Protein AF-A0A2L2YRJ2-F1 (afdb_monomer)

Mean predicted aligned error: 8.82 Å

Organism: Parasteatoda tepidariorum (NCBI:txid114398)

Solvent-accessible surface area (backbone atoms only — not comparable to full-atom values): 29422 Å² total; per-residue (Å²): 133,90,80,87,84,79,80,85,77,79,82,79,87,73,84,78,85,69,84,88,83,62,100,66,57,84,73,77,58,65,91,68,77,77,76,81,75,84,47,71,70,54,51,50,52,52,50,52,50,53,51,50,51,52,51,50,51,53,46,40,70,72,61,69,50,51,78,60,31,44,70,70,59,61,72,72,52,85,85,84,90,76,86,58,69,42,27,51,61,25,50,50,46,22,47,59,63,26,68,73,36,47,13,30,60,86,34,64,46,28,70,45,53,47,49,50,53,53,49,53,54,51,50,51,43,50,77,71,38,38,93,42,44,48,68,47,77,49,75,50,69,35,60,52,70,50,80,41,76,69,81,96,54,45,73,52,69,54,71,69,41,40,32,46,34,38,37,40,17,39,92,56,87,91,54,41,24,40,36,38,38,19,31,64,20,14,48,75,68,7,30,16,16,34,39,17,30,41,42,44,19,35,51,52,44,48,50,44,28,60,34,64,36,97,55,55,44,84,30,30,39,32,42,37,41,21,33,20,46,75,69,65,37,46,25,54,42,36,39,50,73,66,39,80,68,41,82,35,50,66,31,40,36,33,42,49,37,56,10,30,17,58,60,50,25,39,35,40,62,40,65,41,50,33,65,62,58,50,20,43,45,56,82,25,75,59,33,41,36,35,38,52,50,25,52,38,49,79,68,59,74,44,98,72,85,58,54,54,56,40,41,43,71,72,50,70,34,36,38,38,31,30,29,18,63,32,58,45,84,25,44,85,26,69,61,22,38,62,85,52,43,40,84,17,25,58,32,35,43,33,52,34,48,53,43,26,50,55,39,38,48,70,34,70,53,59,79,38,65,92,69,49,61,76,42,50,66,35,45,31,37,54,80,36,59,40,51,47,74,47,48,43,70,57,51,52,52,49,47,53,50,48,52,50,51,44,51,52,44,51,53,49,51,42,63,70,71,70,58,56,69,69,60,51,50,54,46,21,52,51,34,33,51,49,53,52,50,15,51,52,46,18,51,50,52,40,49,54,51,47,53,52,30,43,78,68,77,42,54,71,51,34,76,84,41,62,72,47,44,46,60,67,39,49,49,47,25,48,50,36,32,51,51,49,53,56,74,70,58,76,94,83,70,55,72,68,56,53,51,53,46,54,54,23,41,49,52,20,56,39,50,55,33,48,51,52,28,51,49,30,55,74,70,68,42,69,47,31,62,58,36,37,51,65,37,43,53,58,39,46,52,61,46,57,48,47,52,51,57,64,60,70,75,106

Sequence (554 aa):
MNTNVRQRTRPVLTAGGASQNSIFSDEDFGKKRCPPLITDRTWIVIFILYLAIFCLVLYSDLIRFPAPVSVASLKNVDKLRSFQFSEERARNFVVELSSIGPKPTGSYENEVVAVDYITRQLHYIKTHSKPFNKIEVDIQKTSGCFPLTFKDGMVSCYHDVKNVIAKIGPNKANSKSLVINCHFDSVPTSPGSSDNVVSCAVMLEVLLSLSQHDQALPNEVIFLFNGAEENILQAAHGFITEHPWAKSVVGFVNMEACGAGGKQMLFQADRERTWLLMAYANNTPYPQGSVVAQDIFQNGLIPSDTDYRIFEHFGEIPGLDFAYVKNGYVYHTQFDVPEAITVGAIQQAGLNLLNLIHNALNSPDMTSVEKQSKLQLVFFDFMGIFMVVYRISVATAINFLILILSFVDMLYRNRISGISLKTRINLVMKAAAVHIGSFVGAILICIIIATFLDLFNAAMSWYRSPYLIAGLYGCSSTAAIIYFHSLAVRKDESLRTKWLQEDAYFDAARLVWMMFLLLLELTRLNSSFICCAWVLFPTVIRGLYGNMFSLVGS

Secondary structure (DSSP, 8-state):
--------PPPP----------S--TTSSTT--PPPPPPHHHHHHHHHHHHHHHHHHHHHHHH-PPPPPPHHHHHTS--SS-----HHHHHHHHHHHHTT----TTSHIIIIIIHHHHHHHHHHHHHT--TTSEEEEEEEEEEEEEEE-STT-EEEEEEEEEEEEEEEE-S-TT--EEEEEEE----TT---IIIIIHHHHHHHHHHHHHHT-SS--SSEEEEEEES-STTTSHHHHHHHHH-GGGGGEEEEEEEEESSSBS--EEEEE-SSBTHHHHHHHSS-SS--BBHHHHHHHHTT-S----HHHHHHHTS---EEEEEE-B-TTSTTSTT--GGGSPTTHHHHHHHHHHHHHHHHHT-GGGT-GGG--B--EEEEESTTS-EEEEEHHHHHHHHHHHHHHHHHHHHHHHHHHT--HHHHHHHHHHHHHH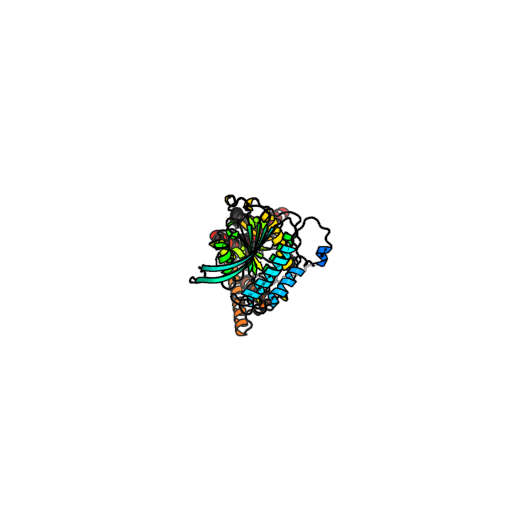HHHHHHHHHHHHHHHHHHHHHTT-TTHHHHSTTHHIIIIIIHHHHHHHHHHHHH--SS--HHHHHHHHHHHHHHHHHHHHHHHHHHHHTT-TTHHHHHHHHHHHIIIIIIIHHHHHHHT-

Foldseek 3Di:
DDDDDDDDDDDDDDDPPDPPPDPDDPVNQPDLDDDDDQDPVNVVVVVVVVVVVVVVLVCLQPPPFPAAADPVNVVPDDDDDDQDFHPVQLLVQLQVLLVLPAFAWPDCSQPPVNLVVLVVLLVVLQVPFDPQKHKDKDKDFFWDWDWDPQDPIDIQTDGRFIKIKMKIFGPDPLFAEEEEEAESHAFPAASCSVFPSLSSSLLSRLSSSQRHGPHTFLGMYMYIHGRHVVVPLGRLLRCCQPNPNNVRYAEYEYEGELAQDGAWEFQAWDQFQCQLVVLLQPPQPQYFYALVSHLCVVVCVDSDDGNLCSCVPVVVHTYIYIYHYPHSVCGNHNNSGSVRHDRSNSVSVNSSVSSSSNSCSPDPCSVCVVPRGGFGWGWGDDSRHGIDIDGVVVVLVLLVVLLVLLVVLVVVVVVSLPDDPVVLVVLLVVLLVLVVVLQVQLVVQLVVLQVVCVVVVNHPVCSVPVVVCCVSRVVRSVVSSVVSVVVVDDDDDDPSVVSSNVSSNLSNQLVVLSVVLVVCVVVVRSNSVVSSVVSRVSSCVCRVVVVVVVVVVD

Radius of gyration: 31.4 Å; Cα contacts (8 Å, |Δi|>4): 910; chains: 1; bounding box: 101×50×109 Å

InterPro domains:
  IPR007484 Peptidase M28 [PF04389] (163-356)
  IPR045175 Peptidase M28 family [PTHR12147] (73-439)
  IPR048024 Endoplasmic reticulum metallopeptidase 1-like, M28 peptidase domain [cd03875] (84-390)
  IPR053974 Endoplasmic reticulum metallopeptidase 1/1-A, TM domain [PF22249] (429-544)

pLDDT: mean 86.5, std 16.33, range [31.03, 98.88]

Structure (mmCIF, N/CA/C/O backbone):
data_AF-A0A2L2YRJ2-F1
#
_entry.id   AF-A0A2L2YRJ2-F1
#
loop_
_atom_site.group_PDB
_atom_site.id
_atom_site.type_symbol
_atom_site.label_atom_id
_atom_site.label_alt_id
_atom_site.label_comp_id
_atom_site.label_asym_id
_atom_site.label_entity_id
_atom_site.label_seq_id
_atom_site.pdbx_PDB_ins_code
_atom_site.Cartn_x
_atom_site.Cartn_y
_atom_site.Cartn_z
_atom_site.occupancy
_atom_site.B_iso_or_equiv
_atom_site.auth_seq_id
_atom_site.auth_comp_id
_atom_site.auth_asym_id
_atom_site.auth_atom_id
_atom_site.pdbx_PDB_model_num
ATOM 1 N N . MET A 1 1 ? 71.333 -30.178 -75.200 1.00 35.84 1 MET A N 1
ATOM 2 C CA . MET A 1 1 ? 71.454 -28.949 -74.385 1.00 35.84 1 MET A CA 1
ATOM 3 C C . MET A 1 1 ? 70.078 -28.322 -74.243 1.00 35.84 1 MET A C 1
ATOM 5 O O . MET A 1 1 ? 69.338 -28.286 -75.214 1.00 35.84 1 MET A O 1
ATOM 9 N N . ASN A 1 2 ? 69.748 -27.923 -73.015 1.00 35.06 2 ASN A N 1
ATOM 10 C CA . ASN A 1 2 ? 68.522 -27.263 -72.563 1.00 35.06 2 ASN A CA 1
ATOM 11 C C . ASN A 1 2 ? 67.955 -26.198 -73.518 1.00 35.06 2 ASN A C 1
ATOM 13 O O . ASN A 1 2 ? 68.706 -25.367 -74.017 1.00 35.06 2 ASN A O 1
ATOM 17 N N . THR A 1 3 ? 66.626 -26.097 -73.611 1.00 34.88 3 THR A N 1
ATOM 18 C CA . THR A 1 3 ? 65.869 -25.023 -72.928 1.00 34.88 3 THR A CA 1
ATOM 19 C C . THR A 1 3 ? 64.355 -25.223 -73.073 1.00 34.88 3 THR A C 1
ATOM 21 O O . THR A 1 3 ? 63.805 -25.320 -74.164 1.00 34.88 3 THR A O 1
ATOM 24 N N . ASN A 1 4 ? 63.688 -25.298 -71.920 1.00 33.62 4 ASN A N 1
ATOM 25 C CA . ASN A 1 4 ? 62.241 -25.369 -71.759 1.00 33.62 4 ASN A CA 1
ATOM 26 C C . ASN A 1 4 ? 61.562 -24.076 -72.238 1.00 33.62 4 ASN A C 1
ATOM 28 O O . ASN A 1 4 ? 61.814 -23.002 -71.691 1.00 33.62 4 ASN A O 1
ATOM 32 N N . VAL A 1 5 ? 60.630 -24.198 -73.183 1.00 36.47 5 VAL A N 1
ATOM 33 C CA . VAL A 1 5 ? 59.676 -23.144 -73.550 1.00 36.47 5 VAL A CA 1
ATOM 34 C C . VAL A 1 5 ? 58.531 -23.166 -72.531 1.00 36.47 5 VAL A C 1
ATOM 36 O O . VAL A 1 5 ? 57.661 -24.033 -72.574 1.00 36.47 5 VAL A O 1
ATOM 39 N N . ARG A 1 6 ? 58.531 -22.227 -71.577 1.00 34.84 6 ARG A N 1
ATOM 40 C CA . ARG A 1 6 ? 57.399 -22.008 -70.660 1.00 34.84 6 ARG A CA 1
ATOM 41 C C . ARG A 1 6 ? 56.298 -21.219 -71.374 1.00 34.84 6 ARG A C 1
ATOM 43 O O . ARG A 1 6 ? 56.477 -20.048 -71.704 1.00 34.84 6 ARG A O 1
ATOM 50 N N . GLN A 1 7 ? 55.151 -21.867 -71.563 1.00 34.66 7 GLN A N 1
ATOM 51 C CA . GLN A 1 7 ? 53.882 -21.247 -71.942 1.00 34.66 7 GLN A CA 1
ATOM 52 C C . GLN A 1 7 ? 53.484 -20.160 -70.928 1.00 34.66 7 GLN A C 1
ATOM 54 O O . GLN A 1 7 ? 53.433 -20.403 -69.723 1.00 34.66 7 GLN A O 1
ATOM 59 N N . ARG A 1 8 ? 53.167 -18.957 -71.422 1.00 31.03 8 ARG A N 1
ATOM 60 C CA . ARG A 1 8 ? 52.482 -17.908 -70.656 1.00 31.03 8 ARG A CA 1
ATOM 61 C C . ARG A 1 8 ? 50.996 -18.259 -70.554 1.00 31.03 8 ARG A C 1
ATOM 63 O O . ARG A 1 8 ? 50.228 -17.984 -71.472 1.00 31.03 8 ARG A O 1
ATOM 70 N N . THR A 1 9 ? 50.583 -18.836 -69.434 1.00 34.41 9 THR A N 1
ATOM 71 C CA . THR A 1 9 ? 49.176 -18.878 -69.021 1.00 34.41 9 THR A CA 1
ATOM 72 C C . THR A 1 9 ? 48.752 -17.494 -68.526 1.00 34.41 9 THR A C 1
ATOM 74 O O . THR A 1 9 ? 49.356 -16.948 -67.603 1.00 34.41 9 THR A O 1
ATOM 77 N N . ARG A 1 10 ? 47.723 -16.915 -69.156 1.00 32.09 10 ARG A N 1
ATOM 78 C CA . ARG A 1 10 ? 47.025 -15.710 -68.679 1.00 32.09 10 ARG A CA 1
ATOM 79 C C . ARG A 1 10 ? 46.411 -15.983 -67.297 1.00 32.09 10 ARG A C 1
ATOM 81 O O . ARG A 1 10 ? 45.681 -16.966 -67.180 1.00 32.09 10 ARG A O 1
ATOM 88 N N . PRO A 1 11 ? 46.613 -15.124 -66.285 1.00 34.06 11 PRO A N 1
ATOM 89 C CA . PRO A 1 11 ? 45.771 -15.137 -65.101 1.00 34.06 11 PRO A CA 1
ATOM 90 C C . PRO A 1 11 ? 44.407 -14.535 -65.440 1.00 34.06 11 PRO A C 1
ATOM 92 O O . PRO A 1 11 ? 44.299 -13.465 -66.041 1.00 34.06 11 PRO A O 1
ATOM 95 N N . VAL A 1 12 ? 43.382 -15.284 -65.062 1.00 33.03 12 VAL A N 1
ATOM 96 C CA . VAL A 1 12 ? 41.965 -14.945 -65.095 1.00 33.03 12 VAL A CA 1
ATOM 97 C C . VAL A 1 12 ? 41.713 -13.678 -64.271 1.00 33.03 12 VAL A C 1
ATOM 99 O O . VAL A 1 12 ? 42.153 -13.573 -63.130 1.00 33.03 12 VAL A O 1
ATOM 102 N N . LEU A 1 13 ? 40.986 -12.728 -64.862 1.00 31.62 13 LEU A N 1
ATOM 103 C CA . LEU A 1 13 ? 40.362 -11.599 -64.174 1.00 31.62 13 LEU A CA 1
ATOM 104 C C . LEU A 1 13 ? 39.374 -12.134 -63.129 1.00 31.62 13 LEU A C 1
ATOM 106 O O . LEU A 1 13 ? 38.245 -12.488 -63.463 1.00 31.62 13 LEU A O 1
ATOM 110 N N . THR A 1 14 ? 39.777 -12.192 -61.862 1.00 32.53 14 THR A N 1
ATOM 111 C CA . THR A 1 14 ? 38.826 -12.274 -60.751 1.00 32.53 14 THR A CA 1
ATOM 112 C C . THR A 1 14 ? 38.320 -10.870 -60.455 1.00 32.53 14 THR A C 1
ATOM 114 O O . THR A 1 14 ? 39.086 -9.995 -60.050 1.00 32.53 14 THR A O 1
ATOM 117 N N . ALA A 1 15 ? 37.028 -10.662 -60.696 1.00 33.38 15 ALA A N 1
ATOM 118 C CA . ALA A 1 15 ? 36.295 -9.446 -60.389 1.00 33.38 15 ALA A CA 1
ATOM 119 C C . ALA A 1 15 ? 36.354 -9.140 -58.881 1.00 33.38 15 ALA A C 1
ATOM 121 O O . ALA A 1 15 ? 35.571 -9.659 -58.090 1.00 33.38 15 ALA A O 1
ATOM 122 N N . GLY A 1 16 ? 37.292 -8.281 -58.485 1.00 31.19 16 GLY A N 1
ATOM 123 C CA . GLY A 1 16 ? 37.265 -7.589 -57.204 1.00 31.19 16 GLY A CA 1
ATOM 124 C C . GLY A 1 16 ? 36.267 -6.440 -57.280 1.00 31.19 16 GLY A C 1
ATOM 125 O O . GLY A 1 16 ? 36.648 -5.303 -57.534 1.00 31.19 16 GLY A O 1
ATOM 126 N N . GLY A 1 17 ? 34.982 -6.740 -57.094 1.00 32.19 17 GLY A N 1
ATOM 127 C CA . GLY A 1 17 ? 33.939 -5.737 -56.889 1.00 32.19 17 GLY A CA 1
ATOM 128 C C . GLY A 1 17 ? 34.040 -5.135 -55.489 1.00 32.19 17 GLY A C 1
ATOM 129 O O . GLY A 1 17 ? 33.180 -5.380 -54.653 1.00 32.19 17 GLY A O 1
ATOM 130 N N . ALA A 1 18 ? 35.107 -4.386 -55.213 1.00 35.09 18 ALA A N 1
ATOM 131 C CA . ALA A 1 18 ? 35.166 -3.519 -54.045 1.00 35.09 18 ALA A CA 1
ATOM 132 C C . ALA A 1 18 ? 34.403 -2.234 -54.382 1.00 35.09 18 ALA A C 1
ATOM 134 O O . ALA A 1 18 ? 34.770 -1.513 -55.311 1.00 35.09 18 ALA A O 1
ATOM 135 N N . SER A 1 19 ? 33.327 -1.950 -53.648 1.00 36.91 19 SER A N 1
ATOM 136 C CA . SER A 1 19 ? 32.596 -0.690 -53.752 1.00 36.91 19 SER A CA 1
ATOM 137 C C . SER A 1 19 ? 33.507 0.473 -53.337 1.00 36.91 19 SER A C 1
ATOM 139 O O . SER A 1 19 ? 33.623 0.808 -52.156 1.00 36.91 19 SER A O 1
ATOM 141 N N . GLN A 1 20 ? 34.168 1.094 -54.310 1.00 44.19 20 GLN A N 1
ATOM 142 C CA . GLN A 1 20 ? 34.892 2.352 -54.151 1.00 44.19 20 GLN A CA 1
ATOM 143 C C . GLN A 1 20 ? 33.901 3.512 -53.985 1.00 44.19 20 GLN A C 1
ATOM 145 O O . GLN A 1 20 ? 33.644 4.246 -54.927 1.00 44.19 20 GLN A O 1
ATOM 150 N N . ASN A 1 21 ? 33.332 3.673 -52.789 1.00 39.66 21 ASN A N 1
ATOM 151 C CA . ASN A 1 21 ? 32.550 4.864 -52.425 1.00 39.66 21 ASN A CA 1
ATOM 152 C C . ASN A 1 21 ? 32.901 5.408 -51.028 1.00 39.66 21 ASN A C 1
ATOM 154 O O . ASN A 1 21 ? 32.108 6.118 -50.415 1.00 39.66 21 ASN A O 1
ATOM 158 N N . SER A 1 22 ? 34.099 5.110 -50.519 1.00 40.34 22 SER A N 1
ATOM 159 C CA . SER A 1 22 ? 34.630 5.764 -49.320 1.00 40.34 22 SER A CA 1
ATOM 160 C C . SER A 1 22 ? 35.947 6.451 -49.653 1.00 40.34 22 SER A C 1
ATOM 162 O O . SER A 1 22 ? 36.911 5.795 -50.031 1.00 40.34 22 SER A O 1
ATOM 164 N N . ILE A 1 23 ? 35.972 7.777 -49.504 1.00 41.44 23 ILE A N 1
ATOM 165 C CA . ILE A 1 23 ? 37.171 8.626 -49.641 1.00 41.44 23 ILE A CA 1
ATOM 166 C C . ILE A 1 23 ? 38.114 8.445 -48.431 1.00 41.44 23 ILE A C 1
ATOM 168 O O . ILE A 1 23 ? 39.245 8.913 -48.453 1.00 41.44 23 ILE A O 1
ATOM 172 N N . PHE A 1 24 ? 37.671 7.735 -47.390 1.00 36.59 24 PHE A N 1
ATOM 173 C CA . PHE A 1 24 ? 38.447 7.462 -46.185 1.00 36.59 24 PHE A CA 1
ATOM 174 C C . PHE A 1 24 ? 38.690 5.959 -46.023 1.00 36.59 24 PHE A C 1
ATOM 176 O O . PHE A 1 24 ? 37.761 5.155 -46.162 1.00 36.59 24 PHE A O 1
ATOM 183 N N . SER A 1 25 ? 39.927 5.593 -45.699 1.00 48.00 25 SER A N 1
ATOM 184 C CA . SER A 1 25 ? 40.318 4.261 -45.239 1.00 48.00 25 SER A CA 1
ATOM 185 C C . SER A 1 25 ? 40.227 4.179 -43.710 1.00 48.00 25 SER A C 1
ATOM 187 O O . SER A 1 25 ? 40.301 5.195 -43.015 1.00 48.00 25 SER A O 1
ATOM 189 N N . ASP A 1 26 ? 40.088 2.974 -43.150 1.00 45.62 26 ASP A N 1
ATOM 190 C CA . ASP A 1 26 ? 40.118 2.776 -41.690 1.00 45.62 26 ASP A CA 1
ATOM 191 C C . ASP A 1 26 ? 41.463 3.211 -41.061 1.00 45.62 26 ASP A C 1
ATOM 193 O O . ASP A 1 26 ? 41.532 3.444 -39.853 1.00 45.62 26 ASP A O 1
ATOM 197 N N . GLU A 1 27 ? 42.514 3.396 -41.870 1.00 48.44 27 GLU A N 1
ATOM 198 C CA . GLU A 1 27 ? 43.819 3.914 -41.442 1.00 48.44 27 GLU A CA 1
ATOM 199 C C . GLU A 1 27 ? 43.842 5.445 -41.262 1.00 48.44 27 GLU A C 1
ATOM 201 O O . GLU A 1 27 ? 44.611 5.944 -40.438 1.00 48.44 27 GLU A O 1
ATOM 206 N N . ASP A 1 28 ? 42.954 6.191 -41.935 1.00 44.81 28 ASP A N 1
ATOM 207 C CA . ASP A 1 28 ? 42.867 7.664 -41.843 1.00 44.81 28 ASP A CA 1
ATOM 208 C C . ASP A 1 28 ? 42.295 8.145 -40.499 1.00 44.81 28 ASP A C 1
ATOM 210 O O . ASP A 1 28 ? 42.444 9.301 -40.096 1.00 44.81 28 ASP A O 1
ATOM 214 N N . PHE A 1 29 ? 41.664 7.239 -39.753 1.00 47.88 29 PHE A N 1
ATOM 215 C CA . PHE A 1 29 ? 41.135 7.489 -38.420 1.00 47.88 29 PHE A CA 1
ATOM 216 C C . PHE A 1 29 ? 42.075 6.886 -37.382 1.00 47.88 29 PHE A C 1
ATOM 218 O O . PHE A 1 29 ? 41.787 5.856 -36.777 1.00 47.88 29 PHE A O 1
ATOM 225 N N . GLY A 1 30 ? 43.232 7.530 -37.218 1.00 44.06 30 GLY A N 1
ATOM 226 C CA . GLY A 1 30 ? 44.374 7.001 -36.475 1.00 44.06 30 GLY A CA 1
ATOM 227 C C . GLY A 1 30 ? 44.004 6.244 -35.199 1.00 44.06 30 GLY A C 1
ATOM 228 O O . GLY A 1 30 ? 43.400 6.831 -34.312 1.00 44.06 30 GLY A O 1
ATOM 229 N N . LYS A 1 31 ? 44.380 4.954 -35.140 1.00 45.06 31 LYS A N 1
ATOM 230 C CA . LYS A 1 31 ? 44.517 4.014 -33.995 1.00 45.06 31 LYS A CA 1
ATOM 231 C C . LYS A 1 31 ? 43.736 4.290 -32.690 1.00 45.06 31 LYS A C 1
ATOM 233 O O . LYS A 1 31 ? 44.178 3.885 -31.614 1.00 45.06 31 LYS A O 1
ATOM 238 N N . LYS A 1 32 ? 42.572 4.931 -32.712 1.00 51.28 32 LYS A N 1
ATOM 239 C CA . LYS A 1 32 ? 41.735 5.102 -31.522 1.00 51.28 32 LYS A CA 1
ATOM 240 C C . LYS A 1 32 ? 40.816 3.895 -31.439 1.00 51.28 32 LYS A C 1
ATOM 242 O O . LYS A 1 32 ? 39.770 3.840 -32.076 1.00 51.28 32 LYS A O 1
ATOM 247 N N . ARG A 1 33 ? 41.335 2.901 -30.708 1.00 53.09 33 ARG A N 1
ATOM 248 C CA . ARG A 1 33 ? 40.746 1.614 -30.316 1.00 53.09 33 ARG A CA 1
ATOM 249 C C . ARG A 1 33 ? 39.212 1.666 -30.331 1.00 53.09 33 ARG A C 1
ATOM 251 O O . ARG A 1 33 ? 38.617 2.263 -29.442 1.00 53.09 33 ARG A O 1
ATOM 258 N N . CYS A 1 34 ? 38.581 1.023 -31.314 1.00 53.00 34 CYS A N 1
ATOM 259 C CA . CYS A 1 34 ? 37.191 0.606 -31.152 1.00 53.00 34 CYS A CA 1
ATOM 260 C C . CYS A 1 34 ? 37.207 -0.540 -30.129 1.00 53.00 34 CYS A C 1
ATOM 262 O O . CYS A 1 34 ? 37.907 -1.527 -30.374 1.00 53.00 34 CYS A O 1
ATOM 264 N N . PRO A 1 35 ? 36.520 -0.423 -28.980 1.00 59.78 35 PRO A N 1
ATOM 265 C CA . PRO A 1 35 ? 36.353 -1.548 -28.072 1.00 59.78 35 PRO A CA 1
ATOM 266 C C . PRO A 1 35 ? 35.767 -2.748 -28.832 1.00 59.78 35 PRO A C 1
ATOM 268 O O . PRO A 1 35 ? 34.958 -2.544 -29.745 1.00 59.78 35 PRO A O 1
ATOM 271 N N . PRO A 1 36 ? 36.147 -3.990 -28.491 1.00 59.56 36 PRO A N 1
ATOM 272 C CA . PRO A 1 36 ? 35.503 -5.158 -29.072 1.00 59.56 36 PRO A CA 1
ATOM 273 C C . PRO A 1 36 ? 34.001 -5.122 -28.760 1.00 59.56 36 PRO A C 1
ATOM 275 O O . PRO A 1 36 ? 33.606 -4.834 -27.629 1.00 59.56 36 PRO A O 1
ATOM 278 N N . LEU A 1 37 ? 33.171 -5.411 -29.767 1.00 65.12 37 LEU A N 1
ATOM 279 C CA . LEU A 1 37 ? 31.736 -5.600 -29.558 1.00 65.12 37 LEU A CA 1
ATOM 280 C C . LEU A 1 37 ? 31.517 -6.749 -28.568 1.00 65.12 37 LEU A C 1
ATOM 282 O O . LEU A 1 37 ? 32.254 -7.741 -28.575 1.00 65.12 37 LEU A O 1
ATOM 286 N N . ILE A 1 38 ? 30.489 -6.619 -27.732 1.00 69.94 38 ILE A N 1
ATOM 287 C CA . ILE A 1 38 ? 30.076 -7.686 -26.819 1.00 69.94 38 ILE A CA 1
ATOM 288 C C . ILE A 1 38 ? 29.731 -8.920 -27.660 1.00 69.94 38 ILE A C 1
ATOM 290 O O . ILE A 1 38 ? 28.893 -8.854 -28.558 1.00 69.94 38 ILE A O 1
ATOM 294 N N . THR A 1 39 ? 30.406 -10.039 -27.389 1.00 75.31 39 THR A N 1
ATOM 295 C CA . THR A 1 39 ? 30.191 -11.284 -28.139 1.00 75.31 39 THR A CA 1
ATOM 296 C C . THR A 1 39 ? 28.812 -11.875 -27.846 1.00 75.31 39 THR A C 1
ATOM 298 O O . THR A 1 39 ? 28.290 -11.700 -26.745 1.00 75.31 39 THR A O 1
ATOM 301 N N . ASP A 1 40 ? 28.260 -12.659 -28.775 1.00 79.44 40 ASP A N 1
ATOM 302 C CA . ASP A 1 40 ? 26.977 -13.357 -28.583 1.00 79.44 40 ASP A CA 1
ATOM 303 C C . ASP A 1 40 ? 26.963 -14.201 -27.300 1.00 79.44 40 ASP A C 1
ATOM 305 O O . ASP A 1 40 ? 25.982 -14.216 -26.561 1.00 79.44 40 ASP A O 1
ATOM 309 N N . ARG A 1 41 ? 28.090 -14.851 -26.976 1.00 80.31 41 ARG A N 1
ATOM 310 C CA . ARG A 1 41 ? 28.248 -15.616 -25.728 1.00 80.31 41 ARG A CA 1
ATOM 311 C C . ARG A 1 41 ? 28.090 -14.726 -24.498 1.00 80.31 41 ARG A C 1
ATOM 313 O O . ARG A 1 41 ? 27.421 -15.112 -23.546 1.00 80.31 41 ARG A O 1
ATOM 320 N N . THR A 1 42 ? 28.685 -13.536 -24.518 1.00 76.81 42 THR A N 1
ATOM 321 C CA . THR A 1 42 ? 28.560 -12.563 -23.429 1.00 76.81 42 THR A CA 1
ATOM 322 C C . THR A 1 42 ? 27.125 -12.047 -23.314 1.00 76.81 42 THR A C 1
ATOM 324 O O . THR A 1 42 ? 26.612 -11.962 -22.202 1.00 76.81 42 THR A O 1
ATOM 327 N N . TRP A 1 43 ? 26.442 -11.781 -24.433 1.00 78.94 43 TRP A N 1
ATOM 328 C CA . TRP A 1 43 ? 25.024 -11.404 -24.428 1.00 78.94 43 TRP A CA 1
ATOM 329 C C . TRP A 1 43 ? 24.119 -12.494 -23.850 1.00 78.94 43 TRP A C 1
ATOM 331 O O . TRP A 1 43 ? 23.234 -12.183 -23.057 1.00 78.94 43 TRP A O 1
ATOM 341 N N . ILE A 1 44 ? 24.371 -13.765 -24.175 1.00 84.94 44 ILE A N 1
ATOM 342 C CA . ILE A 1 44 ? 23.647 -14.905 -23.591 1.00 84.94 44 ILE A CA 1
ATOM 343 C C . ILE A 1 44 ? 23.855 -14.958 -22.074 1.00 84.94 44 ILE A C 1
ATOM 345 O O . ILE A 1 44 ? 22.890 -15.121 -21.333 1.00 84.94 44 ILE A O 1
ATOM 349 N N . VAL A 1 45 ? 25.090 -14.778 -21.593 1.00 85.56 45 VAL A N 1
ATOM 350 C CA . VAL A 1 45 ? 25.379 -14.749 -20.149 1.00 85.56 45 VAL A CA 1
ATOM 351 C C . VAL A 1 45 ? 24.655 -13.590 -19.461 1.00 85.56 45 VAL A C 1
ATOM 353 O O . VAL A 1 45 ? 24.043 -13.795 -18.415 1.00 85.56 45 VAL A O 1
ATOM 356 N N . ILE A 1 46 ? 24.672 -12.394 -20.058 1.00 82.81 46 ILE A N 1
ATOM 357 C CA . ILE A 1 46 ? 23.935 -11.229 -19.551 1.00 82.81 46 ILE A CA 1
ATOM 358 C C . ILE A 1 46 ? 22.435 -11.542 -19.482 1.00 82.81 46 ILE A C 1
ATOM 360 O O . ILE A 1 46 ? 21.816 -11.318 -18.445 1.00 82.81 46 ILE A O 1
ATOM 364 N N . PHE A 1 47 ? 21.857 -12.105 -20.544 1.00 84.94 47 PHE A N 1
ATOM 365 C CA . PHE A 1 47 ? 20.445 -12.484 -20.581 1.00 84.94 47 PHE A CA 1
ATOM 366 C C . PHE A 1 47 ? 20.087 -13.505 -19.493 1.00 84.94 47 PHE A C 1
ATOM 368 O O . PHE A 1 47 ? 19.115 -13.304 -18.769 1.00 84.94 47 PHE A O 1
ATOM 375 N N . ILE A 1 48 ? 20.892 -14.561 -19.327 1.00 90.44 48 ILE A N 1
ATOM 376 C CA . ILE A 1 48 ? 20.693 -15.569 -18.276 1.00 90.44 48 ILE A CA 1
ATOM 377 C C . ILE A 1 48 ? 20.762 -14.925 -16.890 1.00 90.44 48 ILE A C 1
ATOM 379 O O . ILE A 1 48 ? 19.938 -15.241 -16.036 1.00 90.44 48 ILE A O 1
ATOM 383 N N . LEU A 1 49 ? 21.702 -14.004 -16.662 1.00 89.50 49 LEU A N 1
ATOM 384 C CA . LEU A 1 49 ? 21.819 -13.290 -15.394 1.00 89.50 49 LEU A CA 1
ATOM 385 C C . LEU A 1 49 ? 20.576 -12.434 -15.111 1.00 89.50 49 LEU A C 1
ATOM 387 O O . LEU A 1 49 ? 20.030 -12.507 -14.013 1.00 89.50 49 LEU A O 1
ATOM 391 N N . TYR A 1 50 ? 20.095 -11.667 -16.094 1.00 86.38 50 TYR A N 1
ATOM 392 C CA . TYR A 1 50 ? 18.861 -10.886 -15.953 1.00 86.38 50 TYR A CA 1
ATOM 393 C C . TYR A 1 50 ? 17.649 -11.779 -15.691 1.00 86.38 50 TYR A C 1
ATOM 395 O O . TYR A 1 50 ? 16.852 -11.471 -14.807 1.00 86.38 50 TYR A O 1
ATOM 403 N N . LEU A 1 51 ? 17.531 -12.902 -16.405 1.00 87.62 51 LEU A N 1
ATOM 404 C CA . LEU A 1 51 ? 16.464 -13.874 -16.187 1.00 87.62 51 LEU A CA 1
ATOM 405 C C . LEU A 1 51 ? 16.543 -14.485 -14.781 1.00 87.62 51 LEU A C 1
ATOM 407 O O . LEU A 1 51 ? 15.524 -14.596 -14.109 1.00 87.62 51 LEU A O 1
ATOM 411 N N . ALA A 1 52 ? 17.741 -14.828 -14.304 1.00 92.56 52 ALA A N 1
ATOM 412 C CA . ALA A 1 52 ? 17.946 -15.358 -12.960 1.00 92.56 52 ALA A CA 1
ATOM 413 C C . ALA A 1 52 ? 17.574 -14.334 -11.876 1.00 92.56 52 ALA A C 1
ATOM 415 O O . ALA A 1 52 ? 16.887 -14.688 -10.919 1.00 92.56 52 ALA A O 1
ATOM 416 N N . ILE A 1 53 ? 17.966 -13.064 -12.040 1.00 89.69 53 ILE A N 1
ATOM 417 C CA . ILE A 1 53 ? 17.583 -11.972 -11.131 1.00 89.69 53 ILE A CA 1
ATOM 418 C C . ILE A 1 53 ? 16.066 -11.767 -11.153 1.00 89.69 53 ILE A C 1
ATOM 420 O O . ILE A 1 53 ? 15.450 -11.669 -10.096 1.00 89.69 53 ILE A O 1
ATOM 424 N N . PHE A 1 54 ? 15.449 -11.749 -12.334 1.00 86.62 54 PHE A N 1
ATOM 425 C CA . PHE A 1 54 ? 14.001 -11.628 -12.473 1.00 86.62 54 PHE A CA 1
ATOM 426 C C . PHE A 1 54 ? 13.268 -12.773 -11.759 1.00 86.62 54 PHE A C 1
ATOM 428 O O . PHE A 1 54 ? 12.376 -12.523 -10.950 1.00 86.62 54 PHE A O 1
ATOM 435 N N . CYS A 1 55 ? 13.699 -14.019 -11.970 1.00 87.50 55 CYS A N 1
ATOM 436 C CA . CYS A 1 55 ? 13.160 -15.182 -11.268 1.00 87.50 55 CYS A CA 1
ATOM 437 C C . CYS A 1 55 ? 13.371 -15.096 -9.750 1.00 87.50 55 CYS A C 1
ATOM 439 O O . CYS A 1 55 ? 12.471 -15.460 -9.001 1.00 87.50 55 CYS A O 1
ATOM 441 N N . LEU A 1 56 ? 14.519 -14.593 -9.283 1.00 88.25 56 LEU A N 1
ATOM 442 C CA . LEU A 1 56 ? 14.788 -14.389 -7.858 1.00 88.25 56 LEU A CA 1
ATOM 443 C C . LEU A 1 56 ? 13.856 -13.335 -7.243 1.00 88.25 56 LEU A C 1
ATOM 445 O O . LEU A 1 56 ? 13.368 -13.527 -6.132 1.00 88.25 56 LEU A O 1
ATOM 449 N N . VAL A 1 57 ? 13.587 -12.240 -7.958 1.00 86.06 57 VAL A N 1
ATOM 450 C CA . VAL A 1 57 ? 12.640 -11.202 -7.522 1.00 86.06 57 VAL A CA 1
ATOM 451 C C . VAL A 1 57 ? 11.225 -11.771 -7.441 1.00 86.06 57 VAL A C 1
ATOM 453 O O . VAL A 1 57 ? 10.581 -11.617 -6.406 1.00 86.06 57 VAL A O 1
ATOM 456 N N . LEU A 1 58 ? 10.772 -12.495 -8.472 1.00 82.56 58 LEU A N 1
ATOM 457 C CA . LEU A 1 58 ? 9.474 -13.180 -8.455 1.00 82.56 58 LEU A CA 1
ATOM 458 C C . LEU A 1 58 ? 9.379 -14.193 -7.309 1.00 82.56 58 LEU A C 1
ATOM 460 O O . LEU A 1 58 ? 8.386 -14.235 -6.590 1.00 82.56 58 LEU A O 1
ATOM 464 N N . TYR A 1 59 ? 10.430 -14.985 -7.104 1.00 83.88 59 TYR A N 1
ATOM 465 C CA . TYR A 1 59 ? 10.514 -15.944 -6.009 1.00 83.88 59 TYR A CA 1
ATOM 466 C C . TYR A 1 59 ? 10.414 -15.243 -4.646 1.00 83.88 59 TYR A C 1
ATOM 468 O O . TYR A 1 59 ? 9.638 -15.662 -3.790 1.00 83.88 59 TYR A O 1
ATOM 476 N N . SER A 1 60 ? 11.152 -14.147 -4.446 1.00 81.62 60 SER A N 1
ATOM 477 C CA . SER A 1 60 ? 11.133 -13.368 -3.200 1.00 81.62 60 SER A CA 1
ATOM 478 C C . SER A 1 60 ? 9.765 -12.741 -2.920 1.00 81.62 60 SER A C 1
ATOM 480 O O . SER A 1 60 ? 9.320 -12.694 -1.772 1.00 81.62 60 SER A O 1
ATOM 482 N N . ASP A 1 61 ? 9.086 -12.261 -3.957 1.00 78.31 61 ASP A N 1
ATOM 483 C CA . ASP A 1 61 ? 7.736 -11.710 -3.854 1.00 78.31 61 ASP A CA 1
ATOM 484 C C . ASP A 1 61 ? 6.704 -12.789 -3.470 1.00 78.31 61 ASP A C 1
ATOM 486 O O . ASP A 1 61 ? 5.868 -12.556 -2.596 1.00 78.31 61 ASP A O 1
ATOM 490 N N . LEU A 1 62 ? 6.816 -13.993 -4.046 1.00 76.12 62 LEU A N 1
ATOM 491 C CA . LEU A 1 62 ? 5.882 -15.102 -3.819 1.00 76.12 62 LEU A CA 1
ATOM 492 C C . LEU A 1 62 ? 6.105 -15.866 -2.508 1.00 76.12 62 LEU A C 1
ATOM 494 O O . LEU A 1 62 ? 5.139 -16.331 -1.911 1.00 76.12 62 LEU A O 1
ATOM 498 N N . ILE A 1 63 ? 7.352 -16.046 -2.069 1.00 72.50 63 ILE A N 1
ATOM 499 C CA . ILE A 1 63 ? 7.679 -16.987 -0.978 1.00 72.50 63 ILE A CA 1
ATOM 500 C C . ILE A 1 63 ? 7.962 -16.290 0.336 1.00 72.50 63 ILE A C 1
ATOM 502 O O . ILE A 1 63 ? 7.870 -16.905 1.397 1.00 72.50 63 ILE A O 1
ATOM 506 N N . ARG A 1 64 ? 8.263 -14.993 0.312 1.00 78.00 64 ARG A N 1
ATOM 507 C CA . ARG A 1 64 ? 8.592 -14.274 1.537 1.00 78.00 64 ARG A CA 1
ATOM 508 C C . ARG A 1 64 ? 7.356 -13.805 2.300 1.00 78.00 64 ARG A C 1
ATOM 510 O O . ARG A 1 64 ? 7.228 -12.624 2.629 1.00 78.00 64 ARG A O 1
ATOM 517 N N . PHE A 1 65 ? 6.471 -14.746 2.578 1.00 84.00 65 PHE A N 1
ATOM 518 C CA . PHE A 1 65 ? 5.467 -14.628 3.617 1.00 84.00 65 PHE A CA 1
ATOM 519 C C . PHE A 1 65 ? 6.028 -15.215 4.917 1.00 84.00 65 PHE A C 1
ATOM 521 O O . PHE A 1 65 ? 6.784 -16.191 4.876 1.00 84.00 65 PHE A O 1
ATOM 528 N N . PRO A 1 66 ? 5.693 -14.644 6.083 1.00 89.25 66 PRO A N 1
ATOM 529 C CA . PRO A 1 66 ? 5.843 -15.375 7.328 1.00 89.25 66 PRO A CA 1
ATOM 530 C C . PRO A 1 66 ? 5.011 -16.658 7.276 1.00 89.25 66 PRO A C 1
ATOM 532 O O . PRO A 1 66 ? 3.915 -16.681 6.715 1.00 89.25 66 PRO A O 1
ATOM 535 N N . ALA A 1 67 ? 5.521 -17.721 7.896 1.00 90.00 67 ALA A N 1
ATOM 536 C CA . ALA A 1 67 ? 4.721 -18.917 8.104 1.00 90.00 67 ALA A CA 1
ATOM 537 C C . ALA A 1 67 ? 3.515 -18.569 8.999 1.00 90.00 67 ALA A C 1
ATOM 539 O O . ALA A 1 67 ? 3.712 -17.902 10.022 1.00 90.00 67 ALA A O 1
ATOM 540 N N . PRO A 1 68 ? 2.292 -19.004 8.651 1.00 92.50 68 PRO A N 1
ATOM 541 C CA . PRO A 1 68 ? 1.119 -18.766 9.483 1.00 92.50 68 PRO A CA 1
ATOM 542 C C . PRO A 1 68 ? 1.317 -19.415 10.857 1.00 92.50 68 PRO A C 1
ATOM 544 O O . PRO A 1 68 ? 1.690 -20.587 10.958 1.00 92.50 68 PRO A O 1
ATOM 547 N N . VAL A 1 69 ? 1.086 -18.653 11.927 1.00 93.75 69 VAL A N 1
ATOM 548 C CA . VAL A 1 69 ? 1.310 -19.127 13.298 1.00 93.75 69 VAL A CA 1
ATOM 549 C C . VAL A 1 69 ? 0.019 -19.681 13.898 1.00 93.75 69 VAL A C 1
ATOM 551 O O . VAL A 1 69 ? -0.997 -18.985 13.997 1.00 93.75 69 VAL A O 1
ATOM 554 N N . SER A 1 70 ? 0.086 -20.933 14.356 1.00 93.19 70 SER A N 1
ATOM 555 C CA . SER A 1 70 ? -1.009 -21.605 15.063 1.00 93.19 70 SER A CA 1
ATOM 556 C C . SER A 1 70 ? -1.073 -21.226 16.548 1.00 93.19 70 SER A C 1
ATOM 558 O O . SER A 1 70 ? -0.066 -20.871 17.171 1.00 93.19 70 SER A O 1
ATOM 560 N N . VAL A 1 71 ? -2.243 -21.385 17.159 1.00 88.88 71 VAL A N 1
ATOM 561 C CA . VAL A 1 71 ? -2.454 -21.219 18.603 1.00 88.88 71 VAL A CA 1
ATOM 562 C C . VAL A 1 71 ? -1.612 -22.211 19.402 1.00 88.88 71 VAL A C 1
ATOM 564 O O . VAL A 1 71 ? -1.096 -21.870 20.467 1.00 88.88 71 VAL A O 1
ATOM 567 N N . ALA A 1 72 ? -1.452 -23.436 18.895 1.00 86.75 72 ALA A N 1
ATOM 568 C CA . ALA A 1 72 ? -0.630 -24.461 19.530 1.00 86.75 72 ALA A CA 1
ATOM 569 C C . ALA A 1 72 ? 0.851 -24.055 19.559 1.00 86.75 72 ALA A C 1
ATOM 571 O O . ALA A 1 72 ? 1.508 -24.201 20.589 1.00 86.75 72 ALA A O 1
ATOM 572 N N . SER A 1 73 ? 1.353 -23.472 18.466 1.00 84.81 73 SER A N 1
ATOM 573 C CA . SER A 1 73 ? 2.729 -22.977 18.374 1.00 84.81 73 SER A CA 1
ATOM 574 C C . SER A 1 73 ? 3.016 -21.898 19.419 1.00 84.81 73 SER A C 1
ATOM 576 O O . SER A 1 73 ? 4.077 -21.932 20.033 1.00 84.81 73 SER A O 1
ATOM 578 N N . LEU A 1 74 ? 2.067 -20.994 19.688 1.00 82.44 74 LEU A N 1
ATOM 579 C CA . LEU A 1 74 ? 2.239 -19.930 20.688 1.00 82.44 74 LEU A CA 1
ATOM 580 C C . LEU A 1 74 ? 2.350 -20.446 22.131 1.00 82.44 74 LEU A C 1
ATOM 582 O O . LEU A 1 74 ? 2.995 -19.803 22.957 1.00 82.44 74 LEU A O 1
ATOM 586 N N . LYS A 1 75 ? 1.757 -21.606 22.446 1.00 74.94 75 LYS A N 1
ATOM 587 C CA . LYS A 1 75 ? 1.832 -22.215 23.789 1.00 74.94 75 LYS A CA 1
ATOM 588 C C . LYS A 1 75 ? 3.217 -22.780 24.114 1.00 74.94 75 LYS A C 1
ATOM 590 O O . LYS A 1 75 ? 3.555 -22.881 25.287 1.00 74.94 75 LYS A O 1
ATOM 595 N N . ASN A 1 76 ? 3.991 -23.128 23.085 1.00 63.03 76 ASN A N 1
ATOM 596 C CA . ASN A 1 76 ? 5.306 -23.763 23.207 1.00 63.03 76 ASN A CA 1
ATOM 597 C C . ASN A 1 76 ? 6.473 -22.764 23.151 1.00 63.03 76 ASN A C 1
ATOM 599 O O . ASN A 1 76 ? 7.629 -23.175 23.201 1.00 63.03 76 ASN A O 1
ATOM 603 N N . VAL A 1 77 ? 6.195 -21.464 23.012 1.00 64.88 77 VAL A N 1
ATOM 604 C CA . VAL A 1 77 ? 7.228 -20.425 23.057 1.00 64.88 77 VAL A CA 1
ATOM 605 C C . VAL A 1 77 ? 7.457 -20.049 24.516 1.00 64.88 77 VAL A C 1
ATOM 607 O O . VAL A 1 77 ? 6.570 -19.469 25.147 1.00 64.88 77 VAL A O 1
ATOM 610 N N . ASP A 1 78 ? 8.645 -20.359 25.044 1.00 55.31 78 ASP A N 1
ATOM 611 C CA . ASP A 1 78 ? 9.079 -19.884 26.357 1.00 55.31 78 ASP A CA 1
ATOM 612 C C . ASP A 1 78 ? 8.979 -18.352 26.395 1.00 55.31 78 ASP A C 1
ATOM 614 O O . ASP A 1 78 ? 9.677 -17.620 25.689 1.00 55.31 78 ASP A O 1
ATOM 618 N N . LYS A 1 79 ? 8.013 -17.867 27.181 1.00 57.16 79 LYS A N 1
ATOM 619 C CA . LYS A 1 79 ? 7.684 -16.450 27.332 1.00 57.16 79 LYS A CA 1
ATOM 620 C C . LYS A 1 79 ? 8.894 -15.689 27.840 1.00 57.16 79 LYS A C 1
ATOM 622 O O . LYS A 1 79 ? 9.396 -16.033 28.899 1.00 57.16 79 LYS A O 1
ATOM 627 N N . LEU A 1 80 ? 9.219 -14.574 27.191 1.00 45.06 80 LEU A N 1
ATOM 628 C CA . LEU A 1 80 ? 9.438 -13.279 27.847 1.00 45.06 80 LEU A CA 1
ATOM 629 C C . LEU A 1 80 ? 9.759 -12.238 26.760 1.00 45.06 80 LEU A C 1
ATOM 631 O O . LEU A 1 80 ? 10.893 -12.172 26.304 1.00 45.06 80 LEU A O 1
ATOM 635 N N . ARG A 1 81 ? 8.779 -11.377 26.427 1.00 49.41 81 ARG A N 1
ATOM 636 C CA . ARG A 1 81 ? 8.925 -9.995 25.889 1.00 49.41 81 ARG A CA 1
ATOM 637 C C . ARG A 1 81 ? 8.459 -9.670 24.459 1.00 49.41 81 ARG A C 1
ATOM 639 O O . ARG A 1 81 ? 8.330 -8.480 24.194 1.00 49.41 81 ARG A O 1
ATOM 646 N N . SER A 1 82 ? 8.159 -10.610 23.558 1.00 60.59 82 SER A N 1
ATOM 647 C CA . SER A 1 82 ? 7.691 -10.243 22.202 1.00 60.59 82 SER A CA 1
ATOM 648 C C . SER A 1 82 ? 6.165 -10.244 22.066 1.00 60.59 82 SER A C 1
ATOM 650 O O . SER A 1 82 ? 5.476 -11.084 22.645 1.00 60.59 82 SER A O 1
ATOM 652 N N . PHE A 1 83 ? 5.632 -9.296 21.289 1.00 76.94 83 PHE A N 1
ATOM 653 C CA . PHE A 1 83 ? 4.251 -9.359 20.814 1.00 76.94 83 PHE A CA 1
ATOM 654 C C . PHE A 1 83 ? 4.062 -10.604 19.939 1.00 76.94 83 PHE A C 1
ATOM 656 O O . PHE A 1 83 ? 4.941 -10.950 19.147 1.00 76.94 83 PHE A O 1
ATOM 663 N N . GLN A 1 84 ? 2.933 -11.289 20.103 1.00 85.69 84 GLN A N 1
ATOM 664 C CA . GLN A 1 84 ? 2.627 -12.546 19.423 1.00 85.69 84 GLN A CA 1
ATOM 665 C C . GLN A 1 84 ? 1.389 -12.359 18.552 1.00 85.69 84 GLN A C 1
ATOM 667 O O . GLN A 1 84 ? 0.432 -11.730 18.979 1.00 85.69 84 GLN A O 1
ATOM 672 N N . PHE A 1 85 ? 1.378 -12.942 17.357 1.00 94.38 85 PHE A N 1
ATOM 673 C CA . PHE A 1 85 ? 0.237 -12.869 16.446 1.00 94.38 85 PHE A CA 1
ATOM 674 C C . PHE A 1 85 ? -0.041 -14.252 15.866 1.00 94.38 85 PHE A C 1
ATOM 676 O O . PHE A 1 85 ? 0.898 -14.907 15.406 1.00 94.38 85 PHE A O 1
ATOM 683 N N . SER A 1 86 ? -1.299 -14.690 15.889 1.00 96.31 86 SER A N 1
ATOM 684 C CA . SER A 1 86 ? -1.753 -15.956 15.314 1.00 96.31 86 SER A CA 1
ATOM 685 C C . SER A 1 86 ? -2.665 -15.730 14.115 1.00 96.31 86 SER A C 1
ATOM 687 O O . SER A 1 86 ? -3.824 -15.342 14.262 1.00 96.31 86 SER A O 1
ATOM 689 N N . GLU A 1 87 ? -2.170 -16.072 12.925 1.00 97.00 87 GLU A N 1
ATOM 690 C CA . GLU A 1 87 ? -3.013 -16.122 11.729 1.00 97.00 87 GLU A CA 1
ATOM 691 C C . GLU A 1 87 ? -4.156 -17.136 11.853 1.00 97.00 87 GLU A C 1
ATOM 693 O O . GLU A 1 87 ? -5.226 -16.876 11.321 1.00 97.00 87 GLU A O 1
ATOM 698 N N . GLU A 1 88 ? -3.992 -18.248 12.578 1.00 97.19 88 GLU A N 1
ATOM 699 C CA . GLU A 1 88 ? -5.084 -19.214 12.788 1.00 97.19 88 GLU A CA 1
ATOM 700 C C . GLU A 1 88 ? -6.310 -18.562 13.453 1.00 97.19 88 GLU A C 1
ATOM 702 O O . GLU A 1 88 ? -7.424 -18.694 12.950 1.00 97.19 88 GLU A O 1
ATOM 707 N N . ARG A 1 89 ? -6.116 -17.805 14.547 1.00 96.69 89 ARG A N 1
ATOM 708 C CA . ARG A 1 89 ? -7.224 -17.090 15.210 1.00 96.69 89 ARG A CA 1
ATOM 709 C C . ARG A 1 89 ? -7.833 -16.022 14.318 1.00 96.69 89 ARG A C 1
ATOM 711 O O . ARG A 1 89 ? -9.053 -15.970 14.193 1.00 96.69 89 ARG A O 1
ATOM 718 N N . ALA A 1 90 ? -6.991 -15.193 13.703 1.00 98.19 90 ALA A N 1
ATOM 719 C CA . ALA A 1 90 ? -7.462 -14.135 12.821 1.00 98.19 90 ALA A CA 1
ATOM 720 C C . ALA A 1 90 ? -8.254 -14.719 11.636 1.00 98.19 90 ALA A C 1
ATOM 722 O O . ALA A 1 90 ? -9.336 -14.242 11.318 1.00 98.19 90 ALA A O 1
ATOM 723 N N . ARG A 1 91 ? -7.791 -15.819 11.034 1.00 98.00 91 ARG A N 1
ATOM 724 C CA . ARG A 1 91 ? -8.495 -16.490 9.934 1.00 98.00 91 ARG A CA 1
ATOM 725 C C . ARG A 1 91 ? -9.837 -17.079 10.370 1.00 98.00 91 ARG A C 1
ATOM 727 O O . ARG A 1 91 ? -10.794 -16.972 9.612 1.00 98.00 91 ARG A O 1
ATOM 734 N N . ASN A 1 92 ? -9.942 -17.630 11.581 1.00 98.12 92 ASN A N 1
ATOM 735 C CA . ASN A 1 92 ? -11.231 -18.082 12.116 1.00 98.12 92 ASN A CA 1
ATOM 736 C C . ASN A 1 92 ? -12.217 -16.918 12.275 1.00 98.12 92 ASN A C 1
ATOM 738 O O . ASN A 1 92 ? -13.374 -17.053 11.891 1.00 98.12 92 ASN A O 1
ATOM 742 N N . PHE A 1 93 ? -11.753 -15.760 12.757 1.00 98.38 93 PHE A N 1
ATOM 743 C CA . PHE A 1 93 ? -12.586 -14.557 12.809 1.00 98.38 93 PHE A CA 1
ATOM 744 C C . PHE A 1 93 ? -13.057 -14.131 11.412 1.00 98.38 93 PHE A C 1
ATOM 746 O O . PHE A 1 93 ? -14.231 -13.809 11.247 1.00 98.38 93 PHE A O 1
ATOM 753 N N . VAL A 1 94 ? -12.177 -14.171 10.401 1.00 98.62 94 VAL A N 1
ATOM 754 C CA . VAL A 1 94 ? -12.568 -13.869 9.014 1.00 98.62 94 VAL A CA 1
ATOM 755 C C . VAL A 1 94 ? -13.678 -14.803 8.550 1.00 98.62 94 VAL A C 1
ATOM 757 O O . VAL A 1 94 ? -14.702 -14.339 8.066 1.00 98.62 94 VAL A O 1
ATOM 760 N N . VAL A 1 95 ? -13.506 -16.113 8.739 1.00 98.62 95 VAL A N 1
ATOM 761 C CA . VAL A 1 95 ? -14.514 -17.110 8.357 1.00 98.62 95 VAL A CA 1
ATOM 762 C C . VAL A 1 95 ? -15.849 -16.837 9.053 1.00 98.62 95 VAL A C 1
ATOM 764 O O . VAL A 1 95 ? -16.887 -16.814 8.396 1.00 98.62 95 VAL A O 1
ATOM 767 N N . GLU A 1 96 ? -15.834 -16.592 10.363 1.00 98.44 96 GLU A N 1
ATOM 768 C CA . GLU A 1 96 ? -17.049 -16.347 11.142 1.00 98.44 96 GLU A CA 1
ATOM 769 C C . GLU A 1 96 ? -17.750 -15.039 10.736 1.00 98.44 96 GLU A C 1
ATOM 771 O O . GLU A 1 96 ? -18.949 -15.064 10.456 1.00 98.44 96 GLU A O 1
ATOM 776 N N . LEU A 1 97 ? -17.036 -13.912 10.632 1.00 98.31 97 LEU A N 1
ATOM 777 C CA . LEU A 1 97 ? -17.651 -12.629 10.270 1.00 98.31 97 LEU A CA 1
ATOM 778 C C . LEU A 1 97 ? -18.096 -12.589 8.796 1.00 98.31 97 LEU A C 1
ATOM 780 O O . LEU A 1 97 ? -19.141 -12.018 8.476 1.00 98.31 97 LEU A O 1
ATOM 784 N N . SER A 1 98 ? -17.360 -13.236 7.888 1.00 97.94 98 SER A N 1
ATOM 785 C CA . SER A 1 98 ? -17.776 -13.379 6.488 1.00 97.94 98 SER A CA 1
ATOM 786 C C . SER A 1 98 ? -18.967 -14.322 6.314 1.00 97.94 98 SER A C 1
ATOM 788 O O . SER A 1 98 ? -19.743 -14.131 5.381 1.00 97.94 98 SER A O 1
ATOM 790 N N . SER A 1 99 ? -19.172 -15.292 7.215 1.00 98.06 99 SER A N 1
ATOM 791 C CA . SER A 1 99 ? -20.318 -16.215 7.148 1.00 98.06 99 SER A CA 1
ATOM 792 C C . SER A 1 99 ? -21.680 -15.538 7.339 1.00 98.06 99 SER A C 1
ATOM 794 O O . SER A 1 99 ? -22.697 -16.108 6.950 1.00 98.06 99 SER A O 1
ATOM 796 N N . ILE A 1 100 ? -21.702 -14.307 7.870 1.00 98.00 100 ILE A N 1
ATOM 797 C CA . ILE A 1 100 ? -22.900 -13.453 7.908 1.00 98.00 100 ILE A CA 1
ATOM 798 C C . ILE A 1 100 ? -23.406 -13.159 6.482 1.00 98.00 100 ILE A C 1
ATOM 800 O O . ILE A 1 100 ? -24.603 -12.974 6.279 1.00 98.00 100 ILE A O 1
ATOM 804 N N . GLY A 1 101 ? -22.512 -13.160 5.489 1.00 97.44 101 GLY A N 1
ATOM 805 C CA . GLY A 1 101 ? -22.801 -12.764 4.116 1.00 97.44 101 GLY A CA 1
ATOM 806 C C . GLY A 1 101 ? -22.587 -11.264 3.884 1.00 97.44 101 GLY A C 1
ATOM 807 O O . GLY A 1 101 ? -21.839 -10.625 4.636 1.00 97.44 101 GLY A O 1
ATOM 808 N N . PRO A 1 102 ? -23.197 -10.701 2.827 1.00 98.19 102 PRO A N 1
ATOM 809 C CA . PRO A 1 102 ? -23.106 -9.276 2.536 1.00 98.19 102 PRO A CA 1
ATOM 810 C C . PRO A 1 102 ? -23.666 -8.413 3.665 1.00 98.19 102 PRO A C 1
ATOM 812 O O . PRO A 1 102 ? -24.768 -8.656 4.154 1.00 98.19 102 PRO A O 1
ATOM 815 N N . LYS A 1 103 ? -22.903 -7.389 4.049 1.00 98.12 103 LYS A N 1
ATOM 816 C CA . LYS A 1 103 ? -23.198 -6.441 5.130 1.00 98.12 103 LYS A CA 1
ATOM 817 C C . LYS A 1 103 ? -23.212 -4.998 4.598 1.00 98.12 103 LYS A C 1
ATOM 819 O O . LYS A 1 103 ? -22.452 -4.172 5.095 1.00 98.12 103 LYS A O 1
ATOM 824 N N . PRO A 1 104 ? -24.044 -4.649 3.600 1.00 97.81 104 PRO A N 1
ATOM 825 C CA . PRO A 1 104 ? -24.148 -3.258 3.172 1.00 97.81 104 PRO A CA 1
ATOM 826 C C . PRO A 1 104 ? -24.665 -2.382 4.316 1.00 97.81 104 PRO A C 1
ATOM 828 O O . PRO A 1 104 ? -25.501 -2.825 5.112 1.00 97.81 104 PRO A O 1
ATOM 831 N N . THR A 1 105 ? -24.189 -1.141 4.398 1.00 97.00 105 THR A N 1
ATOM 832 C CA . THR A 1 105 ? -24.623 -0.171 5.414 1.00 97.00 105 THR A CA 1
ATOM 833 C C . THR A 1 105 ? -26.151 -0.089 5.494 1.00 97.00 105 THR A C 1
ATOM 835 O O . THR A 1 105 ? -26.843 -0.065 4.474 1.00 97.00 105 THR A O 1
ATOM 838 N N . GLY A 1 106 ? -26.700 -0.065 6.712 1.00 95.69 106 GLY A N 1
ATOM 839 C CA . GLY A 1 106 ? -28.148 -0.059 6.949 1.00 95.69 106 GLY A CA 1
ATOM 840 C C . GLY A 1 106 ? -28.838 -1.430 6.893 1.00 95.69 106 GLY A C 1
ATOM 841 O O . GLY A 1 106 ? -30.014 -1.524 7.249 1.00 95.69 106 GLY A O 1
ATOM 842 N N . SER A 1 107 ? -28.144 -2.501 6.491 1.00 97.75 107 SER A N 1
ATOM 843 C CA . SER A 1 107 ? -28.663 -3.875 6.596 1.00 97.75 107 SER A CA 1
ATOM 844 C C . SER A 1 107 ? -28.699 -4.374 8.043 1.00 97.75 107 SER A C 1
ATOM 846 O O . SER A 1 107 ? -27.973 -3.887 8.911 1.00 97.75 107 SER A O 1
ATOM 848 N N . TYR A 1 108 ? -29.527 -5.384 8.320 1.00 98.31 108 TYR A N 1
ATOM 849 C CA . TYR A 1 108 ? -29.562 -6.020 9.641 1.00 98.31 108 TYR A CA 1
ATOM 850 C C . TYR A 1 108 ? -28.229 -6.721 9.954 1.00 98.31 108 TYR A C 1
ATOM 852 O O . TYR A 1 108 ? -27.728 -6.675 11.080 1.00 98.31 108 TYR A O 1
ATOM 860 N N . GLU A 1 109 ? -27.635 -7.320 8.927 1.00 98.56 109 GLU A N 1
ATOM 861 C CA . GLU A 1 109 ? -26.341 -7.985 8.937 1.00 98.56 109 GLU A CA 1
ATOM 862 C C . GLU A 1 109 ? -25.227 -7.030 9.385 1.00 98.56 109 GLU A C 1
ATOM 864 O O . GLU A 1 109 ? -24.451 -7.383 10.274 1.00 98.56 109 GLU A O 1
ATOM 869 N N . ASN A 1 110 ? -25.193 -5.809 8.840 1.00 98.44 110 ASN A N 1
ATOM 870 C CA . ASN A 1 110 ? -24.228 -4.778 9.223 1.00 98.44 110 ASN A CA 1
ATOM 871 C C . ASN A 1 110 ? -24.537 -4.172 10.599 1.00 98.44 110 ASN A C 1
ATOM 873 O O . ASN A 1 110 ? -23.726 -4.230 11.521 1.00 98.44 110 ASN A O 1
ATOM 877 N N . GLU A 1 111 ? -25.739 -3.614 10.762 1.00 97.62 111 GLU A N 1
ATOM 878 C CA . GLU A 1 111 ? -26.069 -2.744 11.895 1.00 97.62 111 GLU A CA 1
ATOM 879 C C . GLU A 1 111 ? -26.281 -3.495 13.211 1.00 97.62 111 GLU A C 1
ATOM 881 O O . GLU A 1 111 ? -26.249 -2.884 14.287 1.00 97.62 111 GLU A O 1
ATOM 886 N N . VAL A 1 112 ? -26.569 -4.797 13.149 1.00 98.44 112 VAL A N 1
ATOM 887 C CA . VAL A 1 112 ? -26.910 -5.610 14.322 1.00 98.44 112 VAL A CA 1
ATOM 888 C C . VAL A 1 112 ? -25.970 -6.795 14.458 1.00 98.44 112 VAL A C 1
ATOM 890 O O . VAL A 1 112 ? -25.313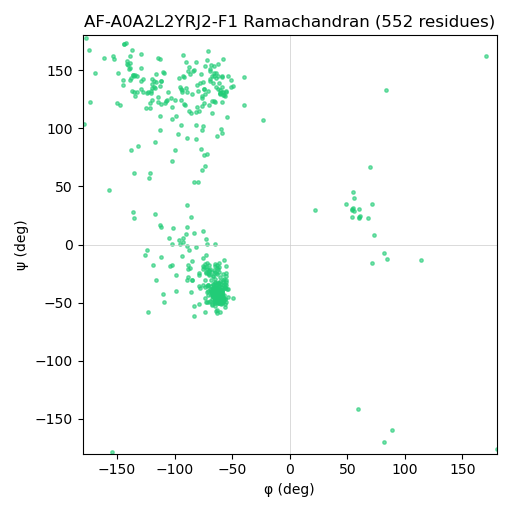 -6.918 15.489 1.00 98.44 112 VAL A O 1
ATOM 893 N N . VAL A 1 113 ? -25.891 -7.664 13.447 1.00 98.69 113 VAL A N 1
ATOM 894 C CA . VAL A 1 113 ? -25.187 -8.951 13.586 1.00 98.69 113 VAL A CA 1
ATOM 895 C C . VAL A 1 113 ? -23.671 -8.757 13.656 1.00 98.69 113 VAL A C 1
ATOM 897 O O . VAL A 1 113 ? -23.035 -9.272 14.576 1.00 98.69 113 VAL A O 1
ATOM 900 N N . ALA A 1 114 ? -23.091 -7.987 12.732 1.00 98.69 114 ALA A N 1
ATOM 901 C CA . ALA A 1 114 ? -21.659 -7.700 12.718 1.00 98.69 114 ALA A CA 1
ATOM 902 C C . ALA A 1 114 ? -21.231 -6.886 13.951 1.00 98.69 114 ALA A C 1
ATOM 904 O O . ALA A 1 114 ? -20.271 -7.252 14.632 1.00 98.69 114 ALA A O 1
ATOM 905 N N . VAL A 1 115 ? -21.999 -5.846 14.300 1.00 98.75 115 VAL A N 1
ATOM 906 C CA . VAL A 1 115 ? -21.769 -5.019 15.498 1.00 98.75 115 VAL A CA 1
ATOM 907 C C . VAL A 1 115 ? -21.783 -5.855 16.780 1.00 98.75 115 VAL A C 1
ATOM 909 O O . VAL A 1 115 ? -20.868 -5.726 17.598 1.00 98.75 115 VAL A O 1
ATOM 912 N N . ASP A 1 116 ? -22.781 -6.727 16.965 1.00 98.69 116 ASP A N 1
ATOM 913 C CA . ASP A 1 116 ? -22.847 -7.639 18.115 1.00 98.69 116 ASP A CA 1
ATOM 914 C C . ASP A 1 116 ? -21.632 -8.570 18.146 1.00 98.69 116 ASP A C 1
ATOM 916 O O . ASP A 1 116 ? -20.963 -8.695 19.176 1.00 98.69 116 ASP A O 1
ATOM 920 N N . TYR A 1 117 ? -21.316 -9.194 17.009 1.00 98.69 117 TYR A N 1
ATOM 921 C CA . TYR A 1 117 ? -20.217 -10.144 16.919 1.00 98.69 117 TYR A CA 1
ATOM 922 C C . TYR A 1 117 ? -18.878 -9.504 17.305 1.00 98.69 117 TYR A C 1
ATOM 924 O O . TYR A 1 117 ? -18.197 -10.021 18.193 1.00 98.69 117 TYR A O 1
ATOM 932 N N . ILE A 1 118 ? -18.535 -8.347 16.725 1.00 98.81 118 ILE A N 1
ATOM 933 C CA . ILE A 1 118 ? -17.295 -7.615 17.034 1.00 98.81 118 ILE A CA 1
ATOM 934 C C . ILE A 1 118 ? -17.286 -7.191 18.508 1.00 98.81 118 ILE A C 1
ATOM 936 O O . ILE A 1 118 ? -16.300 -7.408 19.216 1.00 98.81 118 ILE A O 1
ATOM 940 N N . THR A 1 119 ? -18.404 -6.662 19.011 1.00 98.81 119 THR A N 1
ATOM 941 C CA . THR A 1 119 ? -18.537 -6.224 20.409 1.00 98.81 119 THR A CA 1
ATOM 942 C C . THR A 1 119 ? -18.287 -7.373 21.391 1.00 98.81 119 THR A C 1
ATOM 944 O O . THR A 1 119 ? -17.570 -7.196 22.381 1.00 98.81 119 THR A O 1
ATOM 947 N N . ARG A 1 120 ? -18.802 -8.581 21.117 1.00 98.62 120 ARG A N 1
ATOM 948 C CA . ARG A 1 120 ? -18.541 -9.768 21.950 1.00 98.62 120 ARG A CA 1
ATOM 949 C C . ARG A 1 120 ? -17.065 -10.153 21.966 1.00 98.62 120 ARG A C 1
ATOM 951 O O . ARG A 1 120 ? -16.548 -10.451 23.044 1.00 98.62 120 ARG A O 1
ATOM 958 N N . GLN A 1 121 ? -16.376 -10.094 20.824 1.00 98.69 121 GLN A N 1
ATOM 959 C CA . GLN A 1 121 ? -14.931 -10.355 20.780 1.00 98.69 121 GLN A CA 1
ATOM 960 C C . GLN A 1 121 ? -14.152 -9.326 21.613 1.00 98.69 121 GLN A C 1
ATOM 962 O O . GLN A 1 121 ? -13.296 -9.692 22.421 1.00 98.69 121 GLN A O 1
ATOM 967 N N . LEU A 1 122 ? -14.495 -8.041 21.500 1.00 98.81 122 LEU A N 1
ATOM 968 C CA . LEU A 1 122 ? -13.865 -6.974 22.283 1.00 98.81 122 LEU A CA 1
ATOM 969 C C . LEU A 1 122 ? -14.101 -7.133 23.791 1.00 98.81 122 LEU A C 1
ATOM 971 O O . LEU A 1 122 ? -13.171 -6.980 24.587 1.00 98.81 122 LEU A O 1
ATOM 975 N N . HIS A 1 123 ? -15.320 -7.484 24.208 1.00 98.62 123 HIS A N 1
ATOM 976 C CA . HIS A 1 123 ? -15.619 -7.772 25.612 1.00 98.62 123 HIS A CA 1
ATOM 977 C C . HIS A 1 123 ? -14.873 -9.001 26.132 1.00 98.62 123 HIS A C 1
ATOM 979 O O . HIS A 1 123 ? -14.382 -8.984 27.268 1.00 98.62 123 HIS A O 1
ATOM 985 N N . TYR A 1 124 ? -14.722 -10.037 25.308 1.00 98.25 124 TYR A N 1
ATOM 986 C CA . TYR A 1 124 ? -13.910 -11.196 25.655 1.00 98.25 124 TYR A CA 1
ATOM 987 C C . TYR A 1 124 ? -12.447 -10.792 25.897 1.00 98.25 124 TYR A C 1
ATOM 989 O O . TYR A 1 124 ? -11.902 -11.086 26.962 1.00 98.25 124 TYR A O 1
ATOM 997 N N . ILE A 1 125 ? -11.834 -10.033 24.981 1.00 98.25 125 ILE A N 1
ATOM 998 C CA . ILE A 1 125 ? -10.456 -9.541 25.148 1.00 98.25 125 ILE A CA 1
ATOM 999 C C . ILE A 1 125 ? -10.334 -8.672 26.408 1.00 98.25 125 ILE A C 1
ATOM 1001 O O . ILE A 1 125 ? -9.422 -8.866 27.210 1.00 98.25 125 ILE A O 1
ATOM 1005 N N . LYS A 1 126 ? -11.279 -7.751 26.632 1.00 98.00 126 LYS A N 1
ATOM 1006 C CA . LYS A 1 126 ? -11.302 -6.871 27.809 1.00 98.00 126 LYS A CA 1
ATOM 1007 C C . LYS A 1 126 ? -11.323 -7.652 29.125 1.00 98.00 126 LYS A C 1
ATOM 1009 O O . LYS A 1 126 ? -10.542 -7.345 30.023 1.00 98.00 126 LYS A O 1
ATOM 1014 N N . THR A 1 127 ? -12.190 -8.655 29.241 1.00 97.69 127 THR A N 1
ATOM 1015 C CA . THR A 1 127 ? -12.354 -9.467 30.466 1.00 97.69 127 THR A CA 1
ATOM 1016 C C . THR A 1 127 ? -11.169 -10.390 30.754 1.00 97.69 127 THR A C 1
ATOM 1018 O O . THR A 1 127 ? -10.952 -10.740 31.910 1.00 97.69 127 THR A O 1
ATOM 1021 N N . HIS A 1 128 ? -10.377 -10.731 29.736 1.00 95.75 128 HIS A N 1
ATOM 1022 C CA . HIS A 1 128 ? -9.189 -11.584 29.856 1.00 95.75 128 HIS A CA 1
ATOM 1023 C C . HIS A 1 128 ? -7.866 -10.804 29.769 1.00 95.75 128 HIS A C 1
ATOM 1025 O O . HIS A 1 128 ? -6.790 -11.406 29.728 1.00 95.75 128 HIS A O 1
ATOM 1031 N N . SER A 1 129 ? -7.925 -9.472 29.717 1.00 94.44 129 SER A N 1
ATOM 1032 C CA . SER A 1 129 ? -6.750 -8.604 29.637 1.00 94.44 129 SER A CA 1
ATOM 1033 C C . SER A 1 129 ? -5.927 -8.610 30.928 1.00 94.44 129 SER A C 1
ATOM 1035 O O . SER A 1 129 ? -6.449 -8.774 32.034 1.00 94.44 129 SER A O 1
ATOM 1037 N N . LYS A 1 130 ? -4.610 -8.424 30.797 1.00 92.69 130 LYS A N 1
ATOM 1038 C CA . LYS A 1 130 ? -3.721 -8.232 31.949 1.00 92.69 130 LYS A CA 1
ATOM 1039 C C . LYS A 1 130 ? -3.910 -6.830 32.546 1.00 92.69 130 LYS A C 1
ATOM 1041 O O . LYS A 1 130 ? -4.208 -5.891 31.812 1.00 92.69 130 LYS A O 1
ATOM 1046 N N . PRO A 1 131 ? -3.639 -6.630 33.850 1.00 92.44 131 PRO A N 1
ATOM 1047 C CA . PRO A 1 131 ? -3.948 -5.377 34.548 1.00 92.44 131 PRO A CA 1
ATOM 1048 C C . PRO A 1 131 ? -3.031 -4.190 34.191 1.00 92.44 131 PRO A C 1
ATOM 1050 O O . PRO A 1 131 ? -3.136 -3.134 34.810 1.00 92.44 131 PRO A O 1
ATOM 1053 N N . PHE A 1 132 ? -2.114 -4.342 33.231 1.00 92.19 132 PHE A N 1
ATOM 1054 C CA . PHE A 1 132 ? -1.160 -3.295 32.851 1.00 92.19 132 PHE A CA 1
ATOM 1055 C C . PHE A 1 132 ? -1.764 -2.214 31.951 1.00 92.19 132 PHE A C 1
ATOM 1057 O O . PHE A 1 132 ? -1.282 -1.082 31.957 1.00 92.19 132 PHE A O 1
ATOM 1064 N N . ASN A 1 133 ? -2.807 -2.551 31.188 1.00 93.06 133 ASN A N 1
ATOM 1065 C CA . ASN A 1 133 ? -3.464 -1.645 30.253 1.00 93.06 133 ASN A CA 1
ATOM 1066 C C . ASN A 1 133 ? -4.973 -1.654 30.492 1.00 93.06 133 ASN A C 1
ATOM 1068 O O . ASN A 1 133 ? -5.565 -2.704 30.734 1.00 93.06 133 ASN A O 1
ATOM 1072 N N . LYS A 1 134 ? -5.608 -0.485 30.405 1.00 95.19 134 LYS A N 1
ATOM 1073 C CA . LYS A 1 134 ? -7.065 -0.359 30.499 1.00 95.19 134 LYS A CA 1
ATOM 1074 C C . LYS A 1 134 ? -7.664 -0.502 29.104 1.00 95.19 134 LYS A C 1
ATOM 1076 O O . LYS A 1 134 ? -7.206 0.177 28.190 1.00 95.19 134 LYS A O 1
ATOM 1081 N N . ILE A 1 135 ? -8.691 -1.345 28.963 1.00 97.56 135 ILE A N 1
ATOM 1082 C CA . ILE A 1 135 ? -9.476 -1.474 27.727 1.00 97.56 135 ILE A CA 1
ATOM 1083 C C . ILE A 1 135 ? -10.869 -0.869 27.924 1.00 97.56 135 ILE A C 1
ATOM 1085 O O . ILE A 1 135 ? -11.646 -1.289 28.790 1.00 97.56 135 ILE A O 1
ATOM 1089 N N . GLU A 1 136 ? -11.194 0.113 27.094 1.00 97.75 136 GLU A N 1
ATOM 1090 C CA . GLU A 1 136 ? -12.504 0.755 26.994 1.00 97.75 136 GLU A CA 1
ATOM 1091 C C . GLU A 1 136 ? -13.133 0.387 25.651 1.00 97.75 136 GLU A C 1
ATOM 1093 O O . GLU A 1 136 ? -12.426 0.283 24.656 1.00 97.75 136 GLU A O 1
ATOM 1098 N N . VAL A 1 137 ? -14.442 0.141 25.635 1.00 98.56 137 VAL A N 1
ATOM 1099 C CA . VAL A 1 137 ? -15.190 -0.219 24.424 1.00 98.56 137 VAL A CA 1
ATOM 1100 C C . VAL A 1 137 ? -16.386 0.713 24.346 1.00 98.56 137 VAL A C 1
ATOM 1102 O O . VAL A 1 137 ? -17.043 0.908 25.371 1.00 98.56 137 VAL A O 1
ATOM 1105 N N . ASP A 1 138 ? -16.633 1.273 23.168 1.00 98.56 138 ASP A N 1
ATOM 1106 C CA . ASP A 1 138 ? -17.786 2.117 22.872 1.00 98.56 138 ASP A CA 1
ATOM 1107 C C . ASP A 1 138 ? -18.422 1.707 21.539 1.00 98.56 138 ASP A C 1
ATOM 1109 O O . ASP A 1 138 ? -17.728 1.271 20.617 1.00 98.56 138 ASP A O 1
ATOM 1113 N N . ILE A 1 139 ? -19.745 1.830 21.453 1.00 98.56 139 ILE A N 1
ATOM 1114 C CA . ILE A 1 139 ? -20.496 1.645 20.209 1.00 98.56 139 ILE A CA 1
ATOM 1115 C C . ILE A 1 139 ? -21.049 3.015 19.842 1.00 98.56 139 ILE A C 1
ATOM 1117 O O . ILE A 1 139 ? -22.070 3.450 20.381 1.00 98.56 139 ILE A O 1
ATOM 1121 N N . GLN A 1 140 ? -20.360 3.699 18.935 1.00 98.31 140 GLN A N 1
ATOM 1122 C CA . GLN A 1 140 ? -20.768 5.023 18.495 1.00 98.31 140 GLN A CA 1
ATOM 1123 C C . GLN A 1 140 ? -21.925 4.895 17.509 1.00 98.31 140 GLN A C 1
ATOM 1125 O O . GLN A 1 140 ? -21.899 4.056 16.612 1.00 98.31 140 GLN A O 1
ATOM 1130 N N . LYS A 1 141 ? -22.902 5.791 17.640 1.00 97.69 141 LYS A N 1
ATOM 1131 C CA . LYS A 1 141 ? -23.946 6.039 16.649 1.00 97.69 141 LYS A CA 1
ATOM 1132 C C . LYS A 1 141 ? -23.871 7.508 16.247 1.00 97.69 141 LYS A C 1
ATOM 1134 O O . LYS A 1 141 ? -23.924 8.367 17.126 1.00 97.69 141 LYS A O 1
ATOM 1139 N N . THR A 1 142 ? -23.677 7.793 14.965 1.00 96.00 142 THR A N 1
ATOM 1140 C CA . THR A 1 142 ? -23.328 9.139 14.479 1.00 96.00 142 THR A CA 1
ATOM 1141 C C . THR A 1 142 ? -24.080 9.490 13.198 1.00 96.00 142 THR A C 1
ATOM 1143 O O . THR A 1 142 ? -24.461 8.618 12.417 1.00 96.00 142 THR A O 1
ATOM 1146 N N . SER A 1 143 ? -24.311 10.784 13.003 1.00 97.12 143 SER A N 1
ATOM 1147 C CA . SER A 1 143 ? -25.012 11.360 11.857 1.00 97.12 143 SER A CA 1
ATOM 1148 C C . SER A 1 143 ? -24.231 12.575 11.383 1.00 97.12 143 SER A C 1
ATOM 1150 O O . SER A 1 143 ? -23.684 13.305 12.199 1.00 97.12 143 SER A O 1
ATOM 1152 N N . GLY A 1 144 ? -24.190 12.837 10.084 1.00 96.25 144 GLY A N 1
ATOM 1153 C CA . GLY A 1 144 ? -23.398 13.945 9.569 1.00 96.25 144 GLY A CA 1
ATOM 1154 C C . GLY A 1 144 ? -23.535 14.124 8.070 1.00 96.25 144 GLY A C 1
ATOM 1155 O O . GLY A 1 144 ? -24.227 13.368 7.392 1.00 96.25 144 GLY A O 1
ATOM 1156 N N . CYS A 1 145 ? -22.875 15.155 7.556 1.00 94.81 145 CYS A N 1
ATOM 1157 C CA . CYS A 1 145 ? -22.791 15.429 6.131 1.00 94.81 145 CYS A CA 1
ATOM 1158 C C . CYS A 1 145 ? -21.422 16.009 5.795 1.00 94.81 145 CYS A C 1
ATOM 1160 O O . CYS A 1 145 ? -20.931 16.869 6.527 1.00 94.81 145 CYS A O 1
ATOM 1162 N N . PHE A 1 146 ? -20.852 15.620 4.659 1.00 93.38 146 PHE A N 1
ATOM 1163 C CA . PHE A 1 146 ? -19.609 16.203 4.170 1.00 93.38 146 PHE A CA 1
ATOM 1164 C C . PHE A 1 146 ? -19.525 16.209 2.640 1.00 93.38 146 PHE A C 1
ATOM 1166 O O . PHE A 1 146 ? -20.078 15.329 1.973 1.00 93.38 146 PHE A O 1
ATOM 1173 N N . PRO A 1 147 ? -18.857 17.218 2.054 1.00 89.06 147 PRO A N 1
ATOM 1174 C CA . PRO A 1 147 ? -18.643 17.278 0.620 1.00 89.06 147 PRO A CA 1
ATOM 1175 C C . PRO A 1 147 ? -17.468 16.387 0.206 1.00 89.06 147 PRO A C 1
ATOM 1177 O O . PRO A 1 147 ? -16.388 16.413 0.796 1.00 89.06 147 PRO A O 1
ATOM 1180 N N . LEU A 1 148 ? -17.660 15.667 -0.888 1.00 78.81 148 LEU A N 1
ATOM 1181 C CA . LEU A 1 148 ? -16.642 14.927 -1.608 1.00 78.81 148 LEU A CA 1
ATOM 1182 C C . LEU A 1 148 ? -16.459 15.563 -2.980 1.00 78.81 148 LEU A C 1
ATOM 1184 O O . LEU A 1 148 ? -17.392 15.720 -3.763 1.00 78.81 148 LEU A O 1
ATOM 1188 N N . THR A 1 149 ? -15.224 15.962 -3.253 1.00 70.62 149 THR A N 1
ATOM 1189 C CA . THR A 1 149 ? -14.841 16.683 -4.473 1.00 70.62 149 THR A CA 1
ATOM 1190 C C . THR A 1 149 ? -14.429 15.759 -5.621 1.00 70.62 149 THR A C 1
ATOM 1192 O O . THR A 1 149 ? -13.908 16.245 -6.620 1.00 70.62 149 THR A O 1
ATOM 1195 N N . PHE A 1 150 ? -14.620 14.438 -5.505 1.00 66.38 150 PHE A N 1
ATOM 1196 C CA . PHE A 1 150 ? -14.378 13.538 -6.635 1.00 66.38 150 PHE A CA 1
ATOM 1197 C C . PHE A 1 150 ? -15.532 13.663 -7.655 1.00 66.38 150 PHE A C 1
ATOM 1199 O O . PHE A 1 150 ? -16.695 13.769 -7.266 1.00 66.38 150 PHE A O 1
ATOM 1206 N N . LYS A 1 151 ? -15.219 13.656 -8.963 1.00 61.38 151 LYS A N 1
ATOM 1207 C CA . LYS A 1 151 ? -16.164 13.918 -10.081 1.00 61.38 151 LYS A CA 1
ATOM 1208 C C . LYS A 1 151 ? -16.817 15.317 -10.002 1.00 61.38 151 LYS A C 1
ATOM 1210 O O . LYS A 1 151 ? -16.143 16.279 -9.655 1.00 61.38 151 LYS A O 1
ATOM 1215 N N . ASP A 1 152 ? -18.104 15.434 -10.338 1.00 64.81 152 ASP A N 1
ATOM 1216 C CA . ASP A 1 152 ? -18.873 16.690 -10.407 1.00 64.81 152 ASP A CA 1
ATOM 1217 C C . ASP A 1 152 ? -19.268 17.255 -9.022 1.00 64.81 152 ASP A C 1
ATOM 1219 O O . ASP A 1 152 ? -20.068 18.186 -8.927 1.00 64.81 152 ASP A O 1
ATOM 1223 N N . GLY A 1 153 ? -18.695 16.707 -7.942 1.00 75.44 153 GLY A N 1
ATOM 1224 C CA . GLY A 1 153 ? -19.022 17.038 -6.558 1.00 75.44 153 GLY A CA 1
ATOM 1225 C C . GLY A 1 153 ? -20.243 16.270 -6.046 1.00 75.44 153 GLY A C 1
ATOM 1226 O O . GLY A 1 153 ? -21.284 16.197 -6.693 1.00 75.44 153 GLY A O 1
ATOM 1227 N N . MET A 1 154 ? -20.125 15.695 -4.851 1.00 84.88 154 MET A N 1
ATOM 1228 C CA . MET A 1 154 ? -21.202 14.976 -4.169 1.00 84.88 154 MET A CA 1
ATOM 1229 C C . MET A 1 154 ? -21.183 15.332 -2.684 1.00 84.88 154 MET A C 1
ATOM 1231 O O . MET A 1 154 ? -20.115 15.460 -2.096 1.00 84.88 154 MET A O 1
ATOM 1235 N N . VAL A 1 155 ? -22.346 15.485 -2.054 1.00 89.50 155 VAL A N 1
ATOM 1236 C CA . VAL A 1 155 ? -22.443 15.597 -0.590 1.00 89.50 155 VAL A CA 1
ATOM 1237 C C . VAL A 1 155 ? -22.919 14.256 -0.049 1.00 89.50 155 VAL A C 1
ATOM 1239 O O . VAL A 1 155 ? -24.015 13.817 -0.391 1.00 89.50 155 VAL A O 1
ATOM 1242 N N . SER A 1 156 ? -22.095 13.612 0.776 1.00 91.56 156 SER A N 1
ATOM 1243 C CA . SER A 1 156 ? -22.468 12.392 1.494 1.00 91.56 156 SER A CA 1
ATOM 1244 C C . SER A 1 156 ? -23.121 12.802 2.808 1.00 91.56 156 SER A C 1
ATOM 1246 O O . SER A 1 156 ? -22.477 13.444 3.634 1.00 91.56 156 SER A O 1
ATOM 1248 N N . CYS A 1 157 ? -24.405 12.489 2.973 1.00 94.62 157 CYS A N 1
ATOM 1249 C CA . CYS A 1 157 ? -25.161 12.709 4.204 1.00 94.62 157 CYS A CA 1
ATOM 1250 C C . CYS A 1 157 ? -25.632 11.369 4.750 1.00 94.62 157 CYS A C 1
ATOM 1252 O O . CYS A 1 157 ? -26.163 10.546 4.005 1.00 94.62 157 CYS A O 1
ATOM 1254 N N . TYR A 1 158 ? -25.486 11.183 6.054 1.00 95.88 158 TYR A N 1
ATOM 1255 C CA . TYR A 1 158 ? -25.758 9.923 6.719 1.00 95.88 158 TYR A CA 1
ATOM 1256 C C . TYR A 1 158 ? -26.407 10.148 8.076 1.00 95.88 158 TYR A C 1
ATOM 1258 O O . TYR A 1 158 ? -26.263 11.199 8.706 1.00 95.88 158 TYR A O 1
ATOM 1266 N N . HIS A 1 159 ? -27.144 9.139 8.519 1.00 96.00 159 HIS A N 1
ATOM 1267 C CA . HIS A 1 159 ? -27.855 9.176 9.780 1.00 96.00 159 HIS A CA 1
ATOM 1268 C C . HIS A 1 159 ? -27.673 7.852 10.495 1.00 96.00 159 HIS A C 1
ATOM 1270 O O . HIS A 1 159 ? -27.912 6.800 9.907 1.00 96.00 159 HIS A O 1
ATOM 1276 N N . ASP A 1 160 ? -27.334 7.922 11.778 1.00 95.50 160 ASP A N 1
ATOM 1277 C CA . ASP A 1 160 ? -27.350 6.781 12.680 1.00 95.50 160 ASP A CA 1
ATOM 1278 C C . ASP A 1 160 ? -26.408 5.619 12.301 1.00 95.50 160 ASP A C 1
ATOM 1280 O O . ASP A 1 160 ? -26.635 4.489 12.743 1.00 95.50 160 ASP A O 1
ATOM 1284 N N . VAL A 1 161 ? -25.337 5.888 11.544 1.00 96.50 161 VAL A N 1
ATOM 1285 C CA . VAL A 1 161 ? -24.316 4.878 11.210 1.00 96.50 161 VAL A CA 1
ATOM 1286 C C . VAL A 1 161 ? -23.516 4.500 12.452 1.00 96.50 161 VAL A C 1
ATOM 1288 O O . VAL A 1 161 ? -23.366 5.311 13.378 1.00 96.50 161 VAL A O 1
ATOM 1291 N N . LYS A 1 162 ? -23.003 3.267 12.488 1.00 97.81 162 LYS A N 1
ATOM 1292 C CA . LYS A 1 162 ? -22.347 2.714 13.675 1.00 97.81 162 LYS A CA 1
ATOM 1293 C C . LYS A 1 162 ? -20.853 2.498 13.494 1.00 97.81 162 LYS A C 1
ATOM 1295 O O . LYS A 1 162 ? -20.405 1.988 12.474 1.00 97.81 162 LYS A O 1
ATOM 1300 N N . ASN A 1 163 ? -20.113 2.798 14.557 1.00 98.56 163 ASN A N 1
ATOM 1301 C CA . ASN A 1 163 ? -18.750 2.319 14.762 1.00 98.56 163 ASN A CA 1
ATOM 1302 C C . ASN A 1 163 ? -18.709 1.423 15.999 1.00 98.56 163 ASN A C 1
ATOM 1304 O O . ASN A 1 163 ? -19.388 1.696 16.992 1.00 98.56 163 ASN A O 1
ATOM 1308 N N . VAL A 1 164 ? -17.851 0.406 15.980 1.00 98.81 164 VAL A N 1
ATOM 1309 C CA . VAL A 1 164 ? -17.443 -0.321 17.186 1.00 98.81 164 VAL A CA 1
ATOM 1310 C C . VAL A 1 164 ? -16.005 0.070 17.492 1.00 98.81 164 VAL A C 1
ATOM 1312 O O . VAL A 1 164 ? -15.126 -0.040 16.644 1.00 98.81 164 VAL A O 1
ATOM 1315 N N . ILE A 1 165 ? -15.753 0.579 18.694 1.00 98.81 165 ILE A N 1
ATOM 1316 C CA . ILE A 1 165 ? -14.492 1.244 19.022 1.00 98.81 165 ILE A CA 1
ATOM 1317 C C . ILE A 1 165 ? -13.911 0.609 20.274 1.00 98.81 165 ILE A C 1
ATOM 1319 O O . ILE A 1 165 ? -14.593 0.487 21.290 1.00 98.81 165 ILE A O 1
ATOM 1323 N N . ALA A 1 166 ? -12.632 0.248 20.237 1.00 98.69 166 ALA A N 1
ATOM 1324 C CA . ALA A 1 166 ? -11.895 -0.180 21.418 1.00 98.69 166 ALA A CA 1
ATOM 1325 C C . ALA A 1 166 ? -10.664 0.692 21.635 1.00 98.69 166 ALA A C 1
ATOM 1327 O O . ALA A 1 166 ? -9.865 0.886 20.728 1.00 98.69 166 ALA A O 1
ATOM 1328 N N . LYS A 1 167 ? -10.468 1.180 22.856 1.00 98.31 167 LYS A N 1
ATOM 1329 C CA . LYS A 1 167 ? -9.276 1.930 23.251 1.00 98.31 167 LYS A CA 1
ATOM 1330 C C . LYS A 1 167 ? -8.494 1.146 24.289 1.00 98.31 167 LYS A C 1
ATOM 1332 O O . LYS A 1 167 ? -9.052 0.768 25.317 1.00 98.31 167 LYS A O 1
ATOM 1337 N N . ILE A 1 168 ? -7.209 0.931 24.031 1.00 97.69 168 ILE A N 1
ATOM 1338 C CA . ILE A 1 168 ? -6.261 0.316 24.962 1.00 97.69 168 ILE A CA 1
ATOM 1339 C C . ILE A 1 168 ? -5.128 1.289 25.267 1.00 97.69 168 ILE A C 1
ATOM 1341 O O . ILE A 1 168 ? -4.599 1.940 24.372 1.00 97.69 168 ILE A O 1
ATOM 1345 N N . GLY A 1 169 ? -4.717 1.381 26.526 1.00 95.25 169 GLY A N 1
ATOM 1346 C CA . GLY A 1 169 ? -3.569 2.206 26.880 1.00 95.25 169 GLY A CA 1
ATOM 1347 C C . GLY A 1 169 ? -3.242 2.204 28.366 1.00 95.25 169 GLY A C 1
ATOM 1348 O O . GLY A 1 169 ? -3.879 1.483 29.148 1.00 95.25 169 GLY A O 1
ATOM 1349 N N . PRO A 1 170 ? -2.249 3.013 28.769 1.00 91.56 170 PRO A N 1
ATOM 1350 C CA . PRO A 1 170 ? -1.893 3.161 30.169 1.00 91.56 170 PRO A CA 1
ATOM 1351 C C . PRO A 1 170 ? -3.031 3.830 30.942 1.00 91.56 170 PRO A C 1
ATOM 1353 O O . PRO A 1 170 ? -3.785 4.643 30.409 1.00 91.56 170 PRO A O 1
ATOM 1356 N N . ASN A 1 171 ? -3.115 3.562 32.243 1.00 81.62 171 ASN A N 1
ATOM 1357 C CA . ASN A 1 171 ? -4.022 4.284 33.134 1.00 81.62 171 ASN A CA 1
ATOM 1358 C C . ASN A 1 171 ? -3.465 5.688 33.463 1.00 81.62 171 ASN A C 1
ATOM 1360 O O . ASN A 1 171 ? -3.073 5.965 34.596 1.00 81.62 171 ASN A O 1
ATOM 1364 N N . LYS A 1 172 ? -3.343 6.551 32.446 1.00 81.31 172 LYS A N 1
ATOM 1365 C CA . LYS A 1 172 ? -2.735 7.886 32.532 1.00 81.31 172 LYS A CA 1
ATOM 1366 C C . LYS A 1 172 ? -3.625 8.935 31.863 1.00 81.31 172 LYS A C 1
ATOM 1368 O O . LYS A 1 172 ? -4.041 8.770 30.719 1.00 81.31 172 LYS A O 1
ATOM 1373 N N . ALA A 1 173 ? -3.864 10.042 32.567 1.00 70.50 173 ALA A N 1
ATOM 1374 C CA . ALA A 1 173 ? -4.583 11.196 32.030 1.00 70.50 173 ALA A CA 1
ATOM 1375 C C . ALA A 1 173 ? -3.798 11.888 30.896 1.00 70.50 173 ALA A C 1
ATOM 1377 O O . ALA A 1 173 ? -2.569 11.957 30.942 1.00 70.50 173 ALA A O 1
ATOM 1378 N N . ASN A 1 174 ? -4.518 12.455 29.921 1.00 78.06 174 ASN A N 1
ATOM 1379 C CA . ASN A 1 174 ? -3.971 13.201 28.775 1.00 78.06 174 ASN A CA 1
ATOM 1380 C C . ASN A 1 174 ? -3.029 12.394 27.863 1.00 78.06 174 ASN A C 1
ATOM 1382 O O . ASN A 1 174 ? -2.100 12.953 27.276 1.00 78.06 174 ASN A O 1
ATOM 1386 N N . SER A 1 175 ? -3.252 11.086 27.751 1.00 84.69 175 SER A N 1
ATOM 1387 C CA . SER A 1 175 ? -2.527 10.256 26.790 1.00 84.69 175 SER A CA 1
ATOM 1388 C C . SER A 1 175 ? -2.909 10.635 25.353 1.00 84.69 175 SER A C 1
ATOM 1390 O O . SER A 1 175 ? -4.035 11.053 25.082 1.00 84.69 175 SER A O 1
ATOM 1392 N N . LYS A 1 176 ? -1.937 10.551 24.441 1.00 94.19 176 LYS A N 1
ATOM 1393 C CA . LYS A 1 176 ? -2.172 10.682 23.000 1.00 94.19 176 LYS A CA 1
ATOM 1394 C C . LYS A 1 176 ? -2.512 9.311 22.426 1.00 94.19 176 LYS A C 1
ATOM 1396 O O . LYS A 1 176 ? -2.009 8.304 22.928 1.00 94.19 176 LYS A O 1
ATOM 1401 N N . SER A 1 177 ? -3.324 9.295 21.375 1.00 96.06 177 SER A N 1
ATOM 1402 C CA . SER A 1 177 ? -3.825 8.075 20.745 1.00 96.06 177 SER A CA 1
ATOM 1403 C C . SER A 1 177 ? -3.347 7.924 19.304 1.00 96.06 177 SER A C 1
ATOM 1405 O O . SER A 1 177 ? -3.313 8.891 18.542 1.00 96.06 177 SER A O 1
ATOM 1407 N N . LEU A 1 178 ? -2.995 6.695 18.928 1.00 98.06 178 LEU A N 1
ATOM 1408 C CA . LEU A 1 178 ? -2.848 6.267 17.536 1.00 98.06 178 LEU A CA 1
ATOM 1409 C C . LEU A 1 178 ? -4.130 5.528 17.166 1.00 98.06 178 LEU A C 1
ATOM 1411 O O . LEU A 1 178 ? -4.489 4.582 17.866 1.00 98.06 178 LEU A O 1
ATOM 1415 N N . VAL A 1 179 ? -4.825 5.942 16.108 1.00 98.56 179 VAL A N 1
ATOM 1416 C CA . VAL A 1 179 ? -6.012 5.210 15.640 1.00 98.56 179 VAL A CA 1
ATOM 1417 C C . VAL A 1 179 ? -5.632 4.226 14.537 1.00 98.56 179 VAL A C 1
ATOM 1419 O O . VAL A 1 179 ? -4.883 4.567 13.628 1.00 98.56 179 VAL A O 1
ATOM 1422 N N . ILE A 1 180 ? -6.128 2.999 14.633 1.00 98.81 180 ILE A N 1
ATOM 1423 C CA . ILE A 1 180 ? -6.051 1.967 13.603 1.00 98.81 180 ILE A CA 1
ATOM 1424 C C . ILE A 1 180 ? -7.480 1.755 13.101 1.00 98.81 180 ILE A C 1
ATOM 1426 O O . ILE A 1 180 ? -8.352 1.446 13.913 1.00 98.81 180 ILE A O 1
ATOM 1430 N N . ASN A 1 181 ? -7.716 1.964 11.808 1.00 98.81 181 ASN A N 1
ATOM 1431 C CA . ASN A 1 181 ? -9.030 1.892 11.170 1.00 98.81 181 ASN A CA 1
ATOM 1432 C C . ASN A 1 181 ? -9.115 0.704 10.199 1.00 98.81 181 ASN A C 1
ATOM 1434 O O . ASN A 1 181 ? -8.188 0.483 9.418 1.00 98.81 181 ASN A O 1
ATOM 1438 N N . CYS A 1 182 ? -10.237 -0.012 10.250 1.00 98.44 182 CYS A N 1
ATOM 1439 C CA . CYS A 1 182 ? -10.742 -0.927 9.221 1.00 98.44 182 CYS A CA 1
ATOM 1440 C C . CYS A 1 182 ? -12.255 -0.730 9.113 1.00 98.44 182 CYS A C 1
ATOM 1442 O O . CYS A 1 182 ? -12.875 -0.271 10.082 1.00 98.44 182 CYS A O 1
ATOM 1444 N N . HIS A 1 183 ? -12.852 -1.184 8.015 1.00 98.56 183 HIS A N 1
ATOM 1445 C CA . HIS A 1 183 ? -14.303 -1.272 7.900 1.00 98.56 183 HIS A CA 1
ATOM 1446 C C . HIS A 1 183 ? -14.807 -2.718 7.915 1.00 98.56 183 HIS A C 1
ATOM 1448 O O . HIS A 1 183 ? -14.112 -3.649 7.508 1.00 98.56 183 HIS A O 1
ATOM 1454 N N . PHE A 1 184 ? -16.004 -2.926 8.461 1.00 98.44 184 PHE A N 1
ATOM 1455 C CA . PHE A 1 184 ? -16.649 -4.241 8.538 1.00 98.44 184 PHE A CA 1
ATOM 1456 C C . PHE A 1 184 ? -17.896 -4.364 7.657 1.00 98.44 184 PHE A C 1
ATOM 1458 O O . PHE A 1 184 ? -18.410 -5.481 7.505 1.00 98.44 184 PHE A O 1
ATOM 1465 N N . ASP A 1 185 ? -18.393 -3.251 7.112 1.00 98.44 185 ASP A N 1
ATOM 1466 C CA . ASP A 1 185 ? -19.410 -3.264 6.066 1.00 98.44 185 ASP A CA 1
ATOM 1467 C C . ASP A 1 185 ? -18.820 -3.761 4.743 1.00 98.44 185 ASP A C 1
ATOM 1469 O O . ASP A 1 185 ? -17.608 -3.904 4.595 1.00 98.44 185 ASP A O 1
ATOM 1473 N N . SER A 1 186 ? -19.696 -4.089 3.798 1.00 98.06 186 SER A N 1
ATOM 1474 C CA . SER A 1 186 ? -19.308 -4.577 2.475 1.00 98.06 186 SER A CA 1
ATOM 1475 C C . SER A 1 186 ? -20.225 -4.010 1.397 1.00 98.06 186 SER A C 1
ATOM 1477 O O . SER A 1 186 ? -21.400 -3.733 1.658 1.00 98.06 186 SER A O 1
ATOM 1479 N N . VAL A 1 187 ? -19.768 -3.969 0.143 1.00 96.88 187 VAL A N 1
ATOM 1480 C CA . VAL A 1 187 ? -20.683 -3.735 -0.986 1.00 96.88 187 VAL A CA 1
ATOM 1481 C C . VAL A 1 187 ? -21.808 -4.779 -1.065 1.00 96.88 187 VAL A C 1
ATOM 1483 O O . VAL A 1 187 ? -21.680 -5.909 -0.563 1.00 96.88 187 VAL A O 1
ATOM 1486 N N . PRO A 1 188 ? -22.917 -4.460 -1.763 1.00 95.81 188 PRO A N 1
ATOM 1487 C CA . PRO A 1 188 ? -23.924 -5.453 -2.105 1.00 95.81 188 PRO A CA 1
ATOM 1488 C C . PRO A 1 188 ? -23.304 -6.687 -2.776 1.00 95.81 188 PRO A C 1
ATOM 1490 O O . PRO A 1 188 ? -22.425 -6.573 -3.624 1.00 95.81 188 PRO A O 1
ATOM 1493 N N . THR A 1 189 ? -23.816 -7.875 -2.446 1.00 94.56 189 THR A N 1
ATOM 1494 C CA . THR A 1 189 ? -23.422 -9.193 -3.001 1.00 94.56 189 THR A CA 1
ATOM 1495 C C . THR A 1 189 ? -22.055 -9.753 -2.591 1.00 94.56 189 THR A C 1
ATOM 1497 O O . THR A 1 189 ? -21.856 -10.959 -2.736 1.00 94.56 189 THR A O 1
ATOM 1500 N N . SER A 1 190 ? -21.147 -8.943 -2.043 1.00 97.56 190 SER A N 1
ATOM 1501 C CA . SER A 1 190 ? -19.847 -9.410 -1.543 1.00 97.56 190 SER A CA 1
ATOM 1502 C C . SER A 1 190 ? -19.933 -9.813 -0.066 1.00 97.56 190 SER A C 1
ATOM 1504 O O . SER A 1 190 ? -20.489 -9.047 0.715 1.00 97.56 190 SER A O 1
ATOM 1506 N N . PRO A 1 191 ? -19.378 -10.962 0.366 1.00 97.44 191 PRO A N 1
ATOM 1507 C CA . PRO A 1 191 ? -19.171 -11.264 1.787 1.00 97.44 191 PRO A CA 1
ATOM 1508 C C . PRO A 1 191 ? -18.155 -10.336 2.476 1.00 97.44 191 PRO A C 1
ATOM 1510 O O . PRO A 1 191 ? -18.177 -10.222 3.709 1.00 97.44 191 PRO A O 1
ATOM 1513 N N . GLY A 1 192 ? -17.270 -9.711 1.691 1.00 97.44 192 GLY A N 1
ATOM 1514 C CA . GLY A 1 192 ? -16.252 -8.774 2.158 1.00 97.44 192 GLY A CA 1
ATOM 1515 C C . GLY A 1 192 ? -15.110 -9.421 2.945 1.00 97.44 192 GLY A C 1
ATOM 1516 O O . GLY A 1 192 ? -14.661 -8.873 3.949 1.00 97.44 192 GLY A O 1
ATOM 1517 N N . SER A 1 193 ? -14.702 -10.650 2.598 1.00 98.25 193 SER A N 1
ATOM 1518 C CA . SER A 1 193 ? -13.672 -11.370 3.359 1.00 98.25 193 SER A CA 1
ATOM 1519 C C . SER A 1 193 ? -12.315 -10.678 3.355 1.00 98.25 193 SER A C 1
ATOM 1521 O O . SER A 1 193 ? -11.716 -10.539 4.424 1.00 98.25 193 SER A O 1
ATOM 1523 N N . SER A 1 194 ? -11.809 -10.280 2.185 1.00 97.44 194 SER A N 1
ATOM 1524 C CA . SER A 1 194 ? -10.607 -9.446 2.101 1.00 97.44 194 SER A CA 1
ATOM 1525 C C . SER A 1 194 ? -10.930 -7.970 2.245 1.00 97.44 194 SER A C 1
ATOM 1527 O O . SER A 1 194 ? -10.111 -7.256 2.808 1.00 97.44 194 SER A O 1
ATOM 1529 N N . ASP A 1 195 ? -12.117 -7.555 1.816 1.00 97.62 195 ASP A N 1
ATOM 1530 C CA . ASP A 1 195 ? -12.582 -6.176 1.816 1.00 97.62 195 ASP A CA 1
ATOM 1531 C C . ASP A 1 195 ? -13.807 -6.002 2.739 1.00 97.62 195 ASP A C 1
ATOM 1533 O O . ASP A 1 195 ? -14.952 -6.207 2.344 1.00 97.62 195 ASP A O 1
ATOM 1537 N N . ASN A 1 196 ? -13.624 -5.732 4.031 1.00 98.00 196 ASN A N 1
ATOM 1538 C CA . ASN A 1 196 ? -12.347 -5.522 4.725 1.00 98.00 196 ASN A CA 1
ATOM 1539 C C . ASN A 1 196 ? -12.290 -6.261 6.077 1.00 98.00 196 ASN A C 1
ATOM 1541 O O . ASN A 1 196 ? -11.555 -5.932 7.017 1.00 98.00 196 ASN A O 1
ATOM 1545 N N . VAL A 1 197 ? -13.037 -7.371 6.156 1.00 98.56 197 VAL A N 1
ATOM 1546 C CA . VAL A 1 197 ? -13.115 -8.250 7.333 1.00 98.56 197 VAL A CA 1
ATOM 1547 C C . VAL A 1 197 ? -11.731 -8.747 7.775 1.00 98.56 197 VAL A C 1
ATOM 1549 O O . VAL A 1 197 ? -11.478 -8.878 8.977 1.00 98.56 197 VAL A O 1
ATOM 1552 N N . VAL A 1 198 ? -10.811 -8.998 6.837 1.00 98.62 198 VAL A N 1
ATOM 1553 C CA . VAL A 1 198 ? -9.435 -9.421 7.142 1.00 98.62 198 VAL A CA 1
ATOM 1554 C C . VAL A 1 198 ? -8.677 -8.402 7.993 1.00 98.62 198 VAL A C 1
ATOM 1556 O O . VAL A 1 198 ? -7.997 -8.803 8.941 1.00 98.62 198 VAL A O 1
ATOM 1559 N N . SER A 1 199 ? -8.815 -7.101 7.733 1.00 98.50 199 SER A N 1
ATOM 1560 C CA . SER A 1 199 ? -8.130 -6.069 8.520 1.00 98.50 199 SER A CA 1
ATOM 1561 C C . SER A 1 199 ? -8.735 -5.955 9.911 1.00 98.50 199 SER A C 1
ATOM 1563 O O . SER A 1 199 ? -8.005 -5.817 10.894 1.00 98.50 199 SER A O 1
ATOM 1565 N N . CYS A 1 200 ? -10.048 -6.140 10.031 1.00 98.75 200 CYS A N 1
ATOM 1566 C CA . CYS A 1 200 ? -10.705 -6.210 11.329 1.00 98.75 200 CYS A CA 1
ATOM 1567 C C . CYS A 1 200 ? -10.260 -7.441 12.140 1.00 98.75 200 CYS A C 1
ATOM 1569 O O . CYS A 1 200 ? -10.022 -7.345 13.348 1.00 98.75 200 CYS A O 1
ATOM 1571 N N . ALA A 1 201 ? -10.019 -8.578 11.484 1.00 98.75 201 ALA A N 1
ATOM 1572 C CA . ALA A 1 201 ? -9.409 -9.742 12.123 1.00 98.75 201 ALA A CA 1
ATOM 1573 C C . ALA A 1 201 ? -7.989 -9.451 12.634 1.00 98.75 201 ALA A C 1
ATOM 1575 O O . ALA A 1 201 ? -7.638 -9.813 13.762 1.00 98.75 201 ALA A O 1
ATOM 1576 N N . VAL A 1 202 ? -7.176 -8.770 11.816 1.00 98.75 202 VAL A N 1
ATOM 1577 C CA . VAL A 1 202 ? -5.824 -8.342 12.196 1.00 98.75 202 VAL A CA 1
ATOM 1578 C C . VAL A 1 202 ? -5.883 -7.409 13.407 1.00 98.75 202 VAL A C 1
ATOM 1580 O O . VAL A 1 202 ? -5.160 -7.632 14.376 1.00 98.75 202 VAL A O 1
ATOM 1583 N N . MET A 1 203 ? -6.774 -6.418 13.404 1.00 98.75 203 MET A N 1
ATOM 1584 C CA . MET A 1 203 ? -6.958 -5.483 14.516 1.00 98.75 203 MET A CA 1
ATOM 1585 C C . MET A 1 203 ? -7.335 -6.183 15.825 1.00 98.75 203 MET A C 1
ATOM 1587 O O . MET A 1 203 ? -6.763 -5.862 16.868 1.00 98.75 203 MET A O 1
ATOM 1591 N N . LEU A 1 204 ? -8.239 -7.165 15.792 1.00 98.69 204 LEU A N 1
ATOM 1592 C CA . LEU A 1 204 ? -8.628 -7.917 16.989 1.00 98.69 204 LEU A CA 1
ATOM 1593 C C . LEU A 1 204 ? -7.494 -8.772 17.552 1.00 98.69 204 LEU A C 1
ATOM 1595 O O . LEU A 1 204 ? -7.271 -8.771 18.764 1.00 98.69 204 LEU A O 1
ATOM 1599 N N . GLU A 1 205 ? -6.754 -9.477 16.698 1.00 98.44 205 GLU A N 1
ATOM 1600 C CA . GLU A 1 205 ? -5.621 -10.298 17.138 1.00 98.44 205 GLU A CA 1
ATOM 1601 C C . GLU A 1 205 ? -4.461 -9.424 17.653 1.00 98.44 205 GLU A C 1
ATOM 1603 O O . GLU A 1 205 ? -3.822 -9.760 18.654 1.00 98.44 205 GLU A O 1
ATOM 1608 N N . VAL A 1 206 ? -4.229 -8.255 17.044 1.00 98.38 206 VAL A N 1
ATOM 1609 C CA . VAL A 1 206 ? -3.277 -7.260 17.557 1.00 98.38 206 VAL A CA 1
ATOM 1610 C C . VAL A 1 206 ? -3.727 -6.716 18.912 1.00 98.38 206 VAL A C 1
ATOM 1612 O O . VAL A 1 206 ? -2.932 -6.725 19.853 1.00 98.38 206 VAL A O 1
ATOM 1615 N N . LEU A 1 207 ? -4.989 -6.303 19.065 1.00 98.44 207 LEU A N 1
ATOM 1616 C CA . LEU A 1 207 ? -5.536 -5.851 20.347 1.00 98.44 207 LEU A CA 1
ATOM 1617 C C . LEU A 1 207 ? -5.400 -6.935 21.426 1.00 98.44 207 LEU A C 1
ATOM 1619 O O . LEU A 1 207 ? -4.975 -6.633 22.545 1.00 98.44 207 LEU A O 1
ATOM 1623 N N . LEU A 1 208 ? -5.689 -8.198 21.094 1.00 97.06 208 LEU A N 1
ATOM 1624 C CA . LEU A 1 208 ? -5.463 -9.331 21.987 1.00 97.06 208 LEU A CA 1
ATOM 1625 C C . LEU A 1 208 ? -3.987 -9.412 22.394 1.00 97.06 208 LEU A C 1
ATOM 1627 O O . LEU A 1 208 ? -3.700 -9.466 23.591 1.00 97.06 208 LEU A O 1
ATOM 1631 N N . SER A 1 209 ? -3.047 -9.341 21.449 1.00 95.31 209 SER A N 1
ATOM 1632 C CA . SER A 1 209 ? -1.615 -9.358 21.772 1.00 95.31 209 SER A CA 1
ATOM 1633 C C . SER A 1 209 ? -1.202 -8.206 22.690 1.00 95.31 209 SER A C 1
ATOM 1635 O O . SER A 1 209 ? -0.421 -8.429 23.617 1.00 95.31 209 SER A O 1
ATOM 1637 N N . LEU A 1 210 ? -1.693 -6.987 22.449 1.00 95.69 210 LEU A N 1
ATOM 1638 C CA . LEU A 1 210 ? -1.394 -5.825 23.290 1.00 95.69 210 LEU A CA 1
ATOM 1639 C C . LEU A 1 210 ? -1.998 -5.984 24.696 1.00 95.69 210 LEU A C 1
ATOM 1641 O O . LEU A 1 210 ? -1.344 -5.667 25.690 1.00 95.69 210 LEU A O 1
ATOM 1645 N N . SER A 1 211 ? -3.209 -6.543 24.802 1.00 95.31 211 SER A N 1
ATOM 1646 C CA . SER A 1 211 ? -3.889 -6.803 26.082 1.00 95.31 211 SER A CA 1
ATOM 1647 C C . SER A 1 211 ? -3.159 -7.814 26.973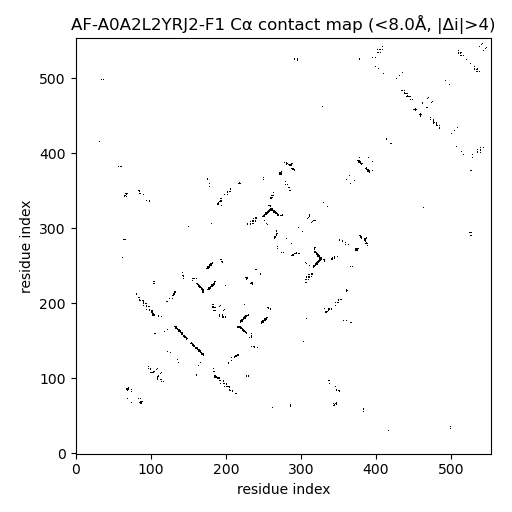 1.00 95.31 211 SER A C 1
ATOM 1649 O O . SER A 1 211 ? -3.325 -7.809 28.194 1.00 95.31 211 SER A O 1
ATOM 1651 N N . GLN A 1 212 ? -2.353 -8.685 26.360 1.00 92.75 212 GLN A N 1
ATOM 1652 C CA . GLN A 1 212 ? -1.568 -9.717 27.034 1.00 92.75 212 GLN A CA 1
ATOM 1653 C C . GLN A 1 212 ? -0.120 -9.291 27.297 1.00 92.75 212 GLN A C 1
ATOM 1655 O O . GLN A 1 212 ? 0.666 -10.095 27.808 1.00 92.75 212 GLN A O 1
ATOM 1660 N N . HIS A 1 213 ? 0.256 -8.054 26.973 1.00 89.12 213 HIS A N 1
ATOM 1661 C CA . HIS A 1 213 ? 1.600 -7.560 27.233 1.00 89.12 213 HIS A CA 1
ATOM 1662 C C . HIS A 1 213 ? 1.852 -7.391 28.741 1.00 89.12 213 HIS A C 1
ATOM 1664 O O . HIS A 1 213 ? 0.975 -6.967 29.490 1.00 89.12 213 HIS A O 1
ATOM 1670 N N . ASP A 1 214 ? 3.060 -7.735 29.195 1.00 89.31 214 ASP A N 1
ATOM 1671 C CA . ASP A 1 214 ? 3.451 -7.693 30.616 1.00 89.31 214 ASP A CA 1
ATOM 1672 C C . ASP A 1 214 ? 3.899 -6.297 31.087 1.00 89.31 214 ASP A C 1
ATOM 1674 O O . ASP A 1 214 ? 4.464 -6.144 32.169 1.00 89.31 214 ASP A O 1
ATOM 1678 N N . GLN A 1 215 ? 3.692 -5.274 30.257 1.00 89.88 215 GLN A N 1
ATOM 1679 C CA . GLN A 1 215 ? 4.045 -3.888 30.538 1.00 89.88 215 GLN A CA 1
ATOM 1680 C C . GLN A 1 215 ? 2.942 -2.954 30.041 1.00 89.88 215 GLN A C 1
ATOM 1682 O O . GLN A 1 215 ? 2.231 -3.253 29.075 1.00 89.88 215 GLN A O 1
ATOM 1687 N N . ALA A 1 216 ? 2.804 -1.813 30.716 1.00 91.88 216 ALA A N 1
ATOM 1688 C CA . ALA A 1 216 ? 1.902 -0.761 30.275 1.00 91.88 216 ALA A CA 1
ATOM 1689 C C . ALA A 1 216 ? 2.405 -0.168 28.952 1.00 91.88 216 ALA A C 1
ATOM 1691 O O . ALA A 1 216 ? 3.605 0.057 28.780 1.00 91.88 216 ALA A O 1
ATOM 1692 N N . LEU A 1 217 ? 1.485 0.095 28.028 1.00 93.88 217 LEU A N 1
ATOM 1693 C CA . LEU A 1 217 ? 1.789 0.785 26.784 1.00 93.88 217 LEU A CA 1
ATOM 1694 C C . LEU A 1 217 ? 2.208 2.236 27.083 1.00 93.88 217 LEU A C 1
ATOM 1696 O O . LEU A 1 217 ? 1.649 2.853 27.993 1.00 93.88 217 LEU A O 1
ATOM 1700 N N . PRO A 1 218 ? 3.153 2.819 26.324 1.00 93.19 218 PRO A N 1
ATOM 1701 C CA . PRO A 1 218 ? 3.564 4.208 26.543 1.00 93.19 218 PRO A CA 1
ATOM 1702 C C . PRO A 1 218 ? 2.455 5.236 26.270 1.00 93.19 218 PRO A C 1
ATOM 1704 O O . PRO A 1 218 ? 2.407 6.280 26.918 1.00 93.19 218 PRO A O 1
ATOM 1707 N N . ASN A 1 219 ? 1.585 4.940 25.301 1.00 95.31 219 ASN A N 1
ATOM 1708 C CA . ASN A 1 219 ? 0.509 5.797 24.806 1.00 95.31 219 ASN A CA 1
ATOM 1709 C C . ASN A 1 219 ? -0.719 4.937 24.446 1.00 95.31 219 ASN A C 1
ATOM 1711 O O . ASN A 1 219 ? -0.656 3.706 24.502 1.00 95.31 219 ASN A O 1
ATOM 1715 N N . GLU A 1 220 ? -1.838 5.578 24.115 1.00 96.38 220 GLU A N 1
ATOM 1716 C CA . GLU A 1 220 ? -3.091 4.898 23.778 1.00 96.38 220 GLU A CA 1
ATOM 1717 C C . GLU A 1 220 ? -3.118 4.444 22.307 1.00 96.38 220 GLU A C 1
ATOM 1719 O O . GLU A 1 220 ? -2.534 5.070 21.418 1.00 96.38 220 GLU A O 1
ATOM 1724 N N . VAL A 1 221 ? -3.836 3.352 22.048 1.00 98.31 221 VAL A N 1
ATOM 1725 C CA . VAL A 1 221 ? -4.208 2.886 20.708 1.00 98.31 221 VAL A CA 1
ATOM 1726 C C . VAL A 1 221 ? -5.723 2.751 20.659 1.00 98.31 221 VAL A C 1
ATOM 1728 O O . VAL A 1 221 ? -6.323 2.135 21.544 1.00 98.31 221 VAL A O 1
ATOM 1731 N N . ILE A 1 222 ? -6.337 3.322 19.628 1.00 98.75 222 ILE A N 1
ATOM 1732 C CA . ILE A 1 222 ? -7.763 3.187 19.336 1.00 98.75 222 ILE A CA 1
ATOM 1733 C C . ILE A 1 222 ? -7.902 2.265 18.130 1.00 98.75 222 ILE A C 1
ATOM 1735 O O . ILE A 1 222 ? -7.330 2.529 17.082 1.00 98.75 222 ILE A O 1
ATOM 1739 N N . PHE A 1 223 ? -8.669 1.196 18.273 1.00 98.88 223 PHE A N 1
ATOM 1740 C CA . PHE A 1 223 ? -9.088 0.319 17.192 1.00 98.88 223 PHE A CA 1
ATOM 1741 C C . PHE A 1 223 ? -10.503 0.727 16.787 1.00 98.88 223 PHE A C 1
ATOM 1743 O O . PHE A 1 223 ? -11.437 0.567 17.578 1.00 98.88 223 PHE A O 1
ATOM 1750 N N . LEU A 1 224 ? -10.634 1.300 15.592 1.00 98.88 224 LEU A N 1
ATOM 1751 C CA . LEU A 1 224 ? -11.889 1.752 15.005 1.00 98.88 224 LEU A CA 1
ATOM 1752 C C . LEU A 1 224 ? -12.363 0.737 13.965 1.00 98.88 224 LEU A C 1
ATOM 1754 O O . LEU A 1 224 ? -11.780 0.631 12.891 1.00 98.88 224 LEU A O 1
ATOM 1758 N N . PHE A 1 225 ? -13.416 0.001 14.303 1.00 98.81 225 PHE A N 1
ATOM 1759 C CA . PHE A 1 225 ? -14.135 -0.857 13.370 1.00 98.81 225 PHE A CA 1
ATOM 1760 C C . PHE A 1 225 ? -15.306 -0.041 12.836 1.00 98.81 225 PHE A C 1
ATOM 1762 O O . PHE A 1 225 ? -16.283 0.184 13.560 1.00 98.81 225 PHE A O 1
ATOM 1769 N N . ASN A 1 226 ? -15.174 0.459 11.614 1.00 96.12 226 ASN A N 1
ATOM 1770 C CA . ASN A 1 226 ? -16.162 1.337 11.015 1.00 96.12 226 ASN A CA 1
ATOM 1771 C C . ASN A 1 226 ? -17.190 0.550 10.186 1.00 96.12 226 ASN A C 1
ATOM 1773 O O . ASN A 1 226 ? -16.873 -0.500 9.637 1.00 96.12 226 ASN A O 1
ATOM 1777 N N . GLY A 1 227 ? -18.445 0.998 10.186 1.00 97.62 227 GLY A N 1
ATOM 1778 C CA . GLY A 1 227 ? -19.560 0.252 9.588 1.00 97.62 227 GLY A CA 1
ATOM 1779 C C . GLY A 1 227 ? -20.170 0.889 8.344 1.00 97.62 227 GLY A C 1
ATOM 1780 O O . GLY A 1 227 ? -21.316 0.566 8.023 1.00 97.62 227 GLY A O 1
ATOM 1781 N N . ALA A 1 228 ? -19.497 1.857 7.720 1.00 97.69 228 ALA A N 1
ATOM 1782 C CA . ALA A 1 228 ? -20.040 2.561 6.557 1.00 97.69 228 ALA A CA 1
ATOM 1783 C C . ALA A 1 228 ? -18.951 3.190 5.672 1.00 97.69 228 ALA A C 1
ATOM 1785 O O . ALA A 1 228 ? -19.057 4.372 5.324 1.00 97.69 228 ALA A O 1
ATOM 1786 N N . GLU A 1 229 ? -17.901 2.439 5.346 1.00 97.38 229 GLU A N 1
ATOM 1787 C CA . GLU A 1 229 ? -16.910 2.862 4.346 1.00 97.38 229 GLU A CA 1
ATOM 1788 C C . GLU A 1 229 ? -17.499 2.748 2.937 1.00 97.38 229 GLU A C 1
ATOM 1790 O O . GLU A 1 229 ? -17.485 3.722 2.183 1.00 97.38 229 GLU A O 1
ATOM 1795 N N . GLU A 1 230 ? -18.162 1.628 2.641 1.00 95.38 230 GLU A N 1
ATOM 1796 C CA . GLU A 1 230 ? -18.627 1.275 1.292 1.00 95.38 230 GLU A CA 1
ATOM 1797 C C . GLU A 1 230 ? -19.842 2.102 0.869 1.00 95.38 230 GLU A C 1
ATOM 1799 O O . GLU A 1 230 ? -20.150 2.272 -0.314 1.00 95.38 230 GLU A O 1
ATOM 1804 N N . ASN A 1 231 ? -20.528 2.691 1.853 1.00 91.06 231 ASN A N 1
ATOM 1805 C CA . ASN A 1 231 ? -21.487 3.769 1.640 1.00 91.06 231 ASN A CA 1
ATOM 1806 C C . ASN A 1 231 ? -20.822 5.156 1.684 1.00 91.06 231 ASN A C 1
ATOM 1808 O O . ASN A 1 231 ? -21.434 6.148 2.081 1.00 91.06 231 ASN A O 1
ATOM 1812 N N . ILE A 1 232 ? -19.582 5.231 1.206 1.00 90.88 232 ILE A N 1
ATOM 1813 C CA . ILE A 1 232 ? -18.784 6.434 0.998 1.00 90.88 232 ILE A CA 1
ATOM 1814 C C . ILE A 1 232 ? -18.337 7.097 2.313 1.00 90.88 232 ILE A C 1
ATOM 1816 O O . ILE A 1 232 ? -18.716 8.235 2.614 1.00 90.88 232 ILE A O 1
ATOM 1820 N N . LEU A 1 233 ? -17.474 6.390 3.049 1.00 93.94 233 LEU A N 1
ATOM 1821 C CA . LEU A 1 233 ? -16.583 6.876 4.119 1.00 93.94 233 LEU A CA 1
ATOM 1822 C C . LEU A 1 233 ? -17.289 7.526 5.329 1.00 93.94 233 LEU A C 1
ATOM 1824 O O . LEU A 1 233 ? -16.741 8.377 6.039 1.00 93.94 233 LEU A O 1
ATOM 1828 N N . GLN A 1 234 ? -18.558 7.186 5.547 1.00 96.62 234 GLN A N 1
ATOM 1829 C CA . GLN A 1 234 ? -19.458 7.906 6.452 1.00 96.62 234 GLN A CA 1
ATOM 1830 C C . GLN A 1 234 ? -19.099 7.695 7.922 1.00 96.62 234 GLN A C 1
ATOM 1832 O O . GLN A 1 234 ? -19.102 8.636 8.722 1.00 96.62 234 GLN A O 1
ATOM 1837 N N . ALA A 1 235 ? -18.790 6.453 8.290 1.00 97.38 235 ALA A N 1
ATOM 1838 C CA . ALA A 1 235 ? -18.581 6.083 9.682 1.00 97.38 235 ALA A CA 1
ATOM 1839 C C . ALA A 1 235 ? -17.235 6.603 10.223 1.00 97.38 235 ALA A C 1
ATOM 1841 O O . ALA A 1 235 ? -17.185 7.099 11.356 1.00 97.38 235 ALA A O 1
ATOM 1842 N N . ALA A 1 236 ? -16.176 6.611 9.403 1.00 97.75 236 ALA A N 1
ATOM 1843 C CA . ALA A 1 236 ? -14.912 7.261 9.750 1.00 97.75 236 ALA A CA 1
ATOM 1844 C C . ALA A 1 236 ? -15.080 8.777 9.932 1.00 97.75 236 ALA A C 1
ATOM 1846 O O . ALA A 1 236 ? -14.514 9.347 10.871 1.00 97.75 236 ALA A O 1
ATOM 1847 N N . HIS A 1 237 ? -15.913 9.422 9.100 1.00 97.69 237 HIS A N 1
ATOM 1848 C CA . HIS A 1 237 ? -16.195 10.856 9.222 1.00 97.69 237 HIS A CA 1
ATOM 1849 C C . HIS A 1 237 ? -16.845 11.151 10.571 1.00 97.69 237 HIS A C 1
ATOM 1851 O O . HIS A 1 237 ? -16.340 11.969 11.337 1.00 97.69 237 HIS A O 1
ATOM 1857 N N . GLY A 1 238 ? -17.890 10.402 10.927 1.00 97.75 238 GLY A N 1
ATOM 1858 C CA . GLY A 1 238 ? -18.552 10.560 12.219 1.00 97.75 238 GLY A CA 1
ATOM 1859 C C . GLY A 1 238 ? -17.643 10.287 13.422 1.00 97.75 238 GLY A C 1
ATOM 1860 O O . GLY A 1 238 ? -17.764 10.953 14.454 1.00 97.75 238 GLY A O 1
ATOM 1861 N N . PHE A 1 239 ? -16.683 9.362 13.315 1.00 98.50 239 PHE A N 1
ATOM 1862 C CA . PHE A 1 239 ? -15.688 9.175 14.371 1.00 98.50 239 PHE A CA 1
ATOM 1863 C C . PHE A 1 239 ? -14.806 10.414 14.537 1.00 98.50 239 PHE A C 1
ATOM 1865 O O . PHE A 1 239 ? -14.738 10.971 15.635 1.00 98.50 239 PHE A O 1
ATOM 1872 N N . ILE A 1 240 ? -14.133 10.849 13.468 1.00 98.12 240 ILE A N 1
ATOM 1873 C CA . ILE A 1 240 ? -13.099 11.883 13.575 1.00 98.12 240 ILE A CA 1
ATOM 1874 C C . ILE A 1 240 ? -13.682 13.258 13.931 1.00 98.12 240 ILE A C 1
ATOM 1876 O O . ILE A 1 240 ? -13.025 14.024 14.637 1.00 98.12 240 ILE A O 1
ATOM 1880 N N . THR A 1 241 ? -14.922 13.556 13.522 1.00 97.44 241 THR A N 1
ATOM 1881 C CA . THR A 1 241 ? -15.559 14.853 13.800 1.00 97.44 241 THR A CA 1
ATOM 1882 C C . THR A 1 241 ? -16.324 14.904 15.121 1.00 97.44 241 THR A C 1
ATOM 1884 O O . THR A 1 241 ? -16.403 15.974 15.726 1.00 97.44 241 THR A O 1
ATOM 1887 N N . GLU A 1 242 ? -16.900 13.790 15.590 1.00 96.88 242 GLU A N 1
ATOM 1888 C CA . GLU A 1 242 ? -17.835 13.815 16.729 1.00 96.88 242 GLU A CA 1
ATOM 1889 C C . GLU A 1 242 ? -17.353 13.048 17.963 1.00 96.88 242 GLU A C 1
ATOM 1891 O O . GLU A 1 242 ? -17.702 13.411 19.091 1.00 96.88 242 GLU A O 1
ATOM 1896 N N . HIS A 1 243 ? -16.558 11.988 17.790 1.00 98.00 243 HIS A N 1
ATOM 1897 C CA . HIS A 1 243 ? -16.253 11.089 18.897 1.00 98.00 243 HIS A CA 1
ATOM 1898 C C . HIS A 1 243 ? -15.329 11.760 19.933 1.00 98.00 243 HIS A C 1
ATOM 1900 O O . HIS A 1 243 ? -14.271 12.286 19.576 1.00 98.00 243 HIS A O 1
ATOM 1906 N N . PRO A 1 244 ? -15.621 11.699 21.249 1.00 96.81 244 PRO A N 1
ATOM 1907 C CA . PRO A 1 244 ? -14.789 12.349 22.264 1.00 96.81 244 PRO A CA 1
ATOM 1908 C C . PRO A 1 244 ? -13.317 11.916 22.250 1.00 96.81 244 PRO A C 1
ATOM 1910 O O . PRO A 1 244 ? -12.436 12.733 22.528 1.00 96.81 244 PRO A O 1
ATOM 1913 N N . TRP A 1 245 ? -13.033 10.650 21.915 1.00 97.25 245 TRP A N 1
ATOM 1914 C CA . TRP A 1 245 ? -11.655 10.143 21.836 1.00 97.25 245 TRP A CA 1
ATOM 1915 C C . TRP A 1 245 ? -10.870 10.672 20.629 1.00 97.25 245 TRP A C 1
ATOM 1917 O O . TRP A 1 245 ? -9.640 10.706 20.707 1.00 97.25 245 TRP A O 1
ATOM 1927 N N . ALA A 1 246 ? -11.536 11.156 19.573 1.00 97.19 246 ALA A N 1
ATOM 1928 C CA . ALA A 1 246 ? -10.879 11.714 18.388 1.00 97.19 246 ALA A CA 1
ATOM 1929 C C . ALA A 1 246 ? -9.948 12.889 18.741 1.00 97.19 246 ALA A C 1
ATOM 1931 O O . ALA A 1 246 ? -8.861 13.020 18.190 1.00 97.19 246 ALA A O 1
ATOM 1932 N N . LYS A 1 247 ? -10.294 13.668 19.775 1.00 94.69 247 LYS A N 1
ATOM 1933 C CA . LYS A 1 247 ? -9.497 14.806 20.279 1.00 94.69 247 LYS A CA 1
ATOM 1934 C C . LYS A 1 247 ? -8.101 14.428 20.789 1.00 94.69 247 LYS A C 1
ATOM 1936 O O . LYS A 1 247 ? -7.250 15.299 20.961 1.00 94.69 247 LYS A O 1
ATOM 1941 N N . SER A 1 248 ? -7.880 13.153 21.107 1.00 94.75 248 SER A N 1
ATOM 1942 C CA . SER A 1 248 ? -6.586 12.646 21.579 1.00 94.75 248 SER A CA 1
ATOM 1943 C C . SER A 1 248 ? -5.712 12.082 20.457 1.00 94.75 248 SER A C 1
ATOM 1945 O O . SER A 1 248 ? -4.541 11.787 20.702 1.00 94.75 248 SER A O 1
ATOM 1947 N N . VAL A 1 249 ? -6.265 11.924 19.251 1.00 96.00 249 VAL A N 1
ATOM 1948 C CA . VAL A 1 249 ? -5.599 11.264 18.129 1.00 96.00 249 VAL A CA 1
ATOM 1949 C C . VAL A 1 249 ? -4.526 12.175 17.540 1.00 96.00 249 VAL A C 1
ATOM 1951 O O . VAL A 1 249 ? -4.749 13.363 17.329 1.00 96.00 249 VAL A O 1
ATOM 1954 N N . VAL A 1 250 ? -3.339 11.616 17.298 1.00 95.62 250 VAL A N 1
ATOM 1955 C CA . VAL A 1 250 ? -2.178 12.351 16.747 1.00 95.62 250 VAL A CA 1
ATOM 1956 C C . VAL A 1 250 ? -1.619 11.737 15.468 1.00 95.62 250 VAL A C 1
ATOM 1958 O O . VAL A 1 250 ? -0.704 12.284 14.854 1.00 95.62 250 VAL A O 1
ATOM 1961 N N . GLY A 1 251 ? -2.164 10.594 15.074 1.00 96.50 251 GLY A N 1
ATOM 1962 C CA . GLY A 1 251 ? -1.913 9.960 13.798 1.00 96.50 251 GLY A CA 1
ATOM 1963 C C . GLY A 1 251 ? -2.806 8.743 13.618 1.00 96.50 251 GLY A C 1
ATOM 1964 O O . GLY A 1 251 ? -3.437 8.286 14.580 1.00 96.50 251 GLY A O 1
ATOM 1965 N N . PHE A 1 252 ? -2.859 8.233 12.393 1.00 98.19 252 PHE A N 1
ATOM 1966 C CA . PHE A 1 252 ? -3.726 7.119 12.039 1.00 98.19 252 PHE A CA 1
ATOM 1967 C C . PHE A 1 252 ? -3.056 6.091 11.124 1.00 98.19 252 PHE A C 1
ATOM 1969 O O . PHE A 1 252 ? -2.107 6.383 10.398 1.00 98.19 252 PHE A O 1
ATOM 1976 N N . VAL A 1 253 ? -3.572 4.870 11.157 1.00 98.62 253 VAL A N 1
ATOM 1977 C CA . VAL A 1 253 ? -3.269 3.805 10.204 1.00 98.62 253 VAL A CA 1
ATOM 1978 C C . VAL A 1 253 ? -4.595 3.330 9.637 1.00 98.62 253 VAL A C 1
ATOM 1980 O O . VAL A 1 253 ? -5.431 2.839 10.391 1.00 98.62 253 VAL A O 1
ATOM 1983 N N . ASN A 1 254 ? -4.781 3.484 8.333 1.00 98.62 254 ASN A N 1
ATOM 1984 C CA . ASN A 1 254 ? -5.900 2.910 7.607 1.00 98.62 254 ASN A CA 1
ATOM 1985 C C . ASN A 1 254 ? -5.479 1.573 6.989 1.00 98.62 254 ASN A C 1
ATOM 1987 O O . ASN A 1 254 ? -4.374 1.454 6.451 1.00 98.62 254 ASN A O 1
ATOM 1991 N N . MET A 1 255 ? -6.330 0.562 7.114 1.00 98.25 255 MET A N 1
ATOM 1992 C CA . MET A 1 255 ? -6.119 -0.761 6.542 1.00 98.25 255 MET A CA 1
ATOM 1993 C C . MET A 1 255 ? -7.269 -1.074 5.598 1.00 98.25 255 MET A C 1
ATOM 1995 O O . MET A 1 255 ? -8.413 -0.953 6.009 1.00 98.25 255 MET A O 1
ATOM 1999 N N . GLU A 1 256 ? -6.943 -1.508 4.387 1.00 96.50 256 GLU A N 1
ATOM 2000 C CA . GLU A 1 256 ? -7.860 -1.655 3.263 1.00 96.50 256 GLU A CA 1
ATOM 2001 C C . GLU A 1 256 ? -7.553 -2.907 2.418 1.00 96.50 256 GLU A C 1
ATOM 2003 O O . GLU A 1 256 ? -6.526 -3.586 2.597 1.00 96.50 256 GLU A O 1
ATOM 2008 N N . ALA A 1 257 ? -8.409 -3.200 1.445 1.00 95.69 257 ALA A N 1
ATOM 2009 C CA . ALA A 1 257 ? -8.156 -4.134 0.367 1.00 95.69 257 ALA A CA 1
ATOM 2010 C C . ALA A 1 257 ? -8.799 -3.679 -0.950 1.00 95.69 257 ALA A C 1
ATOM 2012 O O . ALA A 1 257 ? -9.956 -3.314 -1.014 1.00 95.69 257 ALA A O 1
ATOM 2013 N N . CYS A 1 258 ? -8.060 -3.812 -2.049 1.00 93.06 258 CYS A N 1
ATOM 2014 C CA . CYS A 1 258 ? -8.601 -3.825 -3.411 1.00 93.06 258 CYS A CA 1
ATOM 2015 C C . CYS A 1 258 ? -8.329 -5.172 -4.110 1.00 93.06 258 CYS A C 1
ATOM 2017 O O . CYS A 1 258 ? -8.211 -5.279 -5.334 1.00 93.06 258 CYS A O 1
ATOM 2019 N N . GLY A 1 259 ? -8.186 -6.228 -3.304 1.00 93.12 259 GLY A N 1
ATOM 2020 C CA . GLY A 1 259 ? -7.968 -7.605 -3.725 1.00 93.12 259 GLY A CA 1
ATOM 2021 C C . GLY A 1 259 ? -7.624 -8.519 -2.549 1.00 93.12 259 GLY A C 1
ATOM 2022 O O . GLY A 1 259 ? -7.190 -8.064 -1.498 1.00 93.12 259 GLY A O 1
ATOM 2023 N N . ALA A 1 260 ? -7.760 -9.833 -2.734 1.00 92.62 260 ALA A N 1
ATOM 2024 C CA . ALA A 1 260 ? -7.546 -10.813 -1.658 1.00 92.62 260 ALA A CA 1
ATOM 2025 C C . ALA A 1 260 ? -6.112 -11.378 -1.584 1.00 92.62 260 ALA A C 1
ATOM 2027 O O . ALA A 1 260 ? -5.799 -12.281 -0.806 1.00 92.62 260 ALA A O 1
ATOM 2028 N N . GLY A 1 261 ? -5.215 -10.913 -2.448 1.00 86.88 261 GLY A N 1
ATOM 2029 C CA . GLY A 1 261 ? -3.921 -11.535 -2.681 1.00 86.88 261 GLY A CA 1
ATOM 2030 C C . GLY A 1 261 ? -2.725 -10.708 -2.231 1.00 86.88 261 GLY A C 1
ATOM 2031 O O . GLY A 1 261 ? -2.740 -9.477 -2.227 1.00 86.88 261 GLY A O 1
ATOM 2032 N N . GLY A 1 262 ? -1.605 -11.405 -2.032 1.00 89.38 262 GLY A N 1
ATOM 2033 C CA . GLY A 1 262 ? -0.311 -10.763 -1.821 1.00 89.38 262 GLY A CA 1
ATOM 2034 C C . GLY A 1 262 ? -0.093 -10.292 -0.385 1.00 89.38 262 GLY A C 1
ATOM 2035 O O . GLY A 1 262 ? -0.829 -10.647 0.527 1.00 89.38 262 GLY A O 1
ATOM 2036 N N . LYS A 1 263 ? 0.976 -9.522 -0.184 1.00 91.81 263 LYS A N 1
ATOM 2037 C CA . LYS A 1 263 ? 1.272 -8.866 1.095 1.00 91.81 263 LYS A CA 1
ATOM 2038 C C . LYS A 1 263 ? 0.496 -7.560 1.178 1.00 91.81 263 LYS A C 1
ATOM 2040 O O . LYS A 1 263 ? 0.308 -6.911 0.148 1.00 91.81 263 LYS A O 1
ATOM 2045 N N . GLN A 1 264 ? 0.127 -7.157 2.388 1.00 94.62 264 GLN A N 1
ATOM 2046 C CA . GLN A 1 264 ? -0.462 -5.844 2.602 1.00 94.62 264 GLN A CA 1
ATOM 2047 C C . GLN A 1 264 ? 0.601 -4.771 2.331 1.00 94.62 264 GLN A C 1
ATOM 2049 O O . GLN A 1 264 ? 1.688 -4.816 2.917 1.00 94.62 264 GLN A O 1
ATOM 2054 N N . MET A 1 265 ? 0.308 -3.855 1.410 1.00 94.81 265 MET A N 1
ATOM 2055 C CA . MET A 1 265 ? 1.227 -2.848 0.882 1.00 94.81 265 MET A CA 1
ATOM 2056 C C . MET A 1 265 ? 0.899 -1.466 1.439 1.00 94.81 265 MET A C 1
ATOM 2058 O O . MET A 1 265 ? -0.237 -1.024 1.325 1.00 94.81 265 MET A O 1
ATOM 2062 N N . LEU A 1 266 ? 1.908 -0.752 1.943 1.00 96.62 266 LEU A N 1
ATOM 2063 C CA . LEU A 1 266 ? 1.833 0.690 2.176 1.00 96.62 266 LEU A CA 1
ATOM 2064 C C . LEU A 1 266 ? 1.751 1.419 0.832 1.00 96.62 266 LEU A C 1
ATOM 2066 O O . LEU A 1 266 ? 2.725 1.413 0.066 1.00 96.62 266 LEU A O 1
ATOM 2070 N N . PHE A 1 267 ? 0.615 2.054 0.560 1.00 93.31 267 PHE A N 1
ATOM 2071 C CA . PHE A 1 267 ? 0.370 2.732 -0.710 1.00 93.31 267 PHE A CA 1
ATOM 2072 C C . PHE A 1 267 ? 0.115 4.233 -0.569 1.00 93.31 267 PHE A C 1
ATOM 2074 O O . PHE A 1 267 ? 0.317 4.940 -1.549 1.00 93.31 267 PHE A O 1
ATOM 2081 N N . GLN A 1 268 ? -0.214 4.746 0.622 1.00 93.44 268 GLN A N 1
ATOM 2082 C CA . GLN A 1 268 ? -0.214 6.190 0.897 1.00 93.44 268 GLN A CA 1
ATOM 2083 C C . GLN A 1 268 ? 0.425 6.500 2.251 1.00 93.44 268 GLN A C 1
ATOM 2085 O O . GLN A 1 268 ? 0.297 5.738 3.207 1.00 93.44 268 GLN A O 1
ATOM 2090 N N . ALA A 1 269 ? 1.109 7.636 2.336 1.00 93.38 269 ALA A N 1
ATOM 2091 C CA . ALA A 1 269 ? 1.598 8.221 3.575 1.00 93.38 269 ALA A CA 1
ATOM 2092 C C . ALA A 1 269 ? 1.431 9.750 3.536 1.00 93.38 269 ALA A C 1
ATOM 2094 O O . ALA A 1 269 ? 1.455 10.357 2.457 1.00 93.38 269 ALA A O 1
ATOM 2095 N N . ASP A 1 270 ? 1.316 10.374 4.714 1.00 91.38 270 ASP A N 1
ATOM 2096 C CA . ASP A 1 270 ? 1.302 11.839 4.835 1.00 91.38 270 ASP A CA 1
ATOM 2097 C C . ASP A 1 270 ? 2.596 12.431 4.236 1.00 91.38 270 ASP A C 1
ATOM 2099 O O . ASP A 1 270 ? 3.715 12.000 4.542 1.00 91.38 270 ASP A O 1
ATOM 2103 N N . ARG A 1 271 ? 2.437 13.418 3.344 1.00 84.00 271 ARG A N 1
ATOM 2104 C CA . ARG A 1 271 ? 3.535 14.020 2.567 1.00 84.00 271 ARG A CA 1
ATOM 2105 C C . ARG A 1 271 ? 4.454 14.921 3.383 1.00 84.00 271 ARG A C 1
ATOM 2107 O O . ARG A 1 271 ? 5.579 15.173 2.951 1.00 84.00 271 ARG A O 1
ATOM 2114 N N . GLU A 1 272 ? 3.972 15.466 4.494 1.00 84.81 272 GLU A N 1
ATOM 2115 C CA . GLU A 1 272 ? 4.714 16.426 5.309 1.00 84.81 272 GLU A CA 1
ATOM 2116 C C . GLU A 1 272 ? 5.156 15.807 6.632 1.00 84.81 272 GLU A C 1
ATOM 2118 O O . GLU A 1 272 ? 6.318 15.911 7.015 1.00 84.81 272 GLU A O 1
ATOM 2123 N N . ARG A 1 273 ? 4.242 15.166 7.354 1.00 90.88 273 ARG A N 1
ATOM 2124 C CA . ARG A 1 273 ? 4.433 14.680 8.723 1.00 90.88 273 ARG A CA 1
ATOM 2125 C C . ARG A 1 273 ? 4.747 13.189 8.713 1.00 90.88 273 ARG A C 1
ATOM 2127 O O . ARG A 1 273 ? 3.909 12.334 8.978 1.00 90.88 273 ARG A O 1
ATOM 2134 N N . THR A 1 274 ? 6.008 12.871 8.460 1.00 90.81 274 THR A N 1
ATOM 2135 C CA . THR A 1 274 ? 6.444 11.503 8.135 1.00 90.81 274 THR A CA 1
ATOM 2136 C C . THR A 1 274 ? 6.835 10.636 9.332 1.00 90.81 274 THR A C 1
ATOM 2138 O O . THR A 1 274 ? 7.500 9.616 9.160 1.00 90.81 274 THR A O 1
ATOM 2141 N N . TRP A 1 275 ? 6.487 11.019 10.559 1.00 92.56 275 TRP A N 1
ATOM 2142 C CA . TRP A 1 275 ? 6.928 10.292 11.756 1.00 92.56 275 TRP A CA 1
ATOM 2143 C C . TRP A 1 275 ? 6.382 8.852 11.800 1.00 92.56 275 TRP A C 1
ATOM 2145 O O . TRP A 1 275 ? 7.121 7.932 12.153 1.00 92.56 275 TRP A O 1
ATOM 2155 N N . LEU A 1 276 ? 5.137 8.630 11.354 1.00 95.00 276 LEU A N 1
ATOM 2156 C CA . LEU A 1 276 ? 4.561 7.285 11.224 1.00 95.00 276 LEU A CA 1
ATOM 2157 C C . LEU A 1 276 ? 5.250 6.468 10.134 1.00 95.00 276 LEU A C 1
ATOM 2159 O O . LEU A 1 276 ? 5.544 5.294 10.349 1.00 95.00 276 LEU A O 1
ATOM 2163 N N . LEU A 1 277 ? 5.577 7.085 8.994 1.00 95.38 277 LEU A N 1
ATOM 2164 C CA . LEU A 1 277 ? 6.348 6.425 7.938 1.00 95.38 277 LEU A CA 1
ATOM 2165 C C . LEU A 1 277 ? 7.715 5.972 8.467 1.00 95.38 277 LEU A C 1
ATOM 2167 O O . LEU A 1 277 ? 8.144 4.858 8.182 1.00 95.38 277 LEU A O 1
ATOM 2171 N N . MET A 1 278 ? 8.379 6.796 9.282 1.00 94.38 278 MET A N 1
ATOM 2172 C CA . MET A 1 278 ? 9.640 6.421 9.927 1.00 94.38 278 MET A CA 1
ATOM 2173 C C . MET A 1 278 ? 9.452 5.301 10.959 1.00 94.38 278 MET A C 1
ATOM 2175 O O . MET A 1 278 ? 10.280 4.392 11.018 1.00 94.38 278 MET A O 1
ATOM 2179 N N . ALA A 1 279 ? 8.358 5.316 11.728 1.00 95.25 279 ALA A N 1
ATOM 2180 C CA . ALA A 1 279 ? 8.017 4.233 12.650 1.00 95.25 279 ALA A CA 1
ATOM 2181 C C . ALA A 1 279 ? 7.776 2.903 11.913 1.00 95.25 279 ALA A C 1
ATOM 2183 O O . ALA A 1 279 ? 8.236 1.858 12.376 1.00 95.25 279 ALA A O 1
ATOM 2184 N N . TYR A 1 280 ? 7.129 2.941 10.744 1.00 97.00 280 TYR A N 1
ATOM 2185 C CA . TYR A 1 280 ? 6.953 1.774 9.878 1.00 97.00 280 TYR A CA 1
ATOM 2186 C C . TYR A 1 280 ? 8.267 1.347 9.213 1.00 97.00 280 TYR A C 1
ATOM 2188 O O . TYR A 1 280 ? 8.564 0.162 9.119 1.00 97.00 280 TYR A O 1
ATOM 2196 N N . ALA A 1 281 ? 9.107 2.277 8.772 1.00 95.88 281 ALA A N 1
ATOM 2197 C CA . ALA A 1 281 ? 10.379 1.934 8.143 1.00 95.88 281 ALA A CA 1
ATOM 2198 C C . ALA A 1 281 ? 11.386 1.302 9.120 1.00 95.88 281 ALA A C 1
ATOM 2200 O O . ALA A 1 281 ? 12.276 0.560 8.700 1.00 95.88 281 ALA A O 1
ATOM 2201 N N . ASN A 1 282 ? 11.242 1.569 10.419 1.00 94.94 282 ASN A N 1
ATOM 2202 C CA . ASN A 1 282 ? 12.140 1.076 11.453 1.00 94.94 282 ASN A CA 1
ATOM 2203 C C . ASN A 1 282 ? 11.907 -0.416 11.764 1.00 94.94 282 ASN A C 1
ATOM 2205 O O . ASN A 1 282 ? 10.987 -0.783 12.49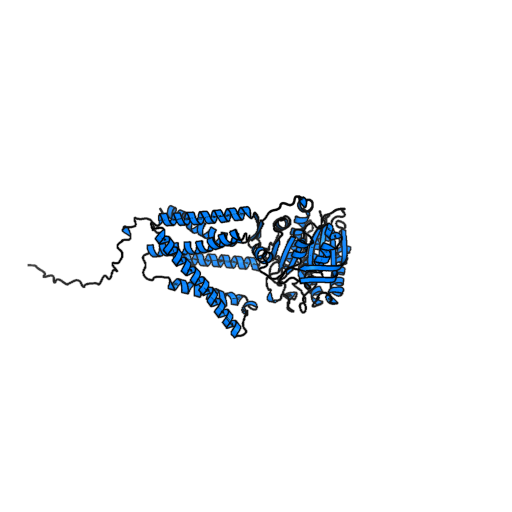2 1.00 94.94 282 ASN A O 1
ATOM 2209 N N . ASN A 1 283 ? 12.777 -1.287 11.248 1.00 92.00 283 ASN A N 1
ATOM 2210 C CA . ASN A 1 283 ? 12.805 -2.724 11.561 1.00 92.00 283 ASN A CA 1
ATOM 2211 C C . ASN A 1 283 ? 11.472 -3.467 11.349 1.00 92.00 283 ASN A C 1
ATOM 2213 O O . ASN A 1 283 ? 11.208 -4.460 12.028 1.00 92.00 283 ASN A O 1
ATOM 2217 N N . THR A 1 284 ? 10.631 -3.021 10.411 1.00 93.69 284 THR A N 1
ATOM 2218 C CA . THR A 1 284 ? 9.431 -3.789 10.055 1.00 93.69 284 THR A CA 1
ATOM 2219 C C . THR A 1 284 ? 9.833 -5.171 9.535 1.00 93.69 284 THR A C 1
ATOM 2221 O O . THR A 1 284 ? 10.714 -5.239 8.678 1.00 93.69 284 THR A O 1
ATOM 2224 N N . PRO A 1 285 ? 9.234 -6.271 10.037 1.00 91.94 285 PRO A N 1
ATOM 2225 C CA . PRO A 1 285 ? 9.710 -7.620 9.722 1.00 91.94 285 PRO A CA 1
ATOM 2226 C C . PRO A 1 285 ? 9.534 -8.034 8.256 1.00 91.94 285 PRO A C 1
ATOM 2228 O O . PRO A 1 285 ? 10.408 -8.687 7.683 1.00 91.94 285 PRO A O 1
ATOM 2231 N N . TYR A 1 286 ? 8.401 -7.668 7.652 1.00 93.31 286 TYR A N 1
ATOM 2232 C CA . TYR A 1 286 ? 8.033 -8.061 6.288 1.00 93.31 286 TYR A CA 1
ATOM 2233 C C . TYR A 1 286 ? 7.484 -6.859 5.509 1.00 93.31 286 TYR A C 1
ATOM 2235 O O . TYR A 1 286 ? 6.304 -6.858 5.135 1.00 93.31 286 TYR A O 1
ATOM 2243 N N . PRO A 1 287 ? 8.290 -5.801 5.313 1.00 93.88 287 PRO A N 1
ATOM 2244 C CA . PRO A 1 287 ? 7.818 -4.547 4.753 1.00 93.88 287 PRO A CA 1
ATOM 2245 C C . PRO A 1 287 ? 7.338 -4.735 3.317 1.00 93.88 287 PRO A C 1
ATOM 2247 O O . PRO A 1 287 ? 7.876 -5.552 2.572 1.00 93.88 287 PRO A O 1
ATOM 2250 N N . GLN A 1 288 ? 6.338 -3.953 2.938 1.00 93.44 288 GLN A N 1
ATOM 2251 C CA . GLN A 1 288 ? 5.871 -3.844 1.565 1.00 93.44 288 GLN A CA 1
ATOM 2252 C C . GLN A 1 288 ? 5.373 -2.418 1.379 1.00 93.44 288 GLN A C 1
ATOM 2254 O O . GLN A 1 288 ? 4.461 -1.987 2.082 1.00 93.44 288 GLN A O 1
ATOM 2259 N N . GLY A 1 289 ? 5.959 -1.675 0.452 1.00 93.25 289 GLY A N 1
ATOM 2260 C CA . GLY A 1 289 ? 5.562 -0.293 0.237 1.00 93.25 289 GLY A CA 1
ATOM 2261 C C . GLY A 1 289 ? 6.153 0.285 -1.029 1.00 93.25 289 GLY A C 1
ATOM 2262 O O . GLY A 1 289 ? 7.259 -0.069 -1.433 1.00 93.25 289 GLY A O 1
ATOM 2263 N N . SER A 1 290 ? 5.415 1.192 -1.660 1.00 91.69 290 SER A N 1
ATOM 2264 C CA . SER A 1 290 ? 5.873 1.850 -2.878 1.00 91.69 290 SER A CA 1
ATOM 2265 C C . SER A 1 290 ? 5.295 3.249 -3.000 1.00 91.69 290 SER A C 1
ATOM 2267 O O . SER A 1 290 ? 4.083 3.420 -3.122 1.00 91.69 290 SER A O 1
ATOM 2269 N N . VAL A 1 291 ? 6.173 4.249 -3.083 1.00 90.38 291 VAL A N 1
ATOM 2270 C CA . VAL A 1 291 ? 5.764 5.630 -3.364 1.00 90.38 291 VAL A CA 1
ATOM 2271 C C . VAL A 1 291 ? 5.120 5.794 -4.748 1.00 90.38 291 VAL A C 1
ATOM 2273 O O . VAL A 1 291 ? 4.426 6.772 -4.992 1.00 90.38 291 VAL A O 1
ATOM 2276 N N . VAL A 1 292 ? 5.305 4.837 -5.666 1.00 87.44 292 VAL A N 1
ATOM 2277 C CA . VAL A 1 292 ? 4.622 4.860 -6.971 1.00 87.44 292 VAL A CA 1
ATOM 2278 C C . VAL A 1 292 ? 3.113 4.778 -6.785 1.00 87.44 292 VAL A C 1
ATOM 2280 O O . VAL A 1 292 ? 2.377 5.506 -7.441 1.00 87.44 292 VAL A O 1
ATOM 2283 N N . ALA A 1 293 ? 2.655 3.910 -5.880 1.00 81.50 293 ALA A N 1
ATOM 2284 C CA . ALA A 1 293 ? 1.235 3.790 -5.588 1.00 81.50 293 ALA A CA 1
ATOM 2285 C C . ALA A 1 293 ? 0.704 5.102 -4.987 1.00 81.50 293 ALA A C 1
ATOM 2287 O O . ALA A 1 293 ? -0.341 5.586 -5.413 1.00 81.50 293 ALA A O 1
ATOM 2288 N N . GLN A 1 294 ? 1.492 5.744 -4.120 1.00 84.75 294 GLN A N 1
ATOM 2289 C CA . GLN A 1 294 ? 1.156 7.047 -3.549 1.00 84.75 294 GLN A CA 1
ATOM 2290 C C . GLN A 1 294 ? 1.012 8.130 -4.622 1.00 84.75 294 GLN A C 1
ATOM 2292 O O . GLN A 1 294 ? 0.032 8.872 -4.616 1.00 84.75 294 GLN A O 1
ATOM 2297 N N . ASP A 1 295 ? 1.970 8.224 -5.548 1.00 86.06 295 ASP A N 1
ATOM 2298 C CA . ASP A 1 295 ? 1.910 9.181 -6.654 1.00 86.06 295 ASP A CA 1
ATOM 2299 C C . ASP A 1 295 ? 0.658 8.953 -7.516 1.00 86.06 295 ASP A C 1
ATOM 2301 O O . ASP A 1 295 ? 0.053 9.915 -7.979 1.00 86.06 295 ASP A O 1
ATOM 2305 N N . ILE A 1 296 ? 0.237 7.706 -7.729 1.00 82.75 296 ILE A N 1
ATOM 2306 C CA . ILE A 1 296 ? -0.960 7.401 -8.521 1.00 82.75 296 ILE A CA 1
ATOM 2307 C C . ILE A 1 296 ? -2.239 7.832 -7.784 1.00 82.75 296 ILE A C 1
ATOM 2309 O O . ILE A 1 296 ? -3.073 8.528 -8.369 1.00 82.75 296 ILE A O 1
ATOM 2313 N N . PHE A 1 297 ? -2.386 7.452 -6.512 1.00 80.00 297 PHE A N 1
ATOM 2314 C CA . PHE A 1 297 ? -3.580 7.752 -5.713 1.00 80.00 297 PHE A CA 1
ATOM 2315 C C . PHE A 1 297 ? -3.718 9.250 -5.432 1.00 80.00 297 PHE A C 1
ATOM 2317 O O . PHE A 1 297 ? -4.726 9.864 -5.770 1.00 80.00 297 PHE A O 1
ATOM 2324 N N . GLN A 1 298 ? -2.672 9.880 -4.904 1.00 80.38 298 GLN A N 1
ATOM 2325 C CA . GLN A 1 298 ? -2.747 11.270 -4.451 1.00 80.38 298 GLN A CA 1
ATOM 2326 C C . GLN A 1 298 ? -2.750 12.298 -5.597 1.00 80.38 298 GLN A C 1
ATOM 2328 O O . GLN A 1 298 ? -3.011 13.474 -5.355 1.00 80.38 298 GLN A O 1
ATOM 2333 N N . ASN A 1 299 ? -2.460 11.895 -6.842 1.00 78.25 299 ASN A N 1
ATOM 2334 C CA . ASN A 1 299 ? -2.698 12.736 -8.026 1.00 78.25 299 ASN A CA 1
ATOM 2335 C C . ASN A 1 299 ? -4.075 12.486 -8.671 1.00 78.25 299 ASN A C 1
ATOM 2337 O O . ASN A 1 299 ? -4.354 13.044 -9.732 1.00 78.25 299 ASN A O 1
ATOM 2341 N N . GLY A 1 300 ? -4.931 11.655 -8.064 1.00 72.06 300 GLY A N 1
ATOM 2342 C CA . GLY A 1 300 ? -6.288 11.390 -8.546 1.00 72.06 300 GLY A CA 1
ATOM 2343 C C . GLY A 1 300 ? -6.343 10.623 -9.868 1.00 72.06 300 GLY A C 1
ATOM 2344 O O . GLY A 1 300 ? -7.332 10.721 -10.593 1.00 72.06 300 GLY A O 1
ATOM 2345 N N . LEU A 1 301 ? -5.282 9.880 -10.216 1.00 74.00 301 LEU A N 1
ATOM 2346 C CA . LEU A 1 301 ? -5.257 9.065 -11.437 1.00 74.00 301 LEU A CA 1
ATOM 2347 C C . LEU A 1 301 ? -6.141 7.818 -11.313 1.00 74.00 301 LEU A C 1
ATOM 2349 O O . LEU A 1 301 ? -6.597 7.289 -12.326 1.00 74.00 301 LEU A O 1
ATOM 2353 N N . ILE A 1 302 ? -6.388 7.361 -10.084 1.00 71.56 302 ILE A N 1
ATOM 2354 C CA . ILE A 1 302 ? -7.372 6.326 -9.771 1.00 71.56 302 ILE A CA 1
ATOM 2355 C C . ILE A 1 302 ? -8.602 7.020 -9.169 1.00 71.56 302 ILE A C 1
ATOM 2357 O O . ILE A 1 302 ? -8.453 7.757 -8.196 1.00 71.56 302 ILE A O 1
ATOM 2361 N N . PRO A 1 303 ? -9.816 6.796 -9.706 1.00 69.19 303 PRO A N 1
ATOM 2362 C CA . PRO A 1 303 ? -11.054 7.355 -9.167 1.00 69.19 303 PRO A CA 1
ATOM 2363 C C . PRO A 1 303 ? -11.546 6.539 -7.958 1.00 69.19 303 PRO A C 1
ATOM 2365 O O . PRO A 1 303 ? -12.678 6.062 -7.956 1.00 69.19 303 PRO A O 1
ATOM 2368 N N . SER A 1 304 ? -10.676 6.346 -6.969 1.00 73.38 304 SER A N 1
ATOM 2369 C CA . SER A 1 304 ? -10.936 5.617 -5.726 1.00 73.38 304 SER A CA 1
ATOM 2370 C C . SER A 1 304 ? -10.507 6.479 -4.553 1.00 73.38 304 SER A C 1
ATOM 2372 O O . SER A 1 304 ? -9.595 7.296 -4.680 1.00 73.38 304 SER A O 1
ATOM 2374 N N . ASP A 1 305 ? -11.159 6.273 -3.423 1.00 82.56 305 ASP A N 1
ATOM 2375 C CA . ASP A 1 305 ? -10.868 6.936 -2.162 1.00 82.56 305 ASP A CA 1
ATOM 2376 C C . ASP A 1 305 ? -10.931 5.893 -1.045 1.00 82.56 305 ASP A C 1
ATOM 2378 O O . ASP A 1 305 ? -11.384 4.779 -1.297 1.00 82.56 305 ASP A O 1
ATOM 2382 N N . THR A 1 306 ? -10.452 6.241 0.142 1.00 90.44 306 THR A N 1
ATOM 2383 C CA . THR A 1 306 ? -10.540 5.398 1.343 1.00 90.44 306 THR A CA 1
ATOM 2384 C C . THR A 1 306 ? -10.769 6.295 2.552 1.00 90.44 306 THR A C 1
ATOM 2386 O O . THR A 1 306 ? -10.615 7.524 2.484 1.00 90.44 306 THR A O 1
ATOM 2389 N N . ASP A 1 307 ? -11.034 5.697 3.711 1.00 93.94 307 ASP A N 1
ATOM 2390 C CA . ASP A 1 307 ? -11.112 6.435 4.973 1.00 93.94 307 ASP A CA 1
ATOM 2391 C C . ASP A 1 307 ? -9.844 7.250 5.290 1.00 93.94 307 ASP A C 1
ATOM 2393 O O . ASP A 1 307 ? -9.912 8.203 6.072 1.00 93.94 307 ASP A O 1
ATOM 2397 N N . TYR A 1 308 ? -8.694 6.955 4.659 1.00 94.12 308 TYR A N 1
ATOM 2398 C CA . TYR A 1 308 ? -7.480 7.770 4.775 1.00 94.12 308 TYR A CA 1
ATOM 2399 C C . TYR A 1 308 ? -7.764 9.255 4.532 1.00 94.12 308 TYR A C 1
ATOM 2401 O O . TYR A 1 308 ? -7.352 10.102 5.330 1.00 94.12 308 TYR A O 1
ATOM 2409 N N . ARG A 1 309 ? -8.524 9.579 3.479 1.00 91.44 309 ARG A N 1
ATOM 2410 C CA . ARG A 1 309 ? -8.880 10.966 3.159 1.00 91.44 309 ARG A CA 1
ATOM 2411 C C . ARG A 1 309 ? -9.683 11.612 4.273 1.00 91.44 309 ARG A C 1
ATOM 2413 O O . ARG A 1 309 ? -9.540 12.809 4.512 1.00 91.44 309 ARG A O 1
ATOM 2420 N N . ILE A 1 310 ? -10.550 10.855 4.936 1.00 94.94 310 ILE A N 1
ATOM 2421 C CA . ILE A 1 310 ? -11.392 11.399 5.993 1.00 94.94 310 ILE A CA 1
ATOM 2422 C C . ILE A 1 310 ? -10.544 11.871 7.168 1.00 94.94 310 ILE A C 1
ATOM 2424 O O . ILE A 1 310 ? -10.687 13.008 7.627 1.00 94.94 310 ILE A O 1
ATOM 2428 N N . PHE A 1 311 ? -9.611 11.034 7.611 1.00 96.31 311 PHE A N 1
ATOM 2429 C CA . PHE A 1 311 ? -8.681 11.402 8.671 1.00 96.31 311 PHE A CA 1
ATOM 2430 C C . PHE A 1 311 ? -7.730 12.526 8.254 1.00 96.31 311 PHE A C 1
ATOM 2432 O O . PHE A 1 311 ? -7.463 13.424 9.054 1.00 96.31 311 PHE A O 1
ATOM 2439 N N . GLU A 1 312 ? -7.249 12.512 7.010 1.00 93.19 312 GLU A N 1
ATOM 2440 C CA . GLU A 1 312 ? -6.356 13.545 6.486 1.00 93.19 312 GLU A CA 1
ATOM 2441 C C . GLU A 1 312 ? -7.056 14.910 6.380 1.00 93.19 312 GLU A C 1
ATOM 2443 O O . GLU A 1 312 ? -6.528 15.907 6.868 1.00 93.19 312 GLU A O 1
ATOM 2448 N N . HIS A 1 313 ? -8.247 14.973 5.777 1.00 92.25 313 HIS A N 1
ATOM 2449 C CA . HIS A 1 313 ? -8.934 16.233 5.474 1.00 92.25 313 HIS A CA 1
ATOM 2450 C C . HIS A 1 313 ? -9.778 16.778 6.628 1.00 92.25 313 HIS A C 1
ATOM 2452 O O . HIS A 1 313 ? -9.798 17.988 6.833 1.00 92.25 313 HIS A O 1
ATOM 2458 N N . PHE A 1 314 ? -10.507 15.922 7.352 1.00 94.31 314 PHE A N 1
ATOM 2459 C CA . PHE A 1 314 ? -11.407 16.362 8.429 1.00 94.31 314 PHE A CA 1
ATOM 2460 C C . PHE A 1 314 ? -10.769 16.226 9.810 1.00 94.31 314 PHE A C 1
ATOM 2462 O O . PHE A 1 314 ? -11.125 16.965 10.726 1.00 94.31 314 PHE A O 1
ATOM 2469 N N . GLY A 1 315 ? -9.822 15.297 9.964 1.00 93.88 315 GLY A N 1
ATOM 2470 C CA . GLY A 1 315 ? -9.027 15.164 11.182 1.00 93.88 315 GLY A CA 1
ATOM 2471 C C . GLY A 1 315 ? -7.757 16.008 11.193 1.00 93.88 315 GLY A C 1
ATOM 2472 O O . GLY A 1 315 ? -7.224 16.261 12.270 1.00 93.88 315 GLY A O 1
ATOM 2473 N N . GLU A 1 316 ? -7.254 16.419 10.023 1.00 93.25 316 GLU A N 1
ATOM 2474 C CA . GLU A 1 316 ? -5.958 17.089 9.864 1.00 93.25 316 GLU A CA 1
ATOM 2475 C C . GLU A 1 316 ? -4.819 16.354 10.593 1.00 93.25 316 GLU A C 1
ATOM 2477 O O . GLU A 1 316 ? -3.882 16.973 11.099 1.00 93.25 316 GLU A O 1
ATOM 2482 N N . ILE A 1 317 ? -4.863 15.022 10.648 1.00 93.00 317 ILE A N 1
ATOM 2483 C CA . ILE A 1 317 ? -3.858 14.186 11.319 1.00 93.00 317 ILE A CA 1
ATOM 2484 C C . ILE A 1 317 ? -3.035 13.403 10.292 1.00 93.00 317 ILE A C 1
ATOM 2486 O O . ILE A 1 317 ? -3.550 13.079 9.229 1.00 93.00 317 ILE A O 1
ATOM 2490 N N . PRO A 1 318 ? -1.753 13.110 10.563 1.00 94.38 318 PRO A N 1
ATOM 2491 C CA . PRO A 1 318 ? -0.932 12.325 9.651 1.00 94.38 318 PRO A CA 1
ATOM 2492 C C . PRO A 1 318 ? -1.245 10.838 9.730 1.00 94.38 318 PRO A C 1
ATOM 2494 O O . PRO A 1 318 ? -1.495 10.314 10.817 1.00 94.38 318 PRO A O 1
ATOM 2497 N N . GLY A 1 319 ? -1.138 10.129 8.609 1.00 95.62 319 GLY A N 1
ATOM 2498 C CA . GLY A 1 319 ? -1.372 8.693 8.611 1.00 95.62 319 GLY A CA 1
ATOM 2499 C C . GLY A 1 319 ? -0.672 7.906 7.526 1.00 95.62 319 GLY A C 1
ATOM 2500 O O . GLY A 1 319 ? 0.112 8.435 6.733 1.00 95.62 319 GLY A O 1
ATOM 2501 N N . LEU A 1 320 ? -0.948 6.608 7.554 1.00 97.44 320 LEU A N 1
ATOM 2502 C CA . LEU A 1 320 ? -0.504 5.611 6.589 1.00 97.44 320 LEU A CA 1
ATOM 2503 C C . LEU A 1 320 ? -1.721 4.843 6.081 1.00 97.44 320 LEU A C 1
ATOM 2505 O O . LEU A 1 320 ? -2.611 4.539 6.873 1.00 97.44 320 LEU A O 1
ATOM 2509 N N . ASP A 1 321 ? -1.722 4.498 4.799 1.00 97.38 321 ASP A N 1
ATOM 2510 C CA . ASP A 1 321 ? -2.771 3.707 4.158 1.00 97.38 321 ASP A CA 1
ATOM 2511 C C . ASP A 1 321 ? -2.191 2.413 3.590 1.00 97.38 321 ASP A C 1
ATOM 2513 O O . ASP A 1 321 ? -1.223 2.431 2.814 1.00 97.38 321 ASP A O 1
ATOM 2517 N N . PHE A 1 322 ? -2.762 1.286 4.000 1.00 97.75 322 PHE A N 1
ATOM 2518 C CA . PHE A 1 322 ? -2.291 -0.049 3.660 1.00 97.75 322 PHE A CA 1
ATOM 2519 C C . PHE A 1 322 ? -3.371 -0.828 2.930 1.00 97.75 322 PHE A C 1
ATOM 2521 O O . PHE A 1 322 ? -4.473 -0.910 3.440 1.00 97.75 322 PHE A O 1
ATOM 2528 N N . ALA A 1 323 ? -3.053 -1.471 1.805 1.00 95.94 323 ALA A N 1
ATOM 2529 C CA . ALA A 1 323 ? -4.022 -2.274 1.064 1.00 95.94 323 ALA A CA 1
ATOM 2530 C C . ALA A 1 323 ? -3.487 -3.652 0.673 1.00 95.94 323 ALA A C 1
ATOM 2532 O O . ALA A 1 323 ? -2.311 -3.806 0.321 1.00 95.94 323 ALA A O 1
ATOM 2533 N N . TYR A 1 324 ? -4.355 -4.660 0.670 1.00 95.62 324 TYR A N 1
ATOM 2534 C CA . TYR A 1 324 ? -4.144 -5.851 -0.154 1.00 95.62 324 TYR A CA 1
ATOM 2535 C C . TYR A 1 324 ? -4.472 -5.518 -1.614 1.00 95.62 324 TYR A C 1
ATOM 2537 O O . TYR A 1 324 ? -5.543 -5.003 -1.901 1.00 95.62 324 TYR A O 1
ATOM 2545 N N . VAL A 1 325 ? -3.541 -5.769 -2.540 1.00 91.06 325 VAL A N 1
ATOM 2546 C CA . VAL A 1 325 ? -3.640 -5.248 -3.925 1.00 91.06 325 VAL A CA 1
ATOM 2547 C C . VAL A 1 325 ? -3.529 -6.312 -5.018 1.00 91.06 325 VAL A C 1
ATOM 2549 O O . VAL A 1 325 ? -3.717 -6.012 -6.196 1.00 91.06 325 VAL A O 1
ATOM 2552 N N . LYS A 1 326 ? -3.178 -7.564 -4.683 1.00 90.12 326 LYS A N 1
ATOM 2553 C CA . LYS A 1 326 ? -3.155 -8.651 -5.680 1.00 90.12 326 LYS A CA 1
ATOM 2554 C C . LYS A 1 326 ? -4.489 -9.384 -5.675 1.00 90.12 326 LYS A C 1
ATOM 2556 O O . LYS A 1 326 ? -5.247 -9.314 -4.719 1.00 90.12 326 LYS A O 1
ATOM 2561 N N . ASN A 1 327 ? -4.749 -10.141 -6.739 1.00 89.81 327 ASN A N 1
ATOM 2562 C CA . ASN A 1 327 ? -6.015 -10.851 -6.924 1.00 89.81 327 ASN A CA 1
ATOM 2563 C C . ASN A 1 327 ? -7.245 -9.919 -6.839 1.00 89.81 327 ASN A C 1
ATOM 2565 O O . ASN A 1 327 ? -8.239 -10.258 -6.209 1.00 89.81 327 ASN A O 1
ATOM 2569 N N . GLY A 1 328 ? -7.196 -8.758 -7.503 1.00 90.50 328 GLY A N 1
ATOM 2570 C CA . GLY A 1 328 ? -8.328 -7.821 -7.580 1.00 90.50 328 GLY A CA 1
ATOM 2571 C C . GLY A 1 328 ? -9.557 -8.359 -8.327 1.00 90.50 328 GLY A C 1
ATOM 2572 O O . GLY A 1 328 ? -10.556 -7.669 -8.438 1.00 90.50 328 GLY A O 1
ATOM 2573 N N . TYR A 1 329 ? -9.516 -9.598 -8.834 1.00 88.62 329 TYR A N 1
ATOM 2574 C CA . TYR A 1 329 ? -10.644 -10.230 -9.531 1.00 88.62 329 TYR A CA 1
ATOM 2575 C C . TYR A 1 329 ? -11.836 -10.460 -8.604 1.00 88.62 329 TYR A C 1
ATOM 2577 O O . TYR A 1 329 ? -12.979 -10.455 -9.050 1.00 88.62 329 TYR A O 1
ATOM 2585 N N . VAL A 1 330 ? -11.548 -10.715 -7.327 1.00 93.19 330 VAL A N 1
ATOM 2586 C CA . VAL A 1 330 ? -12.575 -11.010 -6.330 1.00 93.19 330 VAL A CA 1
ATOM 2587 C C . VAL A 1 330 ? -13.122 -9.750 -5.664 1.00 93.19 330 VAL A C 1
ATOM 2589 O O . VAL A 1 330 ? -14.207 -9.814 -5.095 1.00 93.19 330 VAL A O 1
ATOM 2592 N N . TYR A 1 331 ? -12.405 -8.626 -5.767 1.00 94.62 331 TYR A N 1
ATOM 2593 C CA . TYR A 1 331 ? -12.763 -7.351 -5.149 1.00 94.62 331 TYR A CA 1
ATOM 2594 C C . TYR A 1 331 ? -14.168 -6.909 -5.567 1.00 94.62 331 TYR A C 1
ATOM 2596 O O . TYR A 1 331 ? -14.501 -6.963 -6.751 1.00 94.62 331 TYR A O 1
ATOM 2604 N N . HIS A 1 332 ? -14.996 -6.517 -4.594 1.00 95.75 332 HIS A N 1
ATOM 2605 C CA . HIS A 1 332 ? -16.403 -6.145 -4.806 1.00 95.75 332 HIS A CA 1
ATOM 2606 C C . HIS A 1 332 ? -17.252 -7.215 -5.520 1.00 95.75 332 HIS A C 1
ATOM 2608 O O . HIS A 1 332 ? -18.205 -6.905 -6.235 1.00 95.75 332 HIS A O 1
ATOM 2614 N N . THR A 1 333 ? -16.940 -8.502 -5.326 1.00 95.88 333 THR A N 1
ATOM 2615 C CA . THR A 1 333 ? -17.732 -9.611 -5.881 1.00 95.88 333 THR A CA 1
ATOM 2616 C C . THR A 1 333 ? -18.093 -10.652 -4.828 1.00 95.88 333 THR A C 1
ATOM 2618 O O . THR A 1 333 ? -17.444 -10.782 -3.796 1.00 95.88 333 THR A O 1
ATOM 2621 N N . GLN A 1 334 ? -19.065 -11.507 -5.149 1.00 96.69 334 GLN A N 1
ATOM 2622 C CA . GLN A 1 334 ? -19.398 -12.699 -4.357 1.00 96.69 334 GLN A CA 1
ATOM 2623 C C . GLN A 1 334 ? -18.227 -13.684 -4.150 1.00 96.69 334 GLN A C 1
ATOM 2625 O O . GLN A 1 334 ? -18.346 -14.613 -3.355 1.00 96.69 334 GLN A O 1
ATOM 2630 N N . PHE A 1 335 ? -17.126 -13.532 -4.896 1.00 96.31 335 PHE A N 1
ATOM 2631 C CA . PHE A 1 335 ? -15.937 -14.377 -4.787 1.00 96.31 335 PHE A CA 1
ATOM 2632 C C . PHE A 1 335 ? -14.924 -13.858 -3.762 1.00 96.31 335 PHE A C 1
ATOM 2634 O O . PHE A 1 335 ? -13.895 -14.509 -3.572 1.00 96.31 335 PHE A O 1
ATOM 2641 N N . ASP A 1 336 ? -15.184 -12.718 -3.114 1.00 97.75 336 ASP A N 1
ATOM 2642 C CA . ASP A 1 336 ? -14.379 -12.253 -1.987 1.00 97.75 336 ASP A CA 1
ATOM 2643 C C . ASP A 1 336 ? -14.682 -13.082 -0.730 1.00 97.75 336 ASP A C 1
ATOM 2645 O O . ASP A 1 336 ? -15.444 -12.683 0.152 1.00 97.75 336 ASP A O 1
ATOM 2649 N N . VAL A 1 337 ? -14.119 -14.291 -0.711 1.00 97.69 337 VAL A N 1
ATOM 2650 C CA . VAL A 1 337 ? -14.321 -15.328 0.309 1.00 97.69 337 VAL A CA 1
ATOM 2651 C C . VAL A 1 337 ? -13.025 -15.606 1.081 1.00 97.69 337 VAL A C 1
ATOM 2653 O O . VAL A 1 337 ? -11.935 -15.315 0.573 1.00 97.69 337 VAL A O 1
ATOM 2656 N N . PRO A 1 338 ? -13.079 -16.210 2.285 1.00 97.75 338 PRO A N 1
ATOM 2657 C CA . PRO A 1 338 ? -11.892 -16.404 3.124 1.00 97.75 338 PRO A CA 1
ATOM 2658 C C . PRO A 1 338 ? -10.773 -17.208 2.444 1.00 97.75 338 PRO A C 1
ATOM 2660 O O . PRO A 1 338 ? -9.588 -16.987 2.706 1.00 97.75 338 PRO A O 1
ATOM 2663 N N . GLU A 1 339 ? -11.132 -18.130 1.549 1.00 96.62 339 GLU A N 1
ATOM 2664 C CA . GLU A 1 339 ? -10.205 -18.970 0.785 1.00 96.62 339 GLU A CA 1
ATOM 2665 C C . GLU A 1 339 ? -9.411 -18.181 -0.263 1.00 96.62 339 GLU A C 1
ATOM 2667 O O . GLU A 1 339 ? -8.335 -18.621 -0.673 1.00 96.62 339 GLU A O 1
ATOM 2672 N N . ALA A 1 340 ? -9.910 -17.018 -0.694 1.00 95.50 340 ALA A N 1
ATOM 2673 C CA . ALA A 1 340 ? -9.206 -16.149 -1.631 1.00 95.50 340 ALA A CA 1
ATOM 2674 C C . ALA A 1 340 ? -8.011 -15.434 -0.972 1.00 95.50 340 ALA A C 1
ATOM 2676 O O . ALA A 1 340 ? -7.102 -14.988 -1.680 1.00 95.50 340 ALA A O 1
ATOM 2677 N N . ILE A 1 341 ? -7.991 -15.351 0.367 1.00 96.44 341 ILE A N 1
ATOM 2678 C CA . ILE A 1 341 ? -6.953 -14.659 1.134 1.00 96.44 341 ILE A CA 1
ATOM 2679 C C . ILE A 1 341 ? -5.675 -15.490 1.183 1.00 96.44 341 ILE A C 1
ATOM 2681 O O . ILE A 1 341 ? -5.640 -16.581 1.763 1.00 96.44 341 ILE A O 1
ATOM 2685 N N . THR A 1 342 ? -4.589 -14.925 0.650 1.00 93.62 342 THR A N 1
ATOM 2686 C CA . THR A 1 342 ? -3.273 -15.584 0.606 1.00 93.62 342 THR A CA 1
ATOM 2687 C C . THR A 1 342 ? -2.810 -16.031 2.001 1.00 93.62 342 THR A C 1
ATOM 2689 O O . THR A 1 342 ? -2.854 -15.278 2.975 1.00 93.62 342 THR A O 1
ATOM 2692 N N . VAL A 1 343 ? -2.348 -17.277 2.114 1.00 93.19 343 VAL A N 1
ATOM 2693 C CA . VAL A 1 343 ? -1.797 -17.825 3.364 1.00 93.19 343 VAL A CA 1
ATOM 2694 C C . VAL A 1 343 ? -0.524 -17.072 3.758 1.00 93.19 343 VAL A C 1
ATOM 2696 O O . VAL A 1 343 ? 0.331 -16.815 2.913 1.00 93.19 343 VAL A O 1
ATOM 2699 N N . GLY A 1 344 ? -0.391 -16.713 5.036 1.00 94.38 344 GLY A N 1
ATOM 2700 C CA . GLY A 1 344 ? 0.729 -15.915 5.546 1.00 94.38 344 GLY A CA 1
ATOM 2701 C C . GLY A 1 344 ? 0.543 -14.402 5.377 1.00 94.38 344 GLY A C 1
ATOM 2702 O O . GLY A 1 344 ? 1.296 -13.622 5.963 1.00 94.38 344 GLY A O 1
ATOM 2703 N N . ALA A 1 345 ? -0.444 -13.953 4.593 1.00 95.31 345 ALA A N 1
ATOM 2704 C CA . ALA A 1 345 ? -0.701 -12.531 4.365 1.00 95.31 345 ALA A CA 1
ATOM 2705 C C . ALA A 1 345 ? -1.302 -11.843 5.602 1.00 95.31 345 ALA A C 1
ATOM 2707 O O . ALA A 1 345 ? -0.952 -10.704 5.912 1.00 95.31 345 ALA A O 1
ATOM 2708 N N . ILE A 1 346 ? -2.152 -12.557 6.345 1.00 97.38 346 ILE A N 1
ATOM 2709 C CA . ILE A 1 346 ? -2.720 -12.085 7.615 1.00 97.38 346 ILE A CA 1
ATOM 2710 C C . ILE A 1 346 ? -1.611 -12.018 8.673 1.00 97.38 346 ILE A C 1
ATOM 2712 O O . ILE A 1 346 ? -1.482 -11.020 9.380 1.00 97.38 346 ILE A O 1
ATOM 2716 N N . GLN A 1 347 ? -0.751 -13.043 8.739 1.00 96.69 347 GLN A N 1
ATOM 2717 C CA . GLN A 1 347 ? 0.415 -13.049 9.618 1.00 96.69 347 GLN A CA 1
ATOM 2718 C C . GLN A 1 347 ? 1.372 -11.888 9.304 1.00 96.69 347 GLN A C 1
ATOM 2720 O O . GLN A 1 347 ? 1.891 -11.260 10.226 1.00 96.69 347 GLN A O 1
ATOM 2725 N N . GLN A 1 348 ? 1.606 -11.583 8.022 1.00 95.56 348 GLN A N 1
ATOM 2726 C CA . GLN A 1 348 ? 2.445 -10.456 7.604 1.00 95.56 348 GLN A CA 1
ATOM 2727 C C . GLN A 1 348 ? 1.871 -9.116 8.068 1.00 95.56 348 GLN A C 1
ATOM 2729 O O . GLN A 1 348 ? 2.600 -8.342 8.693 1.00 95.56 348 GLN A O 1
ATOM 2734 N N . ALA A 1 349 ? 0.588 -8.864 7.806 1.00 97.31 349 ALA A N 1
ATOM 2735 C CA . ALA A 1 349 ? -0.082 -7.636 8.223 1.00 97.31 349 ALA A CA 1
ATOM 2736 C C . ALA A 1 349 ? -0.045 -7.472 9.748 1.00 97.31 349 ALA A C 1
ATOM 2738 O O . ALA A 1 349 ? 0.373 -6.431 10.250 1.00 97.31 349 ALA A O 1
ATOM 2739 N N . GLY A 1 350 ? -0.366 -8.533 10.493 1.00 97.56 350 GLY A N 1
ATOM 2740 C CA . GLY A 1 350 ? -0.348 -8.527 11.955 1.00 97.56 350 GLY A CA 1
ATOM 2741 C C . GLY A 1 350 ? 1.020 -8.247 12.572 1.00 97.56 350 GLY A C 1
ATOM 2742 O O . GLY A 1 350 ? 1.140 -7.402 13.460 1.00 97.56 350 GLY A O 1
ATOM 2743 N N . LEU A 1 351 ? 2.075 -8.916 12.093 1.00 96.25 351 LEU A N 1
ATOM 2744 C CA . LEU A 1 351 ? 3.439 -8.697 12.593 1.00 96.25 351 LEU A CA 1
ATOM 2745 C C . LEU A 1 351 ? 3.949 -7.289 12.274 1.00 96.25 351 LEU A C 1
ATOM 2747 O O . LEU A 1 351 ? 4.590 -6.656 13.115 1.00 96.25 351 LEU A O 1
ATOM 2751 N N . ASN A 1 352 ? 3.650 -6.789 11.076 1.00 97.25 352 ASN A N 1
ATOM 2752 C CA . ASN A 1 352 ? 4.020 -5.437 10.683 1.00 97.25 352 ASN A CA 1
ATOM 2753 C C . ASN A 1 352 ? 3.261 -4.382 11.492 1.00 97.25 352 ASN A C 1
ATOM 2755 O O . ASN A 1 352 ? 3.880 -3.424 11.953 1.00 97.25 352 ASN A O 1
ATOM 2759 N N . LEU A 1 353 ? 1.956 -4.571 11.712 1.00 98.19 353 LEU A N 1
ATOM 2760 C CA . LEU A 1 353 ? 1.136 -3.662 12.508 1.00 98.19 353 LEU A CA 1
ATOM 2761 C C . LEU A 1 353 ? 1.601 -3.623 13.969 1.00 98.19 353 LEU A C 1
ATOM 2763 O O . LEU A 1 353 ? 1.731 -2.542 14.535 1.00 98.19 353 LEU A O 1
ATOM 2767 N N . LEU A 1 354 ? 1.933 -4.773 14.567 1.00 97.19 354 LEU A N 1
ATOM 2768 C CA . LEU A 1 354 ? 2.509 -4.824 15.916 1.00 97.19 354 LEU A CA 1
ATOM 2769 C C . LEU A 1 354 ? 3.826 -4.053 16.012 1.00 97.19 354 LEU A C 1
ATOM 2771 O O . LEU A 1 354 ? 4.017 -3.291 16.960 1.00 97.19 354 LEU A O 1
ATOM 2775 N N . ASN A 1 355 ? 4.722 -4.224 15.035 1.00 96.44 355 ASN A N 1
ATOM 2776 C CA . ASN A 1 355 ? 5.985 -3.489 14.998 1.00 96.44 355 ASN A CA 1
ATOM 2777 C C . ASN A 1 355 ? 5.760 -1.979 14.817 1.00 96.44 355 ASN A C 1
ATOM 2779 O O . ASN A 1 355 ? 6.366 -1.176 15.527 1.00 96.44 355 ASN A O 1
ATOM 2783 N N . LEU A 1 356 ? 4.853 -1.589 13.917 1.00 97.88 356 LEU A N 1
ATOM 2784 C CA . LEU A 1 356 ? 4.490 -0.193 13.686 1.00 97.88 356 LEU A CA 1
ATOM 2785 C C . LEU A 1 356 ? 3.909 0.454 14.944 1.00 97.88 356 LEU A C 1
ATOM 2787 O O . LEU A 1 356 ? 4.389 1.510 15.346 1.00 97.88 356 LEU A O 1
ATOM 2791 N N . ILE A 1 357 ? 2.936 -0.189 15.597 1.00 97.56 357 ILE A N 1
ATOM 2792 C CA . ILE A 1 357 ? 2.356 0.295 16.856 1.00 97.56 357 ILE A CA 1
ATOM 2793 C C . ILE A 1 357 ? 3.450 0.412 17.916 1.00 97.56 357 ILE A C 1
ATOM 2795 O O . ILE A 1 357 ? 3.575 1.456 18.551 1.00 97.56 357 ILE A O 1
ATOM 2799 N N . HIS A 1 358 ? 4.286 -0.614 18.086 1.00 95.50 358 HIS A N 1
ATOM 2800 C CA . HIS A 1 358 ? 5.379 -0.572 19.054 1.00 95.50 358 HIS A CA 1
ATOM 2801 C C . HIS A 1 358 ? 6.307 0.630 18.824 1.00 95.50 358 HIS A C 1
ATOM 2803 O O . HIS A 1 358 ? 6.580 1.384 19.759 1.00 95.50 358 HIS A O 1
ATOM 2809 N N . ASN A 1 359 ? 6.759 0.844 17.589 1.00 95.75 359 ASN A N 1
ATOM 2810 C CA . ASN A 1 359 ? 7.645 1.954 17.251 1.00 95.75 359 ASN A CA 1
ATOM 2811 C C . ASN A 1 359 ? 6.959 3.315 17.386 1.00 95.75 359 ASN A C 1
ATOM 2813 O O . ASN A 1 359 ? 7.564 4.256 17.896 1.00 95.75 359 ASN A O 1
ATOM 2817 N N . ALA A 1 360 ? 5.701 3.422 16.959 1.00 95.69 360 ALA A N 1
ATOM 2818 C CA . ALA A 1 360 ? 4.931 4.655 17.031 1.00 95.69 360 ALA A CA 1
ATOM 2819 C C . ALA A 1 360 ? 4.699 5.082 18.484 1.00 95.69 360 ALA A C 1
ATOM 2821 O O . ALA A 1 360 ? 4.983 6.224 18.837 1.00 95.69 360 ALA A O 1
ATOM 2822 N N . LEU A 1 361 ? 4.271 4.161 19.355 1.00 94.38 361 LEU A N 1
ATOM 2823 C CA . LEU A 1 361 ? 4.016 4.468 20.765 1.00 94.38 361 LEU A CA 1
ATOM 2824 C C . LEU A 1 361 ? 5.286 4.871 21.524 1.00 94.38 361 LEU A C 1
ATOM 2826 O O . LEU A 1 361 ? 5.192 5.653 22.469 1.00 94.38 361 LEU A O 1
ATOM 2830 N N . ASN A 1 362 ? 6.453 4.361 21.118 1.00 92.31 362 ASN A N 1
ATOM 2831 C CA . ASN A 1 362 ? 7.753 4.724 21.692 1.00 92.31 362 ASN A CA 1
ATOM 2832 C C . ASN A 1 362 ? 8.400 5.951 21.025 1.00 92.31 362 ASN A C 1
ATOM 2834 O O . ASN A 1 362 ? 9.456 6.401 21.474 1.00 92.31 362 ASN A O 1
ATOM 2838 N N . SER A 1 363 ? 7.798 6.505 19.969 1.00 92.12 363 SER A N 1
ATOM 2839 C CA . SER A 1 363 ? 8.341 7.675 19.286 1.00 92.12 363 SER A CA 1
ATOM 2840 C C . SER A 1 363 ? 8.125 8.951 20.112 1.00 92.12 363 SER A C 1
ATOM 2842 O O . SER A 1 363 ? 7.002 9.216 20.552 1.00 92.12 363 SER A O 1
ATOM 2844 N N . PRO A 1 364 ? 9.146 9.815 20.269 1.00 88.81 364 PRO A N 1
ATOM 2845 C CA . PRO A 1 364 ? 8.966 11.150 20.840 1.00 88.81 364 PRO A CA 1
ATOM 2846 C C . PRO A 1 364 ? 7.914 11.986 20.092 1.00 88.81 364 PRO A C 1
ATOM 2848 O O . PRO A 1 364 ? 7.182 12.760 20.718 1.00 88.81 364 PRO A O 1
ATOM 2851 N N . ASP A 1 365 ? 7.791 11.783 18.775 1.00 88.88 365 ASP A N 1
ATOM 2852 C CA . ASP A 1 365 ? 6.865 12.500 17.888 1.00 88.88 365 ASP A CA 1
ATOM 2853 C C . ASP A 1 365 ? 5.388 12.236 18.211 1.00 88.88 365 ASP A C 1
ATOM 2855 O O . ASP A 1 365 ? 4.540 13.087 17.937 1.00 88.88 365 ASP A O 1
ATOM 2859 N N . MET A 1 366 ? 5.085 11.104 18.859 1.00 88.31 366 MET A N 1
ATOM 2860 C CA . MET A 1 366 ? 3.747 10.774 19.366 1.00 88.31 366 MET A CA 1
ATOM 2861 C C . MET A 1 366 ? 3.275 11.783 20.422 1.00 88.31 366 MET A C 1
ATOM 2863 O O . MET A 1 366 ? 2.091 12.083 20.546 1.00 88.31 366 MET A O 1
ATOM 2867 N N . THR A 1 367 ? 4.213 12.312 21.211 1.00 83.75 367 THR A N 1
ATOM 2868 C CA . THR A 1 367 ? 3.912 13.211 22.337 1.00 83.75 367 THR A CA 1
ATOM 2869 C C . THR A 1 367 ? 4.173 14.682 22.022 1.00 83.75 367 THR A C 1
ATOM 2871 O O . THR A 1 367 ? 3.658 15.546 22.725 1.00 83.75 367 THR A O 1
ATOM 2874 N N . SER A 1 368 ? 4.950 14.971 20.974 1.00 82.50 368 SER A N 1
ATOM 2875 C CA . SER A 1 368 ? 5.380 16.320 20.583 1.00 82.50 368 SER A CA 1
ATOM 2876 C C . SER A 1 368 ? 4.931 16.654 19.159 1.00 82.50 368 SER A C 1
ATOM 2878 O O . SER A 1 368 ? 5.761 16.890 18.281 1.00 82.50 368 SER A O 1
ATOM 2880 N N . VAL A 1 369 ? 3.616 16.665 18.928 1.00 74.81 369 VAL A N 1
ATOM 2881 C CA . VAL A 1 369 ? 3.019 16.843 17.592 1.00 74.81 369 VAL A CA 1
ATOM 2882 C C . VAL A 1 369 ? 3.486 18.137 16.921 1.00 74.81 369 VAL A C 1
ATOM 2884 O O . VAL A 1 369 ? 3.791 18.151 15.733 1.00 74.81 369 VAL A O 1
ATOM 2887 N N . GLU A 1 370 ? 3.648 19.215 17.689 1.00 73.38 370 GLU A N 1
ATOM 2888 C CA . GLU A 1 370 ? 4.071 20.524 17.177 1.00 73.38 370 GLU A CA 1
ATOM 2889 C C . GLU A 1 370 ? 5.537 20.545 16.716 1.00 73.38 370 GLU A C 1
ATOM 2891 O O . GLU A 1 370 ? 5.952 21.452 15.995 1.00 73.38 370 GLU A O 1
ATOM 2896 N N . LYS A 1 371 ? 6.336 19.560 17.142 1.00 77.88 371 LYS A N 1
ATOM 2897 C CA . LYS A 1 371 ? 7.761 19.428 16.805 1.00 77.88 371 LYS A CA 1
ATOM 2898 C C . LYS A 1 371 ? 8.023 18.386 15.724 1.00 77.88 371 LYS A C 1
ATOM 2900 O O . LYS A 1 371 ? 9.185 18.182 15.371 1.00 77.88 371 LYS A O 1
ATOM 2905 N N . GLN A 1 372 ? 6.976 17.740 15.210 1.00 78.38 372 GLN A N 1
ATOM 2906 C CA . GLN A 1 372 ? 7.108 16.727 14.172 1.00 78.38 372 GLN A CA 1
ATOM 2907 C C . GLN A 1 372 ? 7.839 17.311 12.966 1.00 78.38 372 GLN A C 1
ATOM 2909 O O . GLN A 1 372 ? 7.491 18.373 12.441 1.00 78.38 372 GLN A O 1
ATOM 2914 N N . SER A 1 373 ? 8.886 16.615 12.528 1.00 68.75 373 SER A N 1
ATOM 2915 C CA . SER A 1 373 ? 9.672 17.066 11.390 1.00 68.75 373 SER A CA 1
ATOM 2916 C C . SER A 1 373 ? 8.817 17.045 10.126 1.00 68.75 373 SER A C 1
ATOM 2918 O O . SER A 1 373 ? 8.330 15.984 9.733 1.00 68.75 373 SER A O 1
ATOM 2920 N N . LYS A 1 374 ? 8.692 18.201 9.469 1.00 81.56 374 LYS A N 1
ATOM 2921 C CA . LYS A 1 374 ? 8.047 18.311 8.161 1.00 81.56 374 LYS A CA 1
ATOM 2922 C C . LYS A 1 374 ? 9.026 17.915 7.062 1.00 81.56 374 LYS A C 1
ATOM 2924 O O . LYS A 1 374 ? 9.815 18.744 6.606 1.00 81.56 374 LYS A O 1
ATOM 2929 N N . LEU A 1 375 ? 9.048 16.636 6.704 1.00 84.69 375 LEU A N 1
ATOM 2930 C CA . LEU A 1 375 ? 9.962 16.074 5.716 1.00 84.69 375 LEU A CA 1
ATOM 2931 C C . LEU A 1 375 ? 9.175 15.481 4.561 1.00 84.69 375 LEU A C 1
ATOM 2933 O O . LEU A 1 375 ? 8.261 14.706 4.768 1.00 84.69 375 LEU A O 1
ATOM 2937 N N . GLN A 1 376 ? 9.600 15.773 3.339 1.00 87.00 376 GLN A N 1
ATOM 2938 C CA . GLN A 1 376 ? 9.131 15.045 2.166 1.00 87.00 376 GLN A CA 1
ATOM 2939 C C . GLN A 1 376 ? 10.080 13.880 1.907 1.00 87.00 376 GLN A C 1
ATOM 2941 O O . GLN A 1 376 ? 11.286 14.086 1.710 1.00 87.00 376 GLN A O 1
ATOM 2946 N N . LEU A 1 377 ? 9.545 12.662 1.947 1.00 90.75 377 LEU A N 1
ATOM 2947 C CA . LEU A 1 377 ? 10.319 11.430 1.848 1.00 90.75 377 LEU A CA 1
ATOM 2948 C C . LEU A 1 377 ? 9.895 10.602 0.631 1.00 90.75 377 LEU A C 1
ATOM 2950 O O . LEU A 1 377 ? 8.718 10.506 0.299 1.00 90.75 377 LEU A O 1
ATOM 2954 N N . VAL A 1 378 ? 10.883 9.974 0.002 1.00 92.44 378 VAL A N 1
ATOM 2955 C CA . VAL A 1 378 ? 10.707 8.883 -0.957 1.00 92.44 378 VAL A CA 1
ATOM 2956 C C . VAL A 1 378 ? 10.815 7.578 -0.179 1.00 92.44 378 VAL A C 1
ATOM 2958 O O . VAL A 1 378 ? 11.752 7.425 0.611 1.00 92.44 378 VAL A O 1
ATOM 2961 N N . PHE A 1 379 ? 9.885 6.647 -0.405 1.00 94.12 379 PHE A N 1
ATOM 2962 C CA . PHE A 1 379 ? 9.925 5.326 0.214 1.00 94.12 379 PHE A CA 1
ATOM 2963 C C . PHE A 1 379 ? 9.602 4.190 -0.759 1.00 94.12 379 PHE A C 1
ATOM 2965 O O . PHE A 1 379 ? 8.771 4.319 -1.657 1.00 94.12 379 PHE A O 1
ATOM 2972 N N . PHE A 1 380 ? 10.249 3.050 -0.553 1.00 94.62 380 PHE A N 1
ATOM 2973 C CA . PHE A 1 380 ? 9.900 1.775 -1.174 1.00 94.62 380 PHE A CA 1
ATOM 2974 C C . PHE A 1 380 ? 10.538 0.627 -0.389 1.00 94.62 380 PHE A C 1
ATOM 2976 O O . PHE A 1 380 ? 11.503 0.846 0.341 1.00 94.62 380 PHE A O 1
ATOM 2983 N N . ASP A 1 381 ? 10.040 -0.596 -0.530 1.00 93.31 381 ASP A N 1
ATOM 2984 C CA . ASP A 1 381 ? 10.718 -1.770 0.020 1.00 93.31 381 ASP A CA 1
ATOM 2985 C C . ASP A 1 381 ? 11.761 -2.344 -0.954 1.00 93.31 381 ASP A C 1
ATOM 2987 O O . ASP A 1 381 ? 11.604 -2.314 -2.176 1.00 93.31 381 ASP A O 1
ATOM 2991 N N . PHE A 1 382 ? 12.849 -2.892 -0.411 1.00 90.25 382 PHE A N 1
ATOM 2992 C CA . PHE A 1 382 ? 13.814 -3.661 -1.192 1.00 90.25 382 PHE A CA 1
ATOM 2993 C C . PHE A 1 382 ? 13.523 -5.159 -1.047 1.00 90.25 382 PHE A C 1
ATOM 2995 O O . PHE A 1 382 ? 13.965 -5.789 -0.084 1.00 90.25 382 PHE A O 1
ATOM 3002 N N . MET A 1 383 ? 12.764 -5.733 -1.993 1.00 86.38 383 MET A N 1
ATOM 3003 C CA . MET A 1 383 ? 12.387 -7.163 -2.034 1.00 86.38 383 MET A CA 1
ATOM 3004 C C . MET A 1 383 ? 11.677 -7.654 -0.753 1.00 86.38 383 MET A C 1
ATOM 3006 O O . MET A 1 383 ? 11.813 -8.811 -0.333 1.00 86.38 383 MET A O 1
ATOM 3010 N N . GLY A 1 384 ? 10.979 -6.751 -0.070 1.00 87.56 384 GLY A N 1
ATOM 3011 C CA . GLY A 1 384 ? 10.409 -6.942 1.255 1.00 87.56 384 GLY A CA 1
ATOM 3012 C C . GLY A 1 384 ? 11.428 -7.252 2.354 1.00 87.56 384 GLY A C 1
ATOM 3013 O O . GLY A 1 384 ? 11.070 -7.928 3.315 1.00 87.56 384 GLY A O 1
ATOM 3014 N N . ILE A 1 385 ? 12.713 -6.871 2.191 1.00 88.81 385 ILE A N 1
ATOM 3015 C CA . ILE A 1 385 ? 13.768 -7.043 3.215 1.00 88.81 385 ILE A CA 1
ATOM 3016 C C . ILE A 1 385 ? 13.735 -5.907 4.222 1.00 88.81 385 ILE A C 1
ATOM 3018 O O . ILE A 1 385 ? 13.706 -6.155 5.421 1.00 88.81 385 ILE A O 1
ATOM 3022 N N . PHE A 1 386 ? 13.765 -4.680 3.730 1.00 92.94 386 PHE A N 1
ATOM 3023 C CA . PHE A 1 386 ? 13.751 -3.471 4.534 1.00 92.94 386 PHE A CA 1
ATOM 3024 C C . PHE A 1 386 ? 13.130 -2.345 3.709 1.00 92.94 386 PHE A C 1
ATOM 3026 O O . PHE A 1 386 ? 13.098 -2.414 2.476 1.00 92.94 386 PHE A O 1
ATOM 3033 N N . MET A 1 387 ? 12.653 -1.308 4.393 1.00 95.81 387 MET A N 1
ATOM 3034 C CA . MET A 1 387 ? 12.222 -0.071 3.749 1.00 95.81 387 MET A CA 1
ATOM 3035 C C . MET A 1 387 ? 13.439 0.796 3.422 1.00 95.81 387 MET A C 1
ATOM 3037 O O . MET A 1 387 ? 14.292 1.040 4.273 1.00 95.81 387 MET A O 1
ATOM 3041 N N . VAL A 1 388 ? 13.502 1.295 2.194 1.00 95.19 388 VAL A N 1
ATOM 3042 C CA . VAL A 1 388 ? 14.386 2.385 1.789 1.00 95.19 388 VAL A CA 1
ATOM 3043 C C . VAL A 1 388 ? 13.610 3.678 1.969 1.00 95.19 388 VAL A C 1
ATOM 3045 O O . VAL A 1 388 ? 12.561 3.843 1.355 1.00 95.19 388 VAL A O 1
ATOM 3048 N N . VAL A 1 389 ? 14.118 4.587 2.803 1.00 94.50 389 VAL A N 1
ATOM 3049 C CA . VAL A 1 389 ? 13.504 5.899 3.046 1.00 94.50 389 VAL A CA 1
ATOM 3050 C C . VAL A 1 389 ? 14.572 6.981 3.013 1.00 94.50 389 VAL A C 1
ATOM 3052 O O . VAL A 1 389 ? 15.589 6.886 3.699 1.00 94.50 389 VAL A O 1
ATOM 3055 N N . TYR A 1 390 ? 14.358 8.018 2.209 1.00 93.94 390 TYR A N 1
ATOM 3056 C CA . TYR A 1 390 ? 15.281 9.147 2.096 1.00 93.94 390 TYR A CA 1
ATOM 3057 C C . TYR A 1 390 ? 14.549 10.419 1.673 1.00 93.94 390 TYR A C 1
ATOM 3059 O O . TYR A 1 390 ? 13.421 10.385 1.190 1.00 93.94 390 TYR A O 1
ATOM 3067 N N . ARG A 1 391 ? 15.183 11.574 1.889 1.00 93.12 391 ARG A N 1
ATOM 3068 C CA . ARG A 1 391 ? 14.581 12.883 1.599 1.00 93.12 391 ARG A CA 1
ATOM 3069 C C . ARG A 1 391 ? 14.430 13.105 0.101 1.00 93.12 391 ARG A C 1
ATOM 3071 O O . ARG A 1 391 ? 15.358 12.815 -0.655 1.00 93.12 391 ARG A O 1
ATOM 3078 N N . ILE A 1 392 ? 13.335 13.749 -0.299 1.00 90.50 392 ILE A N 1
ATOM 3079 C CA . ILE A 1 392 ? 13.118 14.162 -1.690 1.00 90.50 392 ILE A CA 1
ATOM 3080 C C . ILE A 1 392 ? 14.259 15.050 -2.198 1.00 90.50 392 ILE A C 1
ATOM 3082 O O . ILE A 1 392 ? 14.716 14.876 -3.315 1.00 90.50 392 ILE A O 1
ATOM 3086 N N . SER A 1 393 ? 14.825 15.922 -1.355 1.00 92.06 393 SER A N 1
ATOM 3087 C CA . SER A 1 393 ? 15.960 16.769 -1.742 1.00 92.06 393 SER A CA 1
ATOM 3088 C C . SER A 1 393 ? 17.209 15.963 -2.107 1.00 92.06 393 SER A C 1
ATOM 3090 O O . SER A 1 393 ? 17.959 16.356 -2.999 1.00 92.06 393 SER A O 1
ATOM 3092 N N . VAL A 1 394 ? 17.423 14.820 -1.448 1.00 94.25 394 VAL A N 1
ATOM 3093 C CA . VAL A 1 394 ? 18.495 13.879 -1.790 1.00 94.25 394 VAL A CA 1
ATOM 3094 C C . VAL A 1 394 ? 18.156 13.161 -3.095 1.00 94.25 394 VAL A C 1
ATOM 3096 O O . VAL A 1 394 ? 19.033 13.035 -3.945 1.00 94.25 394 VAL A O 1
ATOM 3099 N N . ALA A 1 395 ? 16.893 12.759 -3.288 1.00 92.75 395 ALA A N 1
ATOM 3100 C CA . ALA A 1 395 ? 16.414 12.186 -4.548 1.00 92.75 395 ALA A CA 1
ATOM 3101 C C . ALA A 1 395 ? 16.676 13.133 -5.729 1.00 92.75 395 ALA A C 1
ATOM 3103 O O . ALA A 1 395 ? 17.375 12.764 -6.667 1.00 92.75 395 ALA A O 1
ATOM 3104 N N . THR A 1 396 ? 16.219 14.381 -5.626 1.00 93.88 396 THR A N 1
ATOM 3105 C CA . THR A 1 396 ? 16.421 15.447 -6.611 1.00 93.88 396 THR A CA 1
ATOM 3106 C C . THR A 1 396 ? 17.904 15.682 -6.897 1.00 93.88 396 THR A C 1
ATOM 3108 O O . THR A 1 396 ? 18.313 15.740 -8.058 1.00 93.88 396 THR A O 1
ATOM 3111 N N . ALA A 1 397 ? 18.744 15.781 -5.859 1.00 95.19 397 ALA A N 1
ATOM 3112 C CA . ALA A 1 397 ? 20.182 15.979 -6.034 1.00 95.19 397 ALA A CA 1
ATOM 3113 C C . ALA A 1 397 ? 20.837 14.814 -6.795 1.00 95.19 397 ALA A C 1
ATOM 3115 O O . ALA A 1 397 ? 21.636 15.050 -7.703 1.00 95.19 397 ALA A O 1
ATOM 3116 N N . ILE A 1 398 ? 20.474 13.569 -6.465 1.00 94.44 398 ILE A N 1
ATOM 3117 C CA . ILE A 1 398 ? 20.939 12.373 -7.180 1.00 94.44 398 ILE A CA 1
ATOM 3118 C C . ILE A 1 398 ? 20.445 12.403 -8.629 1.00 94.44 398 ILE A C 1
ATOM 3120 O O . ILE A 1 398 ? 21.256 12.242 -9.538 1.00 94.44 398 ILE A O 1
ATOM 3124 N N . ASN A 1 399 ? 19.161 12.675 -8.864 1.00 95.19 399 ASN A N 1
ATOM 3125 C CA . ASN A 1 399 ? 18.570 12.726 -10.201 1.00 95.19 399 ASN A CA 1
ATOM 3126 C C . ASN A 1 399 ? 19.314 13.722 -11.103 1.00 95.19 399 ASN A C 1
ATOM 3128 O O . ASN A 1 399 ? 19.780 13.351 -12.183 1.00 95.19 399 ASN A O 1
ATOM 3132 N N . PHE A 1 400 ? 19.511 14.964 -10.646 1.00 95.50 400 PHE A N 1
ATOM 3133 C CA . PHE A 1 400 ? 20.245 15.978 -11.410 1.00 95.50 400 PHE A CA 1
ATOM 3134 C C . PHE A 1 400 ? 21.721 15.630 -11.598 1.00 95.50 400 PHE A C 1
ATOM 3136 O O . PHE A 1 400 ? 22.255 15.824 -12.692 1.00 95.50 400 PHE A O 1
ATOM 3143 N N . LEU A 1 401 ? 22.380 15.075 -10.577 1.00 95.12 401 LEU A N 1
ATOM 3144 C CA . LEU A 1 401 ? 23.758 14.608 -10.705 1.00 95.12 401 LEU A CA 1
ATOM 3145 C C . LEU A 1 401 ? 23.872 13.533 -11.793 1.00 95.12 401 LEU A C 1
ATOM 3147 O O . LEU A 1 401 ? 24.745 13.626 -12.654 1.00 95.12 401 LEU A O 1
ATOM 3151 N N . ILE A 1 402 ? 22.976 12.546 -11.803 1.00 94.38 402 ILE A N 1
ATOM 3152 C CA . ILE A 1 402 ? 22.974 11.472 -12.802 1.00 94.38 402 ILE A CA 1
ATOM 3153 C C . ILE A 1 402 ? 22.643 11.999 -14.198 1.00 94.38 402 ILE A C 1
ATOM 3155 O O . ILE A 1 402 ? 23.282 11.569 -15.162 1.00 94.38 402 ILE A O 1
ATOM 3159 N N . LEU A 1 403 ? 21.733 12.968 -14.331 1.00 95.38 403 LEU A N 1
ATOM 3160 C CA . LEU A 1 403 ? 21.481 13.645 -15.606 1.00 95.38 403 LEU A CA 1
ATOM 3161 C C . LEU A 1 403 ? 22.753 14.328 -16.134 1.00 95.38 403 LEU A C 1
ATOM 3163 O O . LEU A 1 403 ? 23.139 14.103 -17.283 1.00 95.38 403 LEU A O 1
ATOM 3167 N N . ILE A 1 404 ? 23.442 15.105 -15.292 1.00 94.62 404 ILE A N 1
ATOM 3168 C CA . ILE A 1 404 ? 24.686 15.802 -15.657 1.00 94.62 404 ILE A CA 1
ATOM 3169 C C . ILE A 1 404 ? 25.779 14.799 -16.033 1.00 94.62 404 ILE A C 1
ATOM 3171 O O . ILE A 1 404 ? 26.378 14.925 -17.101 1.00 94.62 404 ILE A O 1
ATOM 3175 N N . LEU A 1 405 ? 26.021 13.784 -15.197 1.00 92.69 405 LEU A N 1
ATOM 3176 C CA . LEU A 1 405 ? 27.033 12.759 -15.460 1.00 92.69 405 LEU A CA 1
ATOM 3177 C C . LEU A 1 405 ? 26.753 12.016 -16.768 1.00 92.69 405 LEU A C 1
ATOM 3179 O O . LEU A 1 405 ? 27.681 11.777 -17.537 1.00 92.69 405 LEU A O 1
ATOM 3183 N N . SER A 1 406 ? 25.485 11.723 -17.063 1.00 92.31 406 SER A N 1
ATOM 3184 C CA . SER A 1 406 ? 25.078 11.093 -18.322 1.00 92.31 406 SER A CA 1
ATOM 3185 C C . SER A 1 406 ? 25.406 11.974 -19.530 1.00 92.31 406 SER A C 1
ATOM 3187 O O . SER A 1 406 ? 25.990 11.487 -20.501 1.00 92.31 406 SER A O 1
ATOM 3189 N N . PHE A 1 407 ? 25.098 13.275 -19.473 1.00 92.31 407 PHE A N 1
ATOM 3190 C CA . PHE A 1 407 ? 25.442 14.214 -20.545 1.00 92.31 407 PHE A CA 1
ATOM 3191 C C . PHE A 1 407 ? 26.956 14.369 -20.724 1.00 92.31 407 PHE A C 1
ATOM 3193 O O . PHE A 1 407 ? 27.446 14.317 -21.853 1.00 92.31 407 PHE A O 1
ATOM 3200 N N . VAL A 1 408 ? 27.709 14.521 -19.630 1.00 90.88 408 VAL A N 1
ATOM 3201 C CA . VAL A 1 408 ? 29.177 14.643 -19.663 1.00 90.88 408 VAL A CA 1
ATOM 3202 C C . VAL A 1 408 ? 29.808 13.403 -20.291 1.00 90.88 408 VAL A C 1
ATOM 3204 O O . VAL A 1 408 ? 30.646 13.521 -21.184 1.00 90.88 408 VAL A O 1
ATOM 3207 N N . ASP A 1 409 ? 29.367 12.219 -19.878 1.00 88.12 409 ASP A N 1
ATOM 3208 C CA . ASP A 1 409 ? 29.806 10.936 -20.418 1.00 88.12 409 ASP A CA 1
ATOM 3209 C C . ASP A 1 409 ? 29.513 10.806 -21.929 1.00 88.12 409 ASP A C 1
ATOM 3211 O O . ASP A 1 409 ? 30.386 10.418 -22.708 1.00 88.12 409 ASP A O 1
ATOM 3215 N N . MET A 1 410 ? 28.329 11.235 -22.381 1.00 88.44 410 MET A N 1
ATOM 3216 C CA . MET A 1 410 ? 27.976 11.306 -23.808 1.00 88.44 410 MET A CA 1
ATOM 3217 C C . MET A 1 410 ? 28.900 12.232 -24.607 1.00 88.44 410 MET A C 1
ATOM 3219 O O . MET A 1 410 ? 29.384 11.867 -25.682 1.00 88.44 410 MET A O 1
ATOM 3223 N N . LEU A 1 411 ? 29.166 13.433 -24.087 1.00 88.12 411 LEU A N 1
ATOM 3224 C CA . LEU A 1 411 ? 30.053 14.406 -24.729 1.00 88.12 411 LEU A CA 1
ATOM 3225 C C . LEU A 1 411 ? 31.500 13.903 -24.775 1.00 88.12 411 LEU A C 1
ATOM 3227 O O . LEU A 1 411 ? 32.187 14.078 -25.786 1.00 88.12 411 LEU A O 1
ATOM 3231 N N . TYR A 1 412 ? 31.951 13.242 -23.710 1.00 85.44 412 TYR A N 1
ATOM 3232 C CA . TYR A 1 412 ? 33.270 12.626 -23.629 1.00 85.44 412 TYR A CA 1
ATOM 3233 C C . TYR A 1 412 ? 33.431 11.496 -24.657 1.00 85.44 412 TYR A C 1
ATOM 3235 O O . TYR A 1 412 ? 34.387 11.520 -25.439 1.00 85.44 412 TYR A O 1
ATOM 3243 N N . ARG A 1 413 ? 32.465 10.568 -24.747 1.00 81.75 413 ARG A N 1
ATOM 3244 C CA . ARG A 1 413 ? 32.458 9.511 -25.776 1.00 81.75 413 ARG A CA 1
ATOM 3245 C C . ARG A 1 413 ? 32.432 10.082 -27.189 1.00 81.75 413 ARG A C 1
ATOM 3247 O O . ARG A 1 413 ? 33.203 9.637 -28.041 1.00 81.75 413 ARG A O 1
ATOM 3254 N N . ASN A 1 414 ? 31.622 11.115 -27.432 1.00 84.44 414 ASN A N 1
ATOM 3255 C CA . ASN A 1 414 ? 31.607 11.804 -28.719 1.00 84.44 414 ASN A CA 1
ATOM 3256 C C . ASN A 1 414 ? 32.996 12.375 -29.065 1.00 84.44 414 ASN A C 1
ATOM 3258 O O . ASN A 1 414 ? 33.498 12.156 -30.167 1.00 84.44 414 ASN A O 1
ATOM 3262 N N . ARG A 1 415 ? 33.673 13.023 -28.107 1.00 83.12 415 ARG A N 1
ATOM 3263 C CA . ARG A 1 415 ? 35.032 13.555 -28.300 1.00 83.12 415 ARG A CA 1
ATOM 3264 C C . ARG A 1 415 ? 36.061 12.462 -28.612 1.00 83.12 415 ARG A C 1
ATOM 3266 O O . ARG A 1 415 ? 36.918 12.677 -29.467 1.00 83.12 415 ARG A O 1
ATOM 3273 N N . ILE A 1 416 ? 35.992 11.307 -27.947 1.00 79.50 416 ILE A N 1
ATOM 3274 C CA . ILE A 1 416 ? 36.908 10.178 -28.202 1.00 79.50 416 ILE A CA 1
ATOM 3275 C C . ILE A 1 416 ? 36.665 9.563 -29.579 1.00 79.50 416 ILE A C 1
ATOM 3277 O O . ILE A 1 416 ? 37.629 9.261 -30.283 1.00 79.50 416 ILE A O 1
ATOM 3281 N N . SER A 1 417 ? 35.397 9.416 -29.972 1.00 76.44 417 SER A N 1
ATOM 3282 C CA . SER A 1 417 ? 35.006 8.786 -31.240 1.00 76.44 417 SER A CA 1
ATOM 3283 C C . SER A 1 417 ? 35.507 9.532 -32.486 1.00 76.44 417 SER A C 1
ATOM 3285 O O . SER A 1 417 ? 35.603 8.946 -33.566 1.00 76.44 417 SER A O 1
ATOM 3287 N N . GLY A 1 418 ? 35.839 10.822 -32.342 1.00 79.56 418 GLY A N 1
ATOM 3288 C CA . GLY A 1 418 ? 36.384 11.658 -33.411 1.00 79.56 418 GLY A CA 1
ATOM 3289 C C . GLY A 1 418 ? 35.370 12.061 -34.486 1.00 79.56 418 GLY A C 1
ATOM 3290 O O . GLY A 1 418 ? 35.771 12.636 -35.495 1.00 79.56 418 GLY A O 1
ATOM 3291 N N . ILE A 1 419 ? 34.075 11.780 -34.298 1.00 83.38 419 ILE A N 1
ATOM 3292 C CA . ILE A 1 419 ? 33.025 12.214 -35.226 1.00 83.38 419 ILE A CA 1
ATOM 3293 C C . ILE A 1 419 ? 32.501 13.610 -34.877 1.00 83.38 419 ILE A C 1
ATOM 3295 O O . ILE A 1 419 ? 32.526 14.046 -33.725 1.00 83.38 419 ILE A O 1
ATOM 3299 N N . SER A 1 420 ? 32.002 14.329 -35.888 1.00 88.31 420 SER A N 1
ATOM 3300 C CA . SER A 1 420 ? 31.398 15.643 -35.662 1.00 88.31 420 SER A CA 1
ATOM 3301 C C . SER A 1 420 ? 30.144 15.520 -34.786 1.00 88.31 420 SER A C 1
ATOM 3303 O O . SER A 1 420 ? 29.353 14.585 -34.948 1.00 88.31 420 SER A O 1
ATOM 3305 N N . LEU A 1 421 ? 29.918 16.497 -33.902 1.00 87.88 421 LEU A N 1
ATOM 3306 C CA . LEU A 1 421 ? 28.733 16.525 -33.037 1.00 87.88 421 LEU A CA 1
ATOM 3307 C C . LEU A 1 421 ? 27.429 16.479 -33.852 1.00 87.88 421 LEU A C 1
ATOM 3309 O O . LEU A 1 421 ? 26.493 15.781 -33.478 1.00 87.88 421 LEU A O 1
ATOM 3313 N N . LYS A 1 422 ? 27.386 17.153 -35.007 1.00 89.25 422 LYS A N 1
ATOM 3314 C CA . LYS A 1 422 ? 26.232 17.125 -35.918 1.00 89.25 422 LYS A CA 1
ATOM 3315 C C . LYS A 1 422 ? 25.944 15.709 -36.424 1.00 89.25 422 LYS A C 1
ATOM 3317 O O . LYS A 1 422 ? 24.792 15.282 -36.442 1.00 89.25 422 LYS A O 1
ATOM 3322 N N . THR A 1 423 ? 26.983 14.966 -36.807 1.00 87.06 423 THR A N 1
ATOM 3323 C CA . THR A 1 423 ? 26.846 13.566 -37.230 1.00 87.06 423 THR A CA 1
ATOM 3324 C C . THR A 1 423 ? 26.337 12.698 -36.081 1.00 87.06 423 THR A C 1
ATOM 3326 O O . THR A 1 423 ? 25.417 11.909 -36.288 1.00 87.06 423 THR A O 1
ATOM 3329 N N . ARG A 1 424 ? 26.877 12.878 -34.866 1.00 87.75 424 ARG A N 1
ATOM 3330 C CA . ARG A 1 424 ? 26.438 12.146 -33.667 1.00 87.75 424 ARG A CA 1
ATOM 3331 C C . ARG A 1 424 ? 24.967 12.391 -33.366 1.00 87.75 424 ARG A C 1
ATOM 3333 O O . ARG A 1 424 ? 24.222 11.429 -33.221 1.00 87.75 424 ARG A O 1
ATOM 3340 N N . ILE A 1 425 ? 24.547 13.656 -33.333 1.00 90.38 425 ILE A N 1
ATOM 3341 C CA . ILE A 1 425 ? 23.151 14.040 -33.100 1.00 90.38 425 ILE A CA 1
ATOM 3342 C C . ILE A 1 425 ? 22.244 13.369 -34.132 1.00 90.38 425 ILE A C 1
ATOM 3344 O O . ILE A 1 425 ? 21.259 12.745 -33.757 1.00 90.38 425 ILE A O 1
ATOM 3348 N N . ASN A 1 426 ? 22.600 13.405 -35.418 1.00 88.75 426 ASN A N 1
ATOM 3349 C CA . ASN A 1 426 ? 21.798 12.761 -36.460 1.00 88.75 426 ASN A CA 1
ATOM 3350 C C . ASN A 1 426 ? 21.666 11.240 -36.268 1.00 88.75 426 ASN A C 1
ATOM 3352 O O . ASN A 1 426 ? 20.597 10.688 -36.523 1.00 88.75 426 ASN A O 1
ATOM 3356 N N . LEU A 1 427 ? 22.732 10.553 -35.843 1.00 89.44 427 LEU A N 1
ATOM 3357 C CA . LEU A 1 427 ? 22.693 9.112 -35.571 1.00 89.44 427 LEU A CA 1
ATOM 3358 C C . LEU A 1 427 ? 21.818 8.791 -34.357 1.00 89.44 427 LEU A C 1
ATOM 3360 O O . LEU A 1 427 ? 20.957 7.919 -34.441 1.00 89.44 427 LEU A O 1
ATOM 3364 N N . VAL A 1 428 ? 21.997 9.533 -33.264 1.00 91.69 428 VAL A N 1
ATOM 3365 C CA . VAL A 1 428 ? 21.216 9.370 -32.033 1.00 91.69 428 VAL A CA 1
ATOM 3366 C C . VAL A 1 428 ? 19.738 9.673 -32.281 1.00 91.69 428 VAL A C 1
ATOM 3368 O O . VAL A 1 428 ? 18.889 8.903 -31.853 1.00 91.69 428 VAL A O 1
ATOM 3371 N N . MET A 1 429 ? 19.407 10.726 -33.036 1.00 90.38 429 MET A N 1
ATOM 3372 C CA . MET A 1 429 ? 18.018 11.056 -33.381 1.00 90.38 429 MET A CA 1
ATOM 3373 C C . MET A 1 429 ? 17.358 9.975 -34.241 1.00 90.38 429 MET A C 1
ATOM 3375 O O . MET A 1 429 ? 16.196 9.644 -34.018 1.00 90.38 429 MET A O 1
ATOM 3379 N N . LYS A 1 430 ? 18.088 9.382 -35.195 1.00 90.25 430 LYS A N 1
ATOM 3380 C CA . LYS A 1 430 ? 17.583 8.234 -35.965 1.00 90.25 430 LYS A CA 1
ATOM 3381 C C . LYS A 1 430 ? 17.334 7.029 -35.065 1.00 90.25 430 LYS A C 1
ATOM 3383 O O . LYS A 1 430 ? 16.274 6.425 -35.159 1.00 90.25 430 LYS A O 1
ATOM 3388 N N . ALA A 1 431 ? 18.274 6.705 -34.181 1.00 92.00 431 ALA A N 1
ATOM 3389 C CA . ALA A 1 431 ? 18.108 5.602 -33.243 1.00 92.00 431 ALA A CA 1
ATOM 3390 C C . ALA A 1 431 ? 16.946 5.844 -32.261 1.00 92.00 431 ALA A C 1
ATOM 3392 O O . ALA A 1 431 ? 16.160 4.936 -32.009 1.00 92.00 431 ALA A O 1
ATOM 3393 N N . ALA A 1 432 ? 16.777 7.076 -31.772 1.00 91.38 432 ALA A N 1
ATOM 3394 C CA . ALA A 1 432 ? 15.651 7.469 -30.928 1.00 91.38 432 ALA A CA 1
ATOM 3395 C C . ALA A 1 432 ? 14.316 7.329 -31.671 1.00 91.38 432 ALA A C 1
ATOM 3397 O O . ALA A 1 432 ? 13.365 6.793 -31.111 1.00 91.38 432 ALA A O 1
ATOM 3398 N N . ALA A 1 433 ? 14.253 7.731 -32.944 1.00 90.69 433 ALA A N 1
ATOM 3399 C CA . ALA A 1 433 ? 13.069 7.527 -33.774 1.00 90.69 433 ALA A CA 1
ATOM 3400 C C . ALA A 1 433 ? 12.737 6.036 -33.956 1.00 90.69 433 ALA A C 1
ATOM 3402 O O . ALA A 1 433 ? 11.565 5.672 -33.922 1.00 90.69 433 ALA A O 1
ATOM 3403 N N . VAL A 1 434 ? 13.747 5.166 -34.094 1.00 92.12 434 VAL A N 1
ATOM 3404 C CA . VAL A 1 434 ? 13.539 3.709 -34.154 1.00 92.12 434 VAL A CA 1
ATOM 3405 C C . VAL A 1 434 ? 13.030 3.165 -32.815 1.00 92.12 434 VAL A C 1
ATOM 3407 O O . VAL A 1 434 ? 12.086 2.385 -32.830 1.00 92.12 434 VAL A O 1
ATOM 3410 N N . HIS A 1 435 ? 13.580 3.596 -31.673 1.00 91.50 435 HIS A N 1
ATOM 3411 C CA . HIS A 1 435 ? 13.092 3.204 -30.336 1.00 91.50 435 HIS A CA 1
ATOM 3412 C C . HIS A 1 435 ? 11.647 3.645 -30.085 1.00 91.50 435 HIS A C 1
ATOM 3414 O O . HIS A 1 435 ? 10.826 2.869 -29.607 1.00 91.50 435 HIS A O 1
ATOM 3420 N N . ILE A 1 436 ? 11.313 4.890 -30.429 1.00 91.00 436 ILE A N 1
ATOM 3421 C CA . ILE A 1 436 ? 9.946 5.406 -30.286 1.00 91.00 436 ILE A CA 1
ATOM 3422 C C . ILE A 1 436 ? 9.007 4.654 -31.233 1.00 91.00 436 ILE A C 1
ATOM 3424 O O . ILE A 1 436 ? 7.933 4.225 -30.820 1.00 91.00 436 ILE A O 1
ATOM 3428 N N . GLY A 1 437 ? 9.417 4.442 -32.486 1.00 92.25 437 GLY A N 1
ATOM 3429 C CA . GLY A 1 437 ? 8.639 3.689 -33.467 1.00 92.25 437 GLY A CA 1
ATOM 3430 C C . GLY A 1 437 ? 8.403 2.235 -33.051 1.00 92.25 437 GLY A C 1
ATOM 3431 O O . GLY A 1 437 ? 7.286 1.743 -33.189 1.00 92.25 437 GLY A O 1
ATOM 3432 N N . SER A 1 438 ? 9.414 1.565 -32.491 1.00 94.38 438 SER A N 1
ATOM 3433 C CA . SER A 1 438 ? 9.297 0.191 -31.997 1.00 94.38 438 SER A CA 1
ATOM 3434 C C . SER A 1 438 ? 8.393 0.102 -30.764 1.00 94.38 438 SER A C 1
ATOM 3436 O O . SER A 1 438 ? 7.576 -0.813 -30.682 1.00 94.38 438 SER A O 1
ATOM 3438 N N . PHE A 1 439 ? 8.453 1.087 -29.861 1.00 93.50 439 PHE A N 1
ATOM 3439 C CA . PHE A 1 439 ? 7.552 1.193 -28.711 1.00 93.50 439 PHE A CA 1
ATOM 3440 C C . PHE A 1 439 ? 6.095 1.441 -29.127 1.00 93.50 439 PHE A C 1
ATOM 3442 O O . PHE A 1 439 ? 5.189 0.757 -28.654 1.00 93.50 439 PHE A O 1
ATOM 3449 N N . VAL A 1 440 ? 5.857 2.357 -30.071 1.00 94.56 440 VAL A N 1
ATOM 3450 C CA . VAL A 1 440 ? 4.520 2.578 -30.646 1.00 94.56 440 VAL A CA 1
ATOM 3451 C C . VAL A 1 440 ? 4.020 1.310 -31.340 1.00 94.56 440 VAL A C 1
ATOM 3453 O O . VAL A 1 440 ? 2.883 0.904 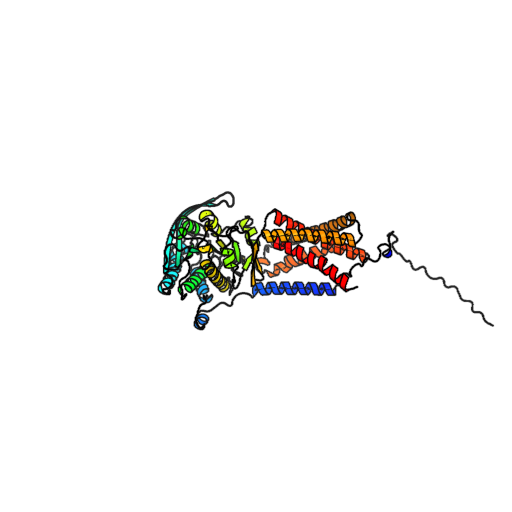-31.122 1.00 94.56 440 VAL A O 1
ATOM 3456 N N . GLY A 1 441 ? 4.870 0.632 -32.116 1.00 95.19 441 GLY A N 1
ATOM 3457 C CA . GLY A 1 441 ? 4.543 -0.648 -32.746 1.00 95.19 441 GLY A CA 1
ATOM 3458 C C . GLY A 1 441 ? 4.171 -1.742 -31.739 1.00 95.19 441 GLY A C 1
ATOM 3459 O O . GLY A 1 441 ? 3.206 -2.473 -31.958 1.00 95.19 441 GLY A O 1
ATOM 3460 N N . ALA A 1 442 ? 4.887 -1.816 -30.615 1.00 96.62 442 ALA A N 1
ATOM 3461 C CA . ALA A 1 442 ? 4.588 -2.715 -29.504 1.00 96.62 442 ALA A CA 1
ATOM 3462 C C . ALA A 1 442 ? 3.229 -2.417 -28.848 1.00 96.62 442 ALA A C 1
ATOM 3464 O O . ALA A 1 442 ? 2.463 -3.334 -28.559 1.00 96.62 442 ALA A O 1
ATOM 3465 N N . ILE A 1 443 ? 2.894 -1.142 -28.644 1.00 96.12 443 ILE A N 1
ATOM 3466 C CA . ILE A 1 443 ? 1.577 -0.749 -28.129 1.00 96.12 443 ILE A CA 1
ATOM 3467 C C . ILE A 1 443 ? 0.482 -1.128 -29.130 1.00 96.12 443 ILE A C 1
ATOM 3469 O O . ILE A 1 443 ? -0.518 -1.729 -28.745 1.00 96.12 443 ILE A O 1
ATOM 3473 N N . LEU A 1 444 ? 0.680 -0.834 -30.417 1.00 96.81 444 LEU A N 1
ATOM 3474 C CA . LEU A 1 444 ? -0.293 -1.142 -31.464 1.00 96.81 444 LEU A CA 1
ATOM 3475 C C . LEU A 1 444 ? -0.561 -2.646 -31.577 1.00 96.81 444 LEU A C 1
ATOM 3477 O O . LEU A 1 444 ? -1.723 -3.032 -31.677 1.00 96.81 444 LEU A O 1
ATOM 3481 N N . ILE A 1 445 ? 0.466 -3.505 -31.510 1.00 96.81 445 ILE A N 1
ATOM 3482 C CA . ILE A 1 445 ? 0.244 -4.959 -31.538 1.00 96.81 445 ILE A CA 1
ATOM 3483 C C . ILE A 1 445 ? -0.535 -5.430 -30.304 1.00 96.81 445 ILE A C 1
ATOM 3485 O O . ILE A 1 445 ? -1.440 -6.250 -30.437 1.00 96.81 445 ILE A O 1
ATOM 3489 N N . CYS A 1 446 ? -0.260 -4.871 -29.121 1.00 96.00 446 CYS A N 1
ATOM 3490 C CA . CYS A 1 446 ? -1.025 -5.175 -27.913 1.00 96.00 446 CYS A CA 1
ATOM 3491 C C . CYS A 1 446 ? -2.489 -4.731 -28.036 1.00 96.00 446 CYS A C 1
ATOM 3493 O O . CYS A 1 446 ? -3.378 -5.484 -27.645 1.00 96.00 446 CYS A O 1
ATOM 3495 N N . ILE A 1 447 ? -2.750 -3.555 -28.619 1.00 96.31 447 ILE A N 1
ATOM 3496 C CA . ILE A 1 447 ? -4.112 -3.073 -28.896 1.00 96.31 447 ILE A CA 1
ATOM 3497 C C . ILE A 1 447 ? -4.815 -4.011 -29.879 1.00 96.31 447 ILE A C 1
ATOM 3499 O O . ILE A 1 447 ? -5.933 -4.425 -29.608 1.00 96.31 447 ILE A O 1
ATOM 3503 N N . ILE A 1 448 ? -4.161 -4.411 -30.974 1.00 96.75 448 ILE A N 1
ATOM 3504 C CA . ILE A 1 448 ? -4.735 -5.352 -31.951 1.00 96.75 448 ILE A CA 1
ATOM 3505 C C . ILE A 1 448 ? -5.116 -6.673 -31.276 1.00 96.75 448 ILE A C 1
ATOM 3507 O O . ILE A 1 448 ? -6.213 -7.178 -31.500 1.00 96.75 448 ILE A O 1
ATOM 3511 N N . ILE A 1 449 ? -4.238 -7.217 -30.429 1.00 95.94 449 ILE A N 1
ATOM 3512 C CA . ILE A 1 449 ? -4.508 -8.451 -29.681 1.00 95.94 449 ILE A CA 1
ATOM 3513 C C . ILE A 1 449 ? -5.674 -8.254 -28.710 1.00 95.94 449 ILE A C 1
ATOM 3515 O O . ILE A 1 449 ? -6.554 -9.107 -28.649 1.00 95.94 449 ILE A O 1
ATOM 3519 N N . ALA A 1 450 ? -5.715 -7.138 -27.979 1.00 95.38 450 ALA A N 1
ATOM 3520 C CA . ALA A 1 450 ? -6.812 -6.833 -27.066 1.00 95.38 450 ALA A CA 1
ATOM 3521 C C . ALA A 1 450 ? -8.155 -6.708 -27.805 1.00 95.38 450 ALA A C 1
ATOM 3523 O O . ALA A 1 450 ? -9.120 -7.346 -27.398 1.00 95.38 450 ALA A O 1
ATOM 3524 N N . THR A 1 451 ? -8.199 -5.976 -28.922 1.00 96.12 451 THR A N 1
ATOM 3525 C CA . THR A 1 451 ? -9.391 -5.851 -29.772 1.00 96.12 451 THR A CA 1
ATOM 3526 C C . THR A 1 451 ? -9.807 -7.200 -30.348 1.00 96.12 451 THR A C 1
ATOM 3528 O O . THR A 1 451 ? -10.988 -7.516 -30.380 1.00 96.12 451 THR A O 1
ATOM 3531 N N . PHE A 1 452 ? -8.853 -8.030 -30.778 1.00 96.25 452 PHE A N 1
ATOM 3532 C CA . PHE A 1 452 ? -9.156 -9.378 -31.248 1.00 96.25 452 PHE A CA 1
ATOM 3533 C C . PHE A 1 452 ? -9.781 -10.220 -30.133 1.00 96.25 452 PHE A C 1
ATOM 3535 O O . PHE A 1 452 ? -10.826 -10.817 -30.343 1.00 96.25 452 PHE A O 1
ATOM 3542 N N . LEU A 1 453 ? -9.203 -10.228 -28.930 1.00 95.44 453 LEU A N 1
ATOM 3543 C CA . LEU A 1 453 ? -9.785 -10.934 -27.785 1.00 95.44 453 LEU A CA 1
ATOM 3544 C C . LEU A 1 453 ? -11.195 -10.432 -27.455 1.00 95.44 453 LEU A C 1
ATOM 3546 O O . LEU A 1 453 ? -12.068 -11.246 -27.167 1.00 95.44 453 LEU A O 1
ATOM 3550 N N . ASP A 1 454 ? -11.427 -9.125 -27.536 1.00 95.81 454 ASP A N 1
ATOM 3551 C CA . ASP A 1 454 ? -12.742 -8.520 -27.319 1.00 95.81 454 ASP A CA 1
ATOM 3552 C C . ASP A 1 454 ? -13.778 -8.995 -28.349 1.00 95.81 454 ASP A C 1
ATOM 3554 O O . ASP A 1 454 ? -14.854 -9.461 -27.977 1.00 95.81 454 ASP A O 1
ATOM 3558 N N . LEU A 1 455 ? -13.410 -9.041 -29.635 1.00 96.69 455 LEU A N 1
ATOM 3559 C CA . LEU A 1 455 ? -14.264 -9.573 -30.708 1.00 96.69 455 LEU A CA 1
ATOM 3560 C C . LEU A 1 455 ? -14.697 -11.034 -30.482 1.00 96.69 455 LEU A C 1
ATOM 3562 O O . LEU A 1 455 ? -15.738 -11.447 -30.990 1.00 96.69 455 LEU A O 1
ATOM 3566 N N . PHE A 1 456 ? -13.922 -11.815 -29.723 1.00 95.69 456 PHE A N 1
ATOM 3567 C CA . PHE A 1 456 ? -14.231 -13.206 -29.372 1.00 95.69 456 PHE A CA 1
ATOM 3568 C C . PHE A 1 456 ? -14.784 -13.377 -27.945 1.00 95.69 456 PHE A C 1
ATOM 3570 O O . PHE A 1 456 ? -14.833 -14.505 -27.453 1.00 95.69 456 PHE A O 1
ATOM 3577 N N . ASN A 1 457 ? -15.208 -12.298 -27.270 1.00 94.19 457 ASN A N 1
ATOM 3578 C CA . ASN A 1 457 ? -15.659 -12.312 -25.867 1.00 94.19 457 ASN A CA 1
ATOM 3579 C C . ASN A 1 457 ? -14.627 -12.926 -24.897 1.00 94.19 457 ASN A C 1
ATOM 3581 O O . ASN A 1 457 ? -14.971 -13.530 -23.882 1.00 94.19 457 ASN A O 1
ATOM 3585 N N . ALA A 1 458 ? -13.344 -12.784 -25.221 1.00 92.62 458 ALA A N 1
ATOM 3586 C CA . ALA A 1 458 ? -12.205 -13.237 -24.430 1.00 92.62 458 ALA A CA 1
ATOM 3587 C C . ALA A 1 458 ? -11.379 -12.056 -23.887 1.00 92.62 458 ALA A C 1
ATOM 3589 O O . ALA A 1 458 ? -10.216 -12.236 -23.492 1.00 92.62 458 ALA A O 1
ATOM 3590 N N . ALA A 1 459 ? -11.958 -10.847 -23.884 1.00 91.38 459 ALA A N 1
ATOM 3591 C CA . ALA A 1 459 ? -11.364 -9.658 -23.287 1.00 91.38 459 ALA A CA 1
ATOM 3592 C C . ALA A 1 459 ? -10.924 -9.950 -21.850 1.00 91.38 459 ALA A C 1
ATOM 3594 O O . ALA A 1 459 ? -11.625 -10.611 -21.085 1.00 91.38 459 ALA A O 1
ATOM 3595 N N . MET A 1 460 ? -9.723 -9.489 -21.499 1.00 86.81 460 MET A N 1
ATOM 3596 C CA . MET A 1 460 ? -9.134 -9.694 -20.171 1.00 86.81 460 MET A CA 1
ATOM 3597 C C . MET A 1 460 ? -9.080 -11.168 -19.714 1.00 86.81 460 MET A C 1
ATOM 3599 O O . MET A 1 460 ? -8.972 -11.441 -18.526 1.00 86.81 460 MET A O 1
ATOM 3603 N N . SER A 1 461 ? -9.086 -12.148 -20.626 1.00 88.44 461 SER A N 1
ATOM 3604 C CA . SER A 1 461 ? -8.964 -13.583 -20.287 1.00 88.44 461 SER A CA 1
ATOM 3605 C C . SER A 1 461 ? -7.715 -13.920 -19.459 1.00 88.44 461 SER A C 1
ATOM 3607 O O . SER A 1 461 ? -7.724 -14.848 -18.647 1.00 88.44 461 SER A O 1
ATOM 3609 N N . TRP A 1 462 ? -6.655 -13.123 -19.598 1.00 87.75 462 TRP A N 1
ATOM 3610 C CA . TRP A 1 462 ? -5.454 -13.197 -18.769 1.00 87.75 462 TRP A CA 1
ATOM 3611 C C . TRP A 1 462 ? -5.716 -12.895 -17.285 1.00 87.75 462 TRP A C 1
ATOM 3613 O O . TRP A 1 462 ? -4.945 -13.344 -16.450 1.00 87.75 462 TRP A O 1
ATOM 3623 N N . TYR A 1 463 ? -6.804 -12.220 -16.912 1.00 80.69 463 TYR A N 1
ATOM 3624 C CA . TYR A 1 463 ? -7.150 -11.965 -15.509 1.00 80.69 463 TYR A CA 1
ATOM 3625 C C . TYR A 1 463 ? -7.502 -13.264 -14.762 1.00 80.69 463 TYR A C 1
ATOM 3627 O O . TYR A 1 463 ? -7.133 -13.444 -13.605 1.00 80.69 463 TYR A O 1
ATOM 3635 N N . ARG A 1 464 ? -8.129 -14.227 -15.457 1.00 81.38 464 ARG A N 1
ATOM 3636 C CA . ARG A 1 464 ? -8.368 -15.592 -14.950 1.00 81.38 464 ARG A CA 1
ATOM 3637 C C . ARG A 1 464 ? -7.094 -16.440 -14.932 1.00 81.38 464 ARG A C 1
ATOM 3639 O O . ARG A 1 464 ? -6.970 -17.378 -14.150 1.00 81.38 464 ARG A O 1
ATOM 3646 N N . SER A 1 465 ? -6.174 -16.192 -15.856 1.00 85.75 465 SER A N 1
ATOM 3647 C CA . SER A 1 465 ? -4.945 -16.972 -16.030 1.00 85.75 465 SER A CA 1
ATOM 3648 C C . SER A 1 465 ? -3.767 -16.033 -16.292 1.00 85.75 465 SER A C 1
ATOM 3650 O O . SER A 1 465 ? -3.386 -15.841 -17.450 1.00 85.75 465 SER A O 1
ATOM 3652 N N . PRO A 1 466 ? -3.183 -15.445 -15.225 1.00 84.44 466 PRO A N 1
ATOM 3653 C CA . PRO A 1 466 ? -2.218 -14.344 -15.334 1.00 84.44 466 PRO A CA 1
ATOM 3654 C C . PRO A 1 466 ? -1.007 -14.643 -16.215 1.00 84.44 466 PRO A C 1
ATOM 3656 O O . PRO A 1 466 ? -0.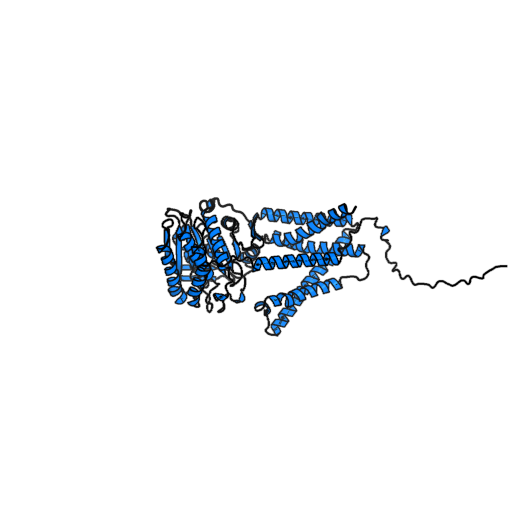498 -13.754 -16.887 1.00 84.44 466 PRO A O 1
ATOM 3659 N N . TYR A 1 467 ? -0.576 -15.903 -16.290 1.00 86.25 467 TYR A N 1
ATOM 3660 C CA . TYR A 1 467 ? 0.543 -16.325 -17.137 1.00 86.25 467 TYR A CA 1
ATOM 3661 C C . TYR A 1 467 ? 0.308 -16.078 -18.639 1.00 86.25 467 TYR A C 1
ATOM 3663 O O . TYR A 1 467 ? 1.273 -15.913 -19.385 1.00 86.25 467 TYR A O 1
ATOM 3671 N N . LEU A 1 468 ? -0.950 -15.989 -19.094 1.00 91.31 468 LEU A N 1
ATOM 3672 C CA . LEU A 1 468 ? -1.274 -15.665 -20.487 1.00 91.31 468 LEU A CA 1
ATOM 3673 C C . LEU A 1 468 ? -0.802 -14.264 -20.885 1.00 91.31 468 LEU A C 1
ATOM 3675 O O . LEU A 1 468 ? -0.521 -14.041 -22.062 1.00 91.31 468 LEU A O 1
ATOM 3679 N N . ILE A 1 469 ? -0.652 -13.339 -19.928 1.00 90.88 469 ILE A N 1
ATOM 3680 C CA . ILE A 1 469 ? -0.175 -11.977 -20.199 1.00 90.88 469 ILE A CA 1
ATOM 3681 C C . ILE A 1 469 ? 1.213 -11.988 -20.859 1.00 90.88 469 ILE A C 1
ATOM 3683 O O . ILE A 1 469 ? 1.492 -11.178 -21.746 1.00 90.88 469 ILE A O 1
ATOM 3687 N N . ALA A 1 470 ? 2.061 -12.953 -20.480 1.00 90.19 470 ALA A N 1
ATOM 3688 C CA . ALA A 1 470 ? 3.410 -13.095 -21.007 1.00 90.19 470 ALA A CA 1
ATOM 3689 C C . ALA A 1 470 ? 3.389 -13.477 -22.490 1.00 90.19 470 ALA A C 1
ATOM 3691 O O . ALA A 1 470 ? 4.097 -12.863 -23.279 1.00 90.19 470 ALA A O 1
ATOM 3692 N N . GLY A 1 471 ? 2.549 -14.438 -22.884 1.00 91.12 471 GLY A N 1
ATOM 3693 C CA . GLY A 1 471 ? 2.419 -14.854 -24.282 1.00 91.12 471 GLY A CA 1
ATOM 3694 C C . GLY A 1 471 ? 1.682 -13.823 -25.138 1.00 91.12 471 GLY A C 1
ATOM 3695 O O . GLY A 1 471 ? 2.180 -13.428 -26.189 1.00 91.12 471 GLY A O 1
ATOM 3696 N N . LEU A 1 472 ? 0.518 -13.362 -24.669 1.00 93.50 472 LEU A N 1
ATOM 3697 C CA . LEU A 1 472 ? -0.352 -12.451 -25.415 1.00 93.50 472 LEU A CA 1
ATOM 3698 C C . LEU A 1 472 ? 0.316 -11.099 -25.651 1.00 93.50 472 LEU A C 1
ATOM 3700 O O . LEU A 1 472 ? 0.359 -10.630 -26.784 1.00 93.50 472 LEU A O 1
ATOM 3704 N N . TYR A 1 473 ? 0.868 -10.488 -24.605 1.00 94.62 473 TYR A N 1
ATOM 3705 C CA . TYR A 1 473 ? 1.384 -9.124 -24.686 1.00 94.62 473 TYR A CA 1
ATOM 3706 C C . TYR A 1 473 ? 2.906 -9.071 -24.601 1.00 94.62 473 TYR A C 1
ATOM 3708 O O . TYR A 1 473 ? 3.525 -8.364 -25.391 1.00 94.62 473 TYR A O 1
ATOM 3716 N N . GLY A 1 474 ? 3.538 -9.838 -23.708 1.00 92.62 474 GLY A N 1
ATOM 3717 C CA . GLY A 1 474 ? 4.997 -9.824 -23.536 1.00 92.62 474 GLY A CA 1
ATOM 3718 C C . GLY A 1 474 ? 5.764 -10.291 -24.780 1.00 92.62 474 GLY A C 1
ATOM 3719 O O . GLY A 1 474 ? 6.578 -9.551 -25.335 1.00 92.62 474 GLY A O 1
ATOM 3720 N N . CYS A 1 475 ? 5.486 -11.501 -25.265 1.00 94.19 475 CYS A N 1
ATOM 3721 C CA . CYS A 1 475 ? 6.142 -12.061 -26.446 1.00 94.19 475 CYS A CA 1
ATOM 3722 C C . CYS A 1 475 ? 5.805 -11.265 -27.712 1.00 94.19 475 CYS A C 1
ATOM 3724 O O . CYS A 1 475 ? 6.704 -10.970 -28.495 1.00 94.19 475 CYS A O 1
ATOM 3726 N N . SER A 1 476 ? 4.541 -10.871 -27.890 1.00 95.12 476 SER A N 1
ATOM 3727 C CA . SER A 1 476 ? 4.083 -10.112 -29.062 1.00 95.12 476 SER A CA 1
ATOM 3728 C C . SER A 1 476 ? 4.712 -8.720 -29.149 1.00 95.12 476 SER A C 1
ATOM 3730 O O . SER A 1 476 ? 5.210 -8.336 -30.207 1.00 95.12 476 SER A O 1
ATOM 3732 N N . SER A 1 477 ? 4.755 -7.978 -28.037 1.00 96.19 477 SER A N 1
ATOM 3733 C CA . SER A 1 477 ? 5.432 -6.674 -27.980 1.00 96.19 477 SER A CA 1
ATOM 3734 C C . SER A 1 477 ? 6.935 -6.812 -28.221 1.00 96.19 477 SER A C 1
ATOM 3736 O O . SER A 1 477 ? 7.497 -6.062 -29.016 1.00 96.19 477 SER A O 1
ATOM 3738 N N . THR A 1 478 ? 7.580 -7.817 -27.622 1.00 93.88 478 THR A N 1
ATOM 3739 C CA . THR A 1 478 ? 9.007 -8.095 -27.839 1.00 93.88 478 THR A CA 1
ATOM 3740 C C . THR A 1 478 ? 9.294 -8.436 -29.303 1.00 93.88 478 THR A C 1
ATOM 3742 O O . THR A 1 478 ? 10.242 -7.911 -29.885 1.00 93.88 478 THR A O 1
ATOM 3745 N N . ALA A 1 479 ? 8.458 -9.268 -29.929 1.00 94.06 479 ALA A N 1
ATOM 3746 C CA . ALA A 1 479 ? 8.578 -9.614 -31.341 1.00 94.06 479 ALA A CA 1
ATOM 3747 C C . ALA A 1 479 ? 8.412 -8.383 -32.245 1.00 94.06 479 ALA A C 1
ATOM 3749 O O . ALA A 1 479 ? 9.199 -8.204 -33.175 1.00 94.06 479 ALA A O 1
ATOM 3750 N N . ALA A 1 480 ? 7.453 -7.500 -31.943 1.00 93.94 480 ALA A N 1
ATOM 3751 C CA . ALA A 1 480 ? 7.296 -6.233 -32.652 1.00 93.94 480 ALA A CA 1
ATOM 3752 C C . ALA A 1 480 ? 8.548 -5.353 -32.510 1.00 93.94 480 ALA A C 1
ATOM 3754 O O . ALA A 1 480 ? 9.067 -4.870 -33.515 1.00 93.94 480 ALA A O 1
ATOM 3755 N N . ILE A 1 481 ? 9.091 -5.208 -31.297 1.00 94.06 481 ILE A N 1
ATOM 3756 C CA . ILE A 1 481 ? 10.313 -4.429 -31.054 1.00 94.06 481 ILE A CA 1
ATOM 3757 C C . ILE A 1 481 ? 11.485 -4.978 -31.877 1.00 94.06 481 ILE A C 1
ATOM 3759 O O . ILE A 1 481 ? 12.142 -4.218 -32.594 1.00 94.06 481 ILE A O 1
ATOM 3763 N N . ILE A 1 482 ? 11.716 -6.295 -31.834 1.00 92.19 482 ILE A N 1
ATOM 3764 C CA . ILE A 1 482 ? 12.771 -6.962 -32.612 1.00 92.19 482 ILE A CA 1
ATOM 3765 C C . ILE A 1 482 ? 12.571 -6.720 -34.110 1.00 92.19 482 ILE A C 1
ATOM 3767 O O . ILE A 1 482 ? 13.524 -6.371 -34.809 1.00 92.19 482 ILE A O 1
ATOM 3771 N N . TYR A 1 483 ? 11.340 -6.863 -34.605 1.00 90.56 483 TYR A N 1
ATOM 3772 C CA . TYR A 1 483 ? 11.016 -6.643 -36.010 1.00 90.56 483 TYR A CA 1
ATOM 3773 C C . TYR A 1 483 ? 11.338 -5.208 -36.446 1.00 90.56 483 TYR A C 1
ATOM 3775 O O . TYR A 1 483 ? 12.092 -5.022 -37.401 1.00 90.56 483 TYR A O 1
ATOM 3783 N N . PHE A 1 484 ? 10.867 -4.195 -35.713 1.00 88.81 484 PHE A N 1
ATOM 3784 C CA . PHE A 1 484 ? 11.149 -2.789 -36.018 1.00 88.81 484 PHE A CA 1
ATOM 3785 C C . PHE A 1 484 ? 12.648 -2.475 -36.017 1.00 88.81 484 PHE A C 1
ATOM 3787 O O . PHE A 1 484 ? 13.137 -1.817 -36.937 1.00 88.81 484 PHE A O 1
ATOM 3794 N N . HIS A 1 485 ? 13.399 -2.983 -35.036 1.00 89.56 485 HIS A N 1
ATOM 3795 C CA . HIS A 1 485 ? 14.851 -2.810 -35.021 1.00 89.56 485 HIS A CA 1
ATOM 3796 C C . HIS A 1 485 ? 15.528 -3.531 -36.190 1.00 89.56 485 HIS A C 1
ATOM 3798 O O . HIS A 1 485 ? 16.445 -2.970 -36.785 1.00 89.56 485 HIS A O 1
ATOM 3804 N N . SER A 1 486 ? 15.056 -4.718 -36.584 1.00 87.06 486 SER A N 1
ATOM 3805 C CA . SER A 1 486 ? 15.615 -5.466 -37.718 1.00 87.06 486 SER A CA 1
ATOM 3806 C C . SER A 1 486 ? 15.475 -4.728 -39.054 1.00 87.06 486 SER A C 1
ATOM 3808 O O . SER A 1 486 ? 16.382 -4.798 -39.882 1.00 87.06 486 SER A O 1
ATOM 3810 N N . LEU A 1 487 ? 14.398 -3.952 -39.241 1.00 86.12 487 LEU A N 1
ATOM 3811 C CA . LEU A 1 487 ? 14.201 -3.112 -40.429 1.00 86.12 487 LEU A CA 1
ATOM 3812 C C . LEU A 1 487 ? 15.213 -1.962 -40.509 1.00 86.12 487 LEU A C 1
ATOM 3814 O O . LEU A 1 487 ? 15.527 -1.482 -41.598 1.00 86.12 487 LEU A O 1
ATOM 3818 N N . ALA A 1 488 ? 15.723 -1.515 -39.360 1.00 83.12 488 ALA A N 1
ATOM 3819 C CA . ALA A 1 488 ? 16.716 -0.453 -39.281 1.00 83.12 488 ALA A CA 1
ATOM 3820 C C . ALA A 1 488 ? 18.161 -0.959 -39.467 1.00 83.12 488 ALA A C 1
ATOM 3822 O O . ALA A 1 488 ? 19.061 -0.143 -39.688 1.00 83.12 488 ALA A O 1
ATOM 3823 N N . VAL A 1 489 ? 18.400 -2.276 -39.396 1.00 77.69 489 VAL A N 1
ATOM 3824 C CA . VAL A 1 489 ? 19.735 -2.876 -39.547 1.00 77.69 489 VAL A CA 1
ATOM 3825 C C . VAL A 1 489 ? 20.155 -2.900 -41.017 1.00 77.69 489 VAL A C 1
ATOM 3827 O O . VAL A 1 489 ? 19.468 -3.440 -41.884 1.00 77.69 489 VAL A O 1
ATOM 3830 N N . ARG A 1 490 ? 21.345 -2.365 -41.304 1.00 67.88 490 ARG A N 1
ATOM 3831 C CA . ARG A 1 490 ? 21.987 -2.450 -42.623 1.00 67.88 490 ARG A CA 1
ATOM 3832 C C . ARG A 1 490 ? 22.924 -3.657 -42.670 1.00 67.88 490 ARG A C 1
ATOM 3834 O O . ARG A 1 490 ? 23.722 -3.860 -41.761 1.00 67.88 490 ARG A O 1
ATOM 3841 N N . LYS A 1 491 ? 22.817 -4.474 -43.725 1.00 59.97 491 LYS A N 1
ATOM 3842 C CA . LYS A 1 491 ? 23.488 -5.788 -43.814 1.00 59.97 491 LYS A CA 1
ATOM 3843 C C . LYS A 1 491 ? 24.995 -5.733 -44.097 1.00 59.97 491 LYS A C 1
ATOM 3845 O O . LYS A 1 491 ? 25.667 -6.717 -43.812 1.00 59.97 491 LYS A O 1
ATOM 3850 N N . ASP A 1 492 ? 25.520 -4.615 -44.597 1.00 53.56 492 ASP A N 1
ATOM 3851 C CA . ASP A 1 492 ? 26.908 -4.525 -45.070 1.00 53.56 492 ASP A CA 1
ATOM 3852 C C . ASP A 1 492 ? 27.607 -3.279 -44.507 1.00 53.56 492 ASP A C 1
ATOM 3854 O O . ASP A 1 492 ? 27.606 -2.204 -45.106 1.00 53.56 492 ASP A O 1
ATOM 3858 N N . GLU A 1 493 ? 28.152 -3.401 -43.294 1.00 68.12 493 GLU A N 1
ATOM 3859 C CA . GLU A 1 493 ? 28.822 -2.298 -42.602 1.00 68.12 493 GLU A CA 1
ATOM 3860 C C . GLU A 1 493 ? 30.111 -2.737 -41.900 1.00 68.12 493 GLU A C 1
ATOM 3862 O O . GLU A 1 493 ? 30.192 -3.828 -41.322 1.00 68.12 493 GLU A O 1
ATOM 3867 N N . SER A 1 494 ? 31.116 -1.853 -41.918 1.00 70.00 494 SER A N 1
ATOM 3868 C CA . SER A 1 494 ? 32.389 -2.057 -41.221 1.00 70.00 494 SER A CA 1
ATOM 3869 C C . SER A 1 494 ? 32.194 -2.173 -39.705 1.00 70.00 494 SER A C 1
ATOM 3871 O O . SER A 1 494 ? 31.240 -1.635 -39.136 1.00 70.00 494 SER A O 1
ATOM 3873 N N . LEU A 1 495 ? 33.131 -2.841 -39.023 1.00 65.75 495 LEU A N 1
ATOM 3874 C CA . LEU A 1 495 ? 33.095 -3.029 -37.565 1.00 65.75 495 LEU A CA 1
ATOM 3875 C C . LEU A 1 495 ? 32.967 -1.697 -36.808 1.00 65.75 495 LEU A C 1
ATOM 3877 O O . LEU A 1 495 ? 32.223 -1.598 -35.835 1.00 65.75 495 LEU A O 1
ATOM 3881 N N . ARG A 1 496 ? 33.650 -0.654 -37.291 1.00 69.81 496 ARG A N 1
ATOM 3882 C CA . ARG A 1 496 ? 33.586 0.694 -36.721 1.00 69.81 496 ARG A CA 1
ATOM 3883 C C . ARG A 1 496 ? 32.204 1.327 -36.861 1.00 69.81 496 ARG A C 1
ATOM 3885 O O . ARG A 1 496 ? 31.735 1.975 -35.928 1.00 69.81 496 ARG A O 1
ATOM 3892 N N . THR A 1 497 ? 31.543 1.125 -37.997 1.00 75.56 497 THR A N 1
ATOM 3893 C CA . THR A 1 497 ? 30.179 1.622 -38.214 1.00 75.56 497 THR A CA 1
ATOM 3894 C C . THR A 1 497 ? 29.184 0.884 -37.316 1.00 75.56 497 THR A C 1
ATOM 3896 O O . THR A 1 497 ? 28.362 1.535 -36.675 1.00 75.56 497 THR A O 1
ATOM 3899 N N . LYS A 1 498 ? 29.342 -0.437 -37.147 1.00 74.75 498 LYS A N 1
ATOM 3900 C CA . LYS A 1 498 ? 28.545 -1.241 -36.200 1.00 74.75 498 LYS A CA 1
ATOM 3901 C C . LYS A 1 498 ? 28.697 -0.761 -34.755 1.00 74.75 498 LYS A C 1
ATOM 3903 O O . LYS A 1 498 ? 27.696 -0.579 -34.069 1.00 74.75 498 LYS A O 1
ATOM 3908 N N . TRP A 1 499 ? 29.927 -0.492 -34.311 1.00 75.88 499 TRP A N 1
ATOM 3909 C CA . TRP A 1 499 ? 30.186 0.069 -32.980 1.00 75.88 499 TRP A CA 1
ATOM 3910 C C . TRP A 1 499 ? 29.552 1.453 -32.802 1.00 75.88 499 TRP A C 1
ATOM 3912 O O . TRP A 1 499 ? 28.887 1.711 -31.802 1.00 75.88 499 TRP A O 1
ATOM 3922 N N . LEU A 1 500 ? 29.708 2.339 -33.791 1.00 79.06 500 LEU A N 1
ATOM 3923 C CA . LEU A 1 500 ? 29.143 3.685 -33.731 1.00 79.06 500 LEU A CA 1
ATOM 3924 C C . LEU A 1 500 ? 27.607 3.666 -33.703 1.00 79.06 500 LEU A C 1
ATOM 3926 O O . LEU A 1 500 ? 26.995 4.496 -33.031 1.00 79.06 500 LEU A O 1
ATOM 3930 N N . GLN A 1 501 ? 26.988 2.728 -34.423 1.00 80.94 501 GLN A N 1
ATOM 3931 C CA . GLN A 1 501 ? 25.549 2.504 -34.368 1.00 80.94 501 GLN A CA 1
ATOM 3932 C C . GLN A 1 501 ? 25.120 2.010 -32.992 1.00 80.94 501 GLN A C 1
ATOM 3934 O O . GLN A 1 501 ? 24.258 2.635 -32.386 1.00 80.94 501 GLN A O 1
ATOM 3939 N N . GLU A 1 502 ? 25.735 0.948 -32.470 1.00 82.00 502 GLU A N 1
ATOM 3940 C CA . GLU A 1 502 ? 25.424 0.418 -31.138 1.00 82.00 502 GLU A CA 1
ATOM 3941 C C . GLU A 1 502 ? 25.524 1.510 -30.057 1.00 82.00 502 GLU A C 1
ATOM 3943 O O . GLU A 1 502 ? 24.614 1.679 -29.245 1.00 82.00 502 GLU A O 1
ATOM 3948 N N . ASP A 1 503 ? 26.587 2.317 -30.102 1.00 82.81 503 ASP A N 1
ATOM 3949 C CA . ASP A 1 503 ? 26.806 3.434 -29.183 1.00 82.81 503 ASP A CA 1
ATOM 3950 C C . ASP A 1 503 ? 25.747 4.542 -29.327 1.00 82.81 503 ASP A C 1
ATOM 3952 O O . ASP A 1 503 ? 25.267 5.079 -28.328 1.00 82.81 503 ASP A O 1
ATOM 3956 N N . ALA A 1 504 ? 25.307 4.845 -30.553 1.00 88.00 504 ALA A N 1
ATOM 3957 C CA . ALA A 1 504 ? 24.213 5.786 -30.793 1.00 88.00 504 ALA A CA 1
ATOM 3958 C C . ALA A 1 504 ? 22.847 5.249 -30.323 1.00 88.00 504 ALA A C 1
ATOM 3960 O O . ALA A 1 504 ? 22.053 6.016 -29.778 1.00 88.00 504 ALA A O 1
ATOM 3961 N N . TYR A 1 505 ? 22.570 3.951 -30.497 1.00 88.44 505 TYR A N 1
ATOM 3962 C CA . TYR A 1 505 ? 21.347 3.306 -30.001 1.00 88.44 505 TYR A CA 1
ATOM 3963 C C . TYR A 1 505 ? 21.288 3.272 -28.478 1.00 88.44 505 TYR A C 1
ATOM 3965 O O . TYR A 1 505 ? 20.215 3.478 -27.903 1.00 88.44 505 TYR A O 1
ATOM 3973 N N . PHE A 1 506 ? 22.431 3.061 -27.833 1.00 87.62 506 PHE A N 1
ATOM 3974 C CA . PHE A 1 506 ? 22.548 3.135 -26.386 1.00 87.62 506 PHE A CA 1
ATOM 3975 C C . PHE A 1 506 ? 22.284 4.553 -25.865 1.00 87.62 506 PHE A C 1
ATOM 3977 O O . PHE A 1 506 ? 21.454 4.743 -24.976 1.00 87.62 506 PHE A O 1
ATOM 3984 N N . ASP A 1 507 ? 22.943 5.558 -26.449 1.00 89.75 507 ASP A N 1
ATOM 3985 C CA . ASP A 1 507 ? 22.727 6.963 -26.094 1.00 89.75 507 ASP A CA 1
ATOM 3986 C C . ASP A 1 507 ? 21.273 7.393 -26.315 1.00 89.75 507 ASP A C 1
ATOM 3988 O O . ASP A 1 507 ? 20.714 8.111 -25.490 1.00 89.75 507 ASP A O 1
ATOM 3992 N N . ALA A 1 508 ? 20.644 6.929 -27.397 1.00 91.81 508 ALA A N 1
ATOM 3993 C CA . ALA A 1 508 ? 19.242 7.200 -27.682 1.00 91.81 508 ALA A CA 1
ATOM 3994 C C . ALA A 1 508 ? 18.307 6.606 -26.617 1.00 91.81 508 ALA A C 1
ATOM 3996 O O . ALA A 1 508 ? 17.443 7.319 -26.110 1.00 91.81 508 ALA A O 1
ATOM 3997 N N . ALA A 1 509 ? 18.501 5.338 -26.233 1.00 90.56 509 ALA A N 1
ATOM 3998 C CA . ALA A 1 509 ? 17.715 4.711 -25.169 1.00 90.56 509 ALA A CA 1
ATOM 3999 C C . ALA A 1 509 ? 17.893 5.453 -23.836 1.00 90.56 509 ALA A C 1
ATOM 4001 O O . ALA A 1 509 ? 16.918 5.738 -23.141 1.00 90.56 509 ALA A O 1
ATOM 4002 N N . ARG A 1 510 ? 19.132 5.835 -23.504 1.00 90.94 510 ARG A N 1
ATOM 4003 C CA . ARG A 1 510 ? 19.408 6.608 -22.292 1.00 90.94 510 ARG A CA 1
ATOM 4004 C C . ARG A 1 510 ? 18.748 7.986 -22.327 1.00 90.94 510 ARG A C 1
ATOM 4006 O O . ARG A 1 510 ? 18.169 8.383 -21.325 1.00 90.94 510 ARG A O 1
ATOM 4013 N N . LEU A 1 511 ? 18.788 8.698 -23.455 1.00 92.62 511 LEU A N 1
ATOM 4014 C CA . LEU A 1 511 ? 18.132 10.002 -23.603 1.00 92.62 511 LEU A CA 1
ATOM 4015 C C . LEU A 1 511 ? 16.619 9.930 -23.389 1.00 92.62 511 LEU A C 1
ATOM 4017 O O . LEU A 1 511 ? 16.064 10.830 -22.764 1.00 92.62 511 LEU A O 1
ATOM 4021 N N . VAL A 1 512 ? 15.963 8.869 -23.867 1.00 91.62 512 VAL A N 1
ATOM 4022 C CA . VAL A 1 512 ? 14.532 8.642 -23.612 1.00 91.62 512 VAL A CA 1
ATOM 4023 C C . VAL A 1 512 ? 14.272 8.560 -22.104 1.00 91.62 512 VAL A C 1
ATOM 4025 O O . VAL A 1 512 ? 13.440 9.299 -21.583 1.00 91.62 512 VAL A O 1
ATOM 4028 N N . TRP A 1 513 ? 15.043 7.749 -21.374 1.00 93.19 513 TRP A N 1
ATOM 4029 C CA . TRP A 1 513 ? 14.908 7.636 -19.917 1.00 93.19 513 TRP A CA 1
ATOM 4030 C C . TRP A 1 513 ? 15.298 8.908 -19.159 1.00 93.19 513 TRP A C 1
ATOM 4032 O O . TRP A 1 513 ? 14.660 9.238 -18.164 1.00 93.19 513 TRP A O 1
ATOM 4042 N N . MET A 1 514 ? 16.292 9.660 -19.637 1.00 95.12 514 MET A N 1
ATOM 4043 C CA . MET A 1 514 ? 16.645 10.971 -19.082 1.00 95.12 514 MET A CA 1
ATOM 4044 C C . MET A 1 514 ? 15.513 11.987 -19.258 1.00 95.12 514 MET A C 1
ATOM 4046 O O . MET A 1 514 ? 15.281 12.797 -18.365 1.00 95.12 514 MET A O 1
ATOM 4050 N N . MET A 1 515 ? 14.797 11.939 -20.384 1.00 93.88 515 MET A N 1
ATOM 4051 C CA . MET A 1 515 ? 13.642 12.799 -20.637 1.00 93.88 515 MET A CA 1
ATOM 4052 C C . MET A 1 515 ? 12.489 12.468 -19.685 1.00 93.88 515 MET A C 1
ATOM 4054 O O . MET A 1 515 ? 11.920 13.382 -19.094 1.00 93.88 515 MET A O 1
ATOM 4058 N N . PHE A 1 516 ? 12.198 11.179 -19.472 1.00 93.44 516 PHE A N 1
ATOM 4059 C CA . PHE A 1 516 ? 11.223 10.747 -18.467 1.00 93.44 516 PHE A CA 1
ATOM 4060 C C . PHE A 1 516 ? 11.642 11.146 -17.051 1.00 93.44 516 PHE A C 1
ATOM 4062 O O . PHE A 1 516 ? 10.827 11.683 -16.312 1.00 93.44 516 PHE A O 1
ATOM 4069 N N . LEU A 1 517 ? 12.912 10.954 -16.685 1.00 95.62 517 LEU A N 1
ATOM 4070 C CA . LEU A 1 517 ? 13.434 11.367 -15.383 1.00 95.62 517 LEU A CA 1
ATOM 4071 C C . LEU A 1 517 ? 13.256 12.873 -15.154 1.00 95.62 517 LEU A C 1
ATOM 4073 O O . LEU A 1 517 ? 12.774 13.281 -14.101 1.00 95.62 517 LEU A O 1
ATOM 4077 N N . LEU A 1 518 ? 13.601 13.691 -16.152 1.00 95.06 518 LEU A N 1
ATOM 4078 C CA . LEU A 1 518 ? 13.414 15.137 -16.088 1.00 95.06 518 LEU A CA 1
ATOM 4079 C C . LEU A 1 518 ? 11.930 15.508 -15.989 1.00 95.06 518 LEU A C 1
ATOM 4081 O O . LEU A 1 518 ? 11.585 16.383 -15.203 1.00 95.06 518 LEU A O 1
ATOM 4085 N N . LEU A 1 519 ? 11.054 14.844 -16.748 1.00 94.31 519 LEU A N 1
ATOM 4086 C CA . LEU A 1 519 ? 9.612 15.074 -16.679 1.00 94.31 519 LEU A CA 1
ATOM 4087 C C . LEU A 1 519 ? 9.069 14.785 -15.275 1.00 94.31 519 LE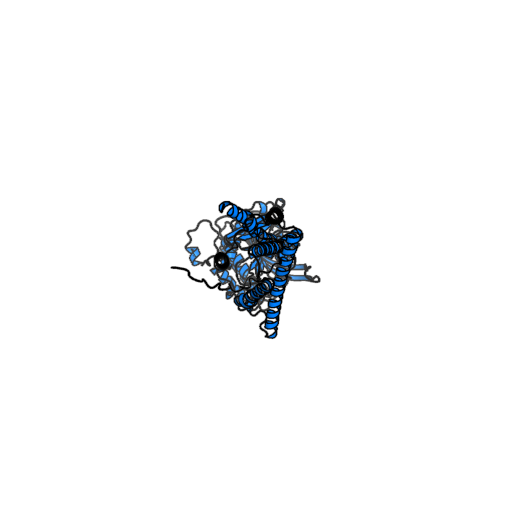U A C 1
ATOM 4089 O O . LEU A 1 519 ? 8.397 15.645 -14.716 1.00 94.31 519 LEU A O 1
ATOM 4093 N N . LEU A 1 520 ? 9.408 13.626 -14.696 1.00 92.00 520 LEU A N 1
ATOM 4094 C CA . LEU A 1 520 ? 8.975 13.241 -13.348 1.00 92.00 520 LEU A CA 1
ATOM 4095 C C . LEU A 1 520 ? 9.461 14.239 -12.287 1.00 92.00 520 LEU A C 1
ATOM 4097 O O . LEU A 1 520 ? 8.696 14.600 -11.392 1.00 92.00 520 LEU A O 1
ATOM 4101 N N . GLU A 1 521 ? 10.696 14.732 -12.416 1.00 91.69 521 GLU A N 1
ATOM 4102 C CA . GLU A 1 521 ? 11.254 15.759 -11.530 1.00 91.69 521 GLU A CA 1
ATOM 4103 C C . GLU A 1 521 ? 10.517 17.103 -11.672 1.00 91.69 521 GLU A C 1
ATOM 4105 O O . GLU A 1 521 ? 10.166 17.733 -10.675 1.00 91.69 521 GLU A O 1
ATOM 4110 N N . LEU A 1 522 ? 10.216 17.528 -12.905 1.00 91.19 522 LEU A N 1
ATOM 4111 C CA . LEU A 1 522 ? 9.471 18.764 -13.176 1.00 91.19 522 LEU A CA 1
ATOM 4112 C C . LEU A 1 522 ? 8.033 18.701 -12.645 1.00 91.19 522 LEU A C 1
ATOM 4114 O O . LEU A 1 522 ? 7.521 19.706 -12.153 1.00 91.19 522 LEU A O 1
ATOM 4118 N N . THR A 1 523 ? 7.401 17.527 -12.697 1.00 89.12 523 THR A N 1
ATOM 4119 C CA . THR A 1 523 ? 6.076 17.280 -12.107 1.00 89.12 523 THR A CA 1
ATOM 4120 C C . THR A 1 523 ? 6.120 17.003 -10.603 1.00 89.12 523 THR A C 1
ATOM 4122 O O . THR A 1 523 ? 5.066 16.845 -9.996 1.00 89.12 523 THR A O 1
ATOM 4125 N N . ARG A 1 524 ? 7.314 16.960 -9.989 1.00 86.12 524 ARG A N 1
ATOM 4126 C CA . ARG A 1 524 ? 7.537 16.651 -8.564 1.00 86.12 524 ARG A CA 1
ATOM 4127 C C . ARG A 1 524 ? 6.936 15.310 -8.123 1.00 86.12 524 ARG A C 1
ATOM 4129 O O . ARG A 1 524 ? 6.380 15.206 -7.033 1.00 86.12 524 ARG A O 1
ATOM 4136 N N . LEU A 1 525 ? 7.051 14.295 -8.978 1.00 86.38 525 LEU A N 1
ATOM 4137 C CA . LEU A 1 525 ? 6.643 12.928 -8.660 1.00 86.38 525 LEU A CA 1
ATOM 4138 C C . LEU A 1 525 ? 7.776 12.199 -7.934 1.00 86.38 525 LEU A C 1
ATOM 4140 O O . LEU A 1 525 ? 8.923 12.172 -8.392 1.00 86.38 525 LEU A O 1
ATOM 4144 N N . ASN A 1 526 ? 7.449 11.582 -6.802 1.00 85.94 526 ASN A N 1
ATOM 4145 C CA . ASN A 1 526 ? 8.418 10.918 -5.932 1.00 85.94 526 ASN A CA 1
ATOM 4146 C C . ASN A 1 526 ? 8.923 9.583 -6.514 1.00 85.94 526 ASN A C 1
ATOM 4148 O O . ASN A 1 526 ? 9.971 9.074 -6.114 1.00 85.94 526 ASN A O 1
ATOM 4152 N N . SER A 1 527 ? 8.211 9.032 -7.496 1.00 89.44 527 SER A N 1
ATOM 4153 C CA . SER A 1 527 ? 8.553 7.830 -8.269 1.00 89.44 527 SER A CA 1
ATOM 4154 C C . SER A 1 527 ? 9.716 8.007 -9.261 1.00 89.44 527 SER A C 1
ATOM 4156 O O . SER A 1 527 ? 10.118 7.044 -9.921 1.00 89.44 527 SER A O 1
ATOM 4158 N N . SER A 1 528 ? 10.322 9.199 -9.338 1.00 90.56 528 SER A N 1
ATOM 4159 C CA . SER A 1 528 ? 11.463 9.507 -10.217 1.00 90.56 528 SER A CA 1
ATOM 4160 C C . SER A 1 528 ? 12.670 8.575 -10.033 1.00 90.56 528 SER A C 1
ATOM 4162 O O . SER A 1 528 ? 13.423 8.346 -10.984 1.00 90.56 528 SER A O 1
ATOM 4164 N N . PHE A 1 529 ? 12.821 7.956 -8.855 1.00 89.00 529 PHE A N 1
ATOM 4165 C CA . PHE A 1 529 ? 13.888 6.992 -8.566 1.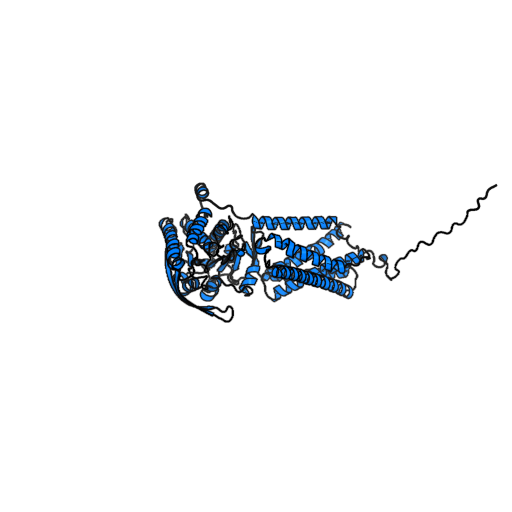00 89.00 529 PHE A CA 1
ATOM 4166 C C . PHE A 1 529 ? 13.908 5.796 -9.535 1.00 89.00 529 PHE A C 1
ATOM 4168 O O . PHE A 1 529 ? 14.982 5.262 -9.818 1.00 89.00 529 PHE A O 1
ATOM 4175 N N . ILE A 1 530 ? 12.749 5.404 -10.084 1.00 90.00 530 ILE A N 1
ATOM 4176 C CA . ILE A 1 530 ? 12.658 4.329 -11.078 1.00 90.00 530 ILE A CA 1
ATOM 4177 C C . ILE A 1 530 ? 13.426 4.747 -12.324 1.00 90.00 530 ILE A C 1
ATOM 4179 O O . ILE A 1 530 ? 14.408 4.100 -12.685 1.00 90.00 530 ILE A O 1
ATOM 4183 N N . CYS A 1 531 ? 13.043 5.864 -12.950 1.00 93.06 531 CYS A N 1
ATOM 4184 C CA . CYS A 1 531 ? 13.742 6.387 -14.123 1.00 93.06 531 CYS A CA 1
ATOM 4185 C C . CYS A 1 531 ? 15.210 6.709 -13.814 1.00 93.06 531 CYS A C 1
ATOM 4187 O O . CYS A 1 531 ? 16.069 6.479 -14.662 1.00 93.06 531 CYS A O 1
ATOM 4189 N N . CYS A 1 532 ? 15.524 7.153 -12.593 1.00 93.50 532 CYS A N 1
ATOM 4190 C CA . CYS A 1 532 ? 16.905 7.342 -12.161 1.00 93.50 532 CYS A CA 1
ATOM 4191 C C . CYS A 1 532 ? 17.708 6.041 -12.245 1.00 93.50 532 CYS A C 1
ATOM 4193 O O . CYS A 1 532 ? 18.807 6.059 -12.793 1.00 93.50 532 CYS A O 1
ATOM 4195 N N . ALA A 1 533 ? 17.177 4.904 -11.785 1.00 91.06 533 ALA A N 1
ATOM 4196 C CA . ALA A 1 533 ? 17.852 3.611 -11.912 1.00 91.06 533 ALA A CA 1
ATOM 4197 C C . ALA A 1 533 ? 18.119 3.244 -13.387 1.00 91.06 533 ALA A C 1
ATOM 4199 O O . ALA A 1 533 ? 19.235 2.839 -13.729 1.00 91.06 533 ALA A O 1
ATOM 4200 N N . TRP A 1 534 ? 17.141 3.476 -14.273 1.00 90.69 534 TRP A N 1
ATOM 4201 C CA . TRP A 1 534 ? 17.267 3.247 -15.723 1.00 90.69 534 TRP A CA 1
ATOM 4202 C C . TRP A 1 534 ? 18.296 4.154 -16.414 1.00 90.69 534 TRP A C 1
ATOM 4204 O O . TRP A 1 534 ? 18.758 3.820 -17.501 1.00 90.69 534 TRP A O 1
ATOM 4214 N N . VAL A 1 535 ? 18.702 5.270 -15.803 1.00 93.25 535 VAL A N 1
ATOM 4215 C CA . VAL A 1 535 ? 19.769 6.149 -16.318 1.00 93.25 535 VAL A CA 1
ATOM 4216 C C . VAL A 1 535 ? 21.110 5.878 -15.625 1.00 93.25 535 VAL A C 1
ATOM 4218 O O . VAL A 1 535 ? 22.158 5.854 -16.280 1.00 93.25 535 VAL A O 1
ATOM 4221 N N . LEU A 1 536 ? 21.089 5.641 -14.312 1.00 91.88 536 LEU A N 1
ATOM 4222 C CA . LEU A 1 536 ? 22.258 5.436 -13.460 1.00 91.88 536 LEU A CA 1
ATOM 4223 C C . LEU A 1 536 ? 23.066 4.218 -13.899 1.00 91.88 536 LEU A C 1
ATOM 4225 O O . LEU A 1 536 ? 24.250 4.354 -14.208 1.00 91.88 536 LEU A O 1
ATOM 4229 N N . PHE A 1 537 ? 22.447 3.033 -13.939 1.00 87.00 537 PHE A N 1
ATOM 4230 C CA . PHE A 1 537 ? 23.182 1.796 -14.214 1.00 87.00 537 PHE A CA 1
ATOM 4231 C C . PHE A 1 537 ? 23.818 1.795 -15.610 1.00 87.00 537 PHE A C 1
ATOM 4233 O O . PHE A 1 537 ? 25.014 1.504 -15.699 1.00 87.00 537 PHE A O 1
ATOM 4240 N N . PRO A 1 538 ? 23.119 2.205 -16.689 1.00 83.25 538 PRO A N 1
ATOM 4241 C CA . PRO A 1 538 ? 23.750 2.349 -17.999 1.00 83.25 538 PRO A CA 1
ATOM 4242 C C . PRO A 1 538 ? 24.927 3.335 -17.995 1.00 83.25 538 PRO A C 1
ATOM 4244 O O . PRO A 1 538 ? 25.967 3.058 -18.595 1.00 83.25 538 PRO A O 1
ATOM 4247 N N . THR A 1 539 ? 24.802 4.459 -17.285 1.00 85.44 539 THR A N 1
ATOM 4248 C CA . THR A 1 539 ? 25.863 5.476 -17.192 1.00 85.44 539 THR A CA 1
ATOM 4249 C C . THR A 1 539 ? 27.088 4.969 -16.441 1.00 85.44 539 THR A C 1
ATOM 4251 O O . THR A 1 539 ? 28.214 5.182 -16.886 1.00 85.44 539 THR A O 1
ATOM 4254 N N . VAL A 1 540 ? 26.896 4.237 -15.346 1.00 81.88 540 VAL A N 1
ATOM 4255 C CA . VAL A 1 540 ? 27.996 3.645 -14.574 1.00 81.88 540 VAL A CA 1
ATOM 4256 C C . VAL A 1 540 ? 28.673 2.520 -15.359 1.00 81.88 540 VAL A C 1
ATOM 4258 O O . VAL A 1 540 ? 29.897 2.515 -15.490 1.00 81.88 540 VAL A O 1
ATOM 4261 N N . ILE A 1 541 ? 27.898 1.588 -15.921 1.00 75.56 541 ILE A N 1
ATOM 4262 C CA . ILE A 1 541 ? 28.431 0.402 -16.608 1.00 75.56 541 ILE A CA 1
ATOM 4263 C C . ILE A 1 541 ? 29.169 0.797 -17.892 1.00 75.56 541 ILE A C 1
ATOM 4265 O O . ILE A 1 541 ? 30.318 0.402 -18.089 1.00 75.56 541 ILE A O 1
ATOM 4269 N N . ARG A 1 542 ? 28.546 1.595 -18.768 1.00 71.19 542 ARG A N 1
ATOM 4270 C CA . ARG A 1 542 ? 29.147 1.947 -20.066 1.00 71.19 542 ARG A CA 1
ATOM 4271 C C . ARG A 1 542 ? 30.100 3.140 -19.972 1.00 71.19 542 ARG A C 1
ATOM 4273 O O . ARG A 1 542 ? 31.064 3.191 -20.729 1.00 71.19 542 ARG A O 1
ATOM 4280 N N . GLY A 1 543 ? 29.854 4.074 -19.053 1.00 66.38 543 GLY A N 1
ATOM 4281 C CA . GLY A 1 543 ? 30.690 5.259 -18.862 1.00 66.38 543 GLY A CA 1
ATOM 4282 C C . GLY A 1 543 ? 31.915 5.002 -17.989 1.00 66.38 543 GLY A C 1
ATOM 4283 O O . GLY A 1 543 ? 33.045 5.132 -18.451 1.00 66.38 543 GLY A O 1
ATOM 4284 N N . LEU A 1 544 ? 31.723 4.617 -16.725 1.00 60.47 544 LEU A N 1
ATOM 4285 C CA . LEU A 1 544 ? 32.836 4.466 -15.776 1.00 60.47 544 LEU A CA 1
ATOM 4286 C C . LEU A 1 544 ? 33.591 3.143 -15.982 1.00 60.47 544 LEU A C 1
ATOM 4288 O O . LEU A 1 544 ? 34.809 3.150 -16.162 1.00 60.47 544 LEU A O 1
ATOM 4292 N N . TYR A 1 545 ? 32.881 2.011 -16.029 1.00 58.69 545 TYR A N 1
ATOM 4293 C CA . TYR A 1 545 ? 33.519 0.691 -16.142 1.00 58.69 545 TYR A CA 1
ATOM 4294 C C . TYR A 1 545 ? 34.001 0.361 -17.561 1.00 58.69 545 TYR A C 1
ATOM 4296 O O . TYR A 1 545 ? 35.089 -0.197 -17.717 1.00 58.69 545 TYR A O 1
ATOM 4304 N N . GLY A 1 546 ? 33.257 0.749 -18.602 1.00 58.97 546 GLY A N 1
ATOM 4305 C CA . GLY A 1 546 ? 33.673 0.562 -20.000 1.00 58.97 546 GLY A CA 1
ATOM 4306 C C . GLY A 1 546 ? 35.028 1.211 -20.320 1.00 58.97 546 GLY A C 1
ATOM 4307 O O . GLY A 1 546 ? 35.850 0.626 -21.027 1.00 58.97 546 GLY A O 1
ATOM 4308 N N . ASN A 1 547 ? 35.311 2.371 -19.719 1.00 53.19 547 ASN A N 1
ATOM 4309 C CA . ASN A 1 547 ? 36.602 3.046 -19.848 1.00 53.19 547 ASN A CA 1
ATOM 4310 C C . ASN A 1 547 ? 37.708 2.369 -19.012 1.00 53.19 547 ASN A C 1
ATOM 4312 O O . ASN A 1 547 ? 38.844 2.275 -19.478 1.00 53.19 547 ASN A O 1
ATOM 4316 N N . MET A 1 548 ? 37.400 1.818 -17.831 1.00 42.94 548 MET A N 1
ATOM 4317 C CA . MET A 1 548 ? 38.375 1.078 -17.011 1.00 42.94 548 MET A CA 1
ATOM 4318 C C . MET A 1 548 ? 38.859 -0.224 -17.667 1.00 42.94 548 MET A C 1
ATOM 4320 O O . MET A 1 548 ? 40.055 -0.499 -17.657 1.00 42.94 548 MET A O 1
ATOM 4324 N N . PHE A 1 549 ? 37.987 -1.009 -18.305 1.00 40.19 549 PHE A N 1
ATOM 4325 C CA . PHE A 1 549 ? 38.430 -2.222 -19.013 1.00 40.19 549 PHE A CA 1
ATOM 4326 C C . PHE A 1 549 ? 39.235 -1.915 -20.283 1.00 40.19 549 PHE A C 1
ATOM 4328 O O . PHE A 1 549 ? 40.109 -2.693 -20.664 1.00 40.19 549 PHE A O 1
ATOM 4335 N N . SER A 1 550 ? 39.022 -0.745 -20.895 1.00 42.78 550 SER A N 1
ATOM 4336 C CA . SER A 1 550 ? 39.874 -0.262 -21.989 1.00 42.78 550 SER A CA 1
ATOM 4337 C C . SER A 1 550 ? 41.294 0.128 -21.533 1.00 42.78 550 SER A C 1
ATOM 4339 O O . SER A 1 550 ? 42.217 0.125 -22.352 1.00 42.78 550 SER A O 1
ATOM 4341 N N . LEU A 1 551 ? 41.463 0.4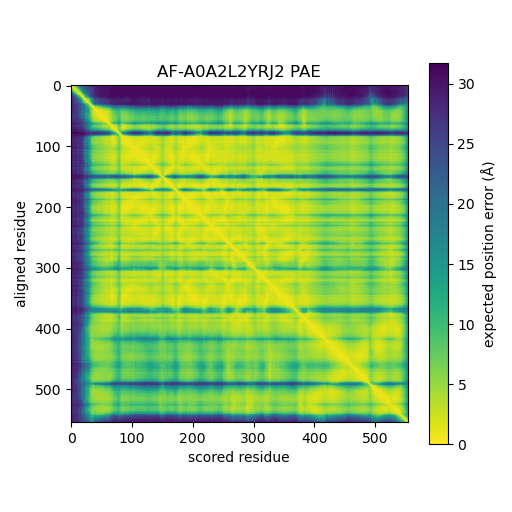15 -20.232 1.00 33.19 551 LEU A N 1
ATOM 4342 C CA . LEU A 1 551 ? 42.738 0.728 -19.576 1.00 33.19 551 LEU A CA 1
ATOM 4343 C C . LEU A 1 551 ? 43.477 -0.517 -19.060 1.00 33.19 551 LEU A C 1
ATOM 4345 O O . LEU A 1 551 ? 44.695 -0.491 -18.998 1.00 33.19 551 LEU A O 1
ATOM 4349 N N . VAL A 1 552 ? 42.778 -1.602 -18.706 1.00 31.84 552 VAL A N 1
ATOM 4350 C CA . VAL A 1 552 ? 43.411 -2.845 -18.204 1.00 31.84 552 VAL A CA 1
ATOM 4351 C C . VAL A 1 552 ? 43.831 -3.789 -19.343 1.00 31.84 552 VAL A C 1
ATOM 4353 O O . VAL A 1 552 ? 44.712 -4.622 -19.166 1.00 31.84 552 VAL A O 1
ATOM 4356 N N . GLY A 1 553 ? 43.253 -3.637 -20.538 1.00 36.22 553 GLY A N 1
ATOM 4357 C CA . GLY A 1 553 ? 43.685 -4.338 -21.756 1.00 36.22 553 GLY A CA 1
ATOM 4358 C C . GLY A 1 553 ? 44.821 -3.648 -22.527 1.00 36.22 553 GLY A C 1
ATOM 4359 O O . GLY A 1 553 ? 44.892 -3.811 -23.747 1.00 36.22 553 GLY A O 1
ATOM 4360 N N . SER A 1 554 ? 45.634 -2.806 -21.874 1.00 32.06 554 SER A N 1
ATOM 4361 C CA . SER A 1 554 ? 46.803 -2.145 -22.479 1.00 32.06 554 SER A CA 1
ATOM 4362 C C . SER A 1 554 ? 48.095 -2.901 -22.228 1.00 32.06 554 SER A C 1
ATOM 4364 O O . SER A 1 554 ? 48.372 -3.153 -21.035 1.00 32.06 554 SER A O 1
#

Nearest PDB structures (foldseek):
  6ica-assembly1_A  TM=6.946E-01  e=3.059E-12  Legionella pneumophila subsp. pneumophila str. Philadelphia 1
  6ica-assembly2_B  TM=6.980E-01  e=4.071E-11  Legionella pneumophila subsp. pneumophila str. Philadelphia 1
  6esl-assembly1_A  TM=7.062E-01  e=1.525E-10  Legionella pneumophila
  6ica-assembly3_C  TM=6.498E-01  e=2.049E-11  Legionella pneumophila subsp. pneumophila str. Philadelphia 1
  3iib-assembly1_A-2  TM=6.984E-01  e=5.368E-08  Shewanella amazonensis SB2B